Protein AF-A0AAV5A8Y8-F1 (afdb_monomer_lite)

Secondary structure (DSSP, 8-state):
----HHHHHHHHHHHTT-HHHHHHHHHTT-HHHHHHHHHHTT--TGGG---HHHHHHHHHTTS--SS--GGGG-EEEEE--STTSPPEEEEEEGGGTEEEEEEHHHHHH-GGGGEE-EEE-TTS-EEEE-TTS-EEEEEEEEEE-TTT--EEEEEEEEETTEEEEEEEEE--TT-----HHHHHHHHHHHHHHHHHHHHHHHTTSSS---HHHHHHHHHHHHHHHHHHHHHHHHHHHHHS-HHHHHHHHHHHHHHHHHHHHHHHHHHHHHHTT----HHHHHHHHHHHHHHHHHHHHTT--TTTS-HHHHHHHHHHHHHHHHHHHHHHHHHHHHHHHHHHHHGGGTTSTTHHHHHHHHHHHHHHHHHHHHHHHH-SSGGGGHHHHHHHHHHHHHHHHHHHHHHHHHHHHHHHHHHHHHHHHHHHHHHHHHHHHHHHHHHHHHT-HHHHHHHHHHHHHHHHHHHHHHHHHHHHHHHHHHHHHHHHHHHHHHHHHHHHHHH--HHHHHHHHHHHHH-

Organism: NCBI:txid1419009

Foldseek 3Di:
DDQQLLLVQCVLCVVQVNNLQCVLCLVVLPVVSNVVSCVSSVADLVSLDDDPVSVVVLVVVQDDPPDDQLVNVAFKFWWDPDPPDQTWIWGRRSSVRWIFIDGPVCCNPPRVQRTWDWDADPVGWIWTAHPVRKTKIWDWDFDQDPVQRKTKTKTWMATNNRIIITIAIDGPPPRQDDDVVSLVVVLLVVVLLVLLLVCLVCLVDPDDPDSVSLSSQLVVCNSHNHDSRSSSVSSNVVSDDSVVSNVVSVVSVVVVVVVVVVVLVVLLVVLLPDDDQLVVLLVQLLVQLLVQLVVVLVPDDPVVDDLVRSLVVCLVVSLVSSLVSLLVRQLVRSLVVSCVSLVSVVPPPCSVVSSVVSSNVSSCVVCVLLSVLCNPGSCSCSLSSSLSNLVSQLVVLVVQLVVLVVQLVVLVVQLVVLVVVLVVLVVVLVVLVVQLVVCVVVVPPVSNVVSVVVSVVSVVVSVVSVVSNVVSVVSNVVSVVSSVVSVVSSVVSVVSNVVRPSVVVSVVSSVSSRD

Sequence (515 aa):
MSQTKASSIIKAFHDNDLFSSTLKAILENDNQLFLDAVKKANLTVEDLTLSDVEFDNLVKGTKPSGELEIITWEGYYEVDIGPDTDPYAFLILSTTESVYWGSRSQIMNRLGDCVVEHSLTSDGKLNFSTPTDDSVSIALTRTYDDTTEIMSVQVLGTRNGQSFSGGQAIPPLDSIPATPADTKQAHLYLQRGKTKSAISTRVDDESSLTWQDVRNMMETAMTCFGFAVAVYQVCLWIKESKKKRAERAQRLQDNLEERVGLLEKMAEQRASKLDVNWDSAWKALTDGITSRINEKLNDVDFNAQTPDQIVESLRQTASDRAVESLEDYVRYRIGSKIREMLDPFHSLPSYPKIKNDVTNETVTEQITPKLEKIGSDASTYDPLIRALTLEARRRAFLDNYEQLAEAYDGAESAYEDAKKKREDTEQDIEDVDRKIKEAEEAGDLEEKARQEERKKKLEEELKGRKEEEEEKEREKNDAQKEKNDAADQSQDADKDVNDDHSMDDWNDKGKGVFE

Radius of gyration: 49.32 Å; chains: 1; bounding box: 108×48×149 Å

Structure (mmCIF, N/CA/C/O backbone):
data_AF-A0AAV5A8Y8-F1
#
_entry.id   AF-A0AAV5A8Y8-F1
#
loop_
_atom_site.group_PDB
_atom_site.id
_atom_site.type_symbol
_atom_site.label_atom_id
_atom_site.label_alt_id
_atom_site.label_comp_id
_atom_site.label_asym_id
_atom_site.label_entity_id
_atom_site.label_seq_id
_atom_site.pdbx_PDB_ins_code
_atom_site.Cartn_x
_atom_site.Cartn_y
_atom_site.Cartn_z
_atom_site.occupancy
_atom_site.B_iso_or_equiv
_atom_site.auth_seq_id
_atom_site.auth_comp_id
_atom_site.auth_asym_id
_atom_site.auth_atom_id
_atom_site.pdbx_PDB_model_num
ATOM 1 N N . MET A 1 1 ? 43.907 5.266 -59.687 1.00 41.34 1 MET A N 1
ATOM 2 C CA . MET A 1 1 ? 43.069 4.697 -58.611 1.00 41.34 1 MET A CA 1
ATOM 3 C C . MET A 1 1 ? 43.969 3.954 -57.634 1.00 41.34 1 MET A C 1
ATOM 5 O O . MET A 1 1 ? 44.870 3.255 -58.081 1.00 41.34 1 MET A O 1
ATOM 9 N N . SER A 1 2 ? 43.782 4.156 -56.329 1.00 38.12 2 SER A N 1
ATOM 10 C CA . SER A 1 2 ? 44.482 3.409 -55.274 1.00 38.12 2 SER A CA 1
ATOM 11 C C . SER A 1 2 ? 43.799 2.048 -55.111 1.00 38.12 2 SER A C 1
ATOM 13 O O . SER A 1 2 ? 42.625 2.016 -54.750 1.00 38.12 2 SER A O 1
ATOM 15 N N . GLN A 1 3 ? 44.480 0.938 -55.412 1.00 50.62 3 GLN A N 1
ATOM 16 C CA . GLN A 1 3 ? 43.932 -0.400 -55.158 1.00 50.62 3 GLN A CA 1
ATOM 17 C C . GLN A 1 3 ? 43.872 -0.651 -53.648 1.00 50.62 3 GLN A C 1
ATOM 19 O O . GLN A 1 3 ? 44.879 -0.526 -52.952 1.00 50.62 3 GLN A O 1
ATOM 24 N N . THR A 1 4 ? 42.696 -1.012 -53.133 1.00 53.75 4 THR A N 1
ATOM 25 C CA . THR A 1 4 ? 42.558 -1.462 -51.741 1.00 53.75 4 THR A CA 1
ATOM 26 C C . THR A 1 4 ? 43.135 -2.873 -51.593 1.00 53.75 4 THR A C 1
ATOM 28 O O . THR A 1 4 ? 43.135 -3.657 -52.544 1.00 53.75 4 THR A O 1
ATOM 31 N N . LYS A 1 5 ? 43.599 -3.246 -50.393 1.00 58.66 5 LYS A N 1
ATOM 32 C CA . LYS A 1 5 ? 44.093 -4.614 -50.150 1.00 58.66 5 LYS A CA 1
ATOM 33 C C . LYS A 1 5 ? 43.008 -5.679 -50.373 1.00 58.66 5 LYS A C 1
ATOM 35 O O . LYS A 1 5 ? 43.316 -6.746 -50.889 1.00 58.66 5 LYS A O 1
ATOM 40 N N . ALA A 1 6 ? 41.740 -5.377 -50.075 1.00 55.12 6 ALA A N 1
ATOM 41 C CA . ALA A 1 6 ? 40.602 -6.244 -50.406 1.00 55.12 6 ALA A CA 1
ATOM 42 C C . ALA A 1 6 ? 40.483 -6.484 -51.922 1.00 55.12 6 ALA A C 1
ATOM 44 O O . ALA A 1 6 ? 40.359 -7.628 -52.360 1.00 55.12 6 ALA A O 1
ATOM 45 N N . SER A 1 7 ? 40.646 -5.422 -52.716 1.00 56.62 7 SER A N 1
ATOM 46 C CA . SER A 1 7 ? 40.709 -5.499 -54.177 1.00 56.62 7 SER A CA 1
ATOM 47 C C . SER A 1 7 ? 41.867 -6.386 -54.656 1.00 56.62 7 SER A C 1
ATOM 49 O O . SER A 1 7 ? 41.693 -7.215 -55.549 1.00 56.62 7 SER A O 1
ATOM 51 N N . SER A 1 8 ? 43.050 -6.255 -54.047 1.00 62.81 8 SER A N 1
ATOM 52 C CA . SER A 1 8 ? 44.229 -7.056 -54.404 1.00 62.81 8 SER A CA 1
ATOM 53 C C . SER A 1 8 ? 44.053 -8.546 -54.097 1.00 62.81 8 SER A C 1
ATOM 55 O O . SER A 1 8 ? 44.477 -9.380 -54.893 1.00 62.81 8 SER A O 1
ATOM 57 N N . ILE A 1 9 ? 43.381 -8.895 -52.993 1.00 62.97 9 ILE A N 1
ATOM 58 C CA . ILE A 1 9 ? 43.041 -10.289 -52.665 1.00 62.97 9 ILE A CA 1
ATOM 59 C C . ILE A 1 9 ? 42.060 -10.867 -53.683 1.00 62.97 9 ILE A C 1
ATOM 61 O O . ILE A 1 9 ? 42.267 -11.976 -54.170 1.00 62.97 9 ILE A O 1
ATOM 65 N N . ILE A 1 10 ? 40.989 -10.137 -54.003 1.00 64.69 10 ILE A N 1
ATOM 66 C CA . ILE A 1 10 ? 40.001 -10.597 -54.985 1.00 64.69 10 ILE A CA 1
ATOM 67 C C . ILE A 1 10 ? 40.652 -10.812 -56.338 1.00 64.69 10 ILE A C 1
ATOM 69 O O . ILE A 1 10 ? 40.426 -11.846 -56.960 1.00 64.69 10 ILE A O 1
ATOM 73 N N . LYS A 1 11 ? 41.484 -9.862 -56.763 1.00 66.81 11 LYS A N 1
ATOM 74 C CA . LYS A 1 11 ? 42.228 -9.975 -58.008 1.00 66.81 11 LYS A CA 1
ATOM 75 C C . LYS A 1 11 ? 43.142 -11.200 -57.988 1.00 66.81 11 LYS A C 1
ATOM 77 O O . LYS A 1 11 ? 43.122 -11.969 -58.934 1.00 66.81 11 LYS A O 1
ATOM 82 N N . ALA A 1 12 ? 43.843 -11.459 -56.884 1.00 69.38 12 ALA A N 1
ATOM 83 C CA . ALA A 1 12 ? 44.648 -12.669 -56.743 1.00 69.38 12 ALA A CA 1
ATOM 84 C C . ALA A 1 12 ? 43.806 -13.957 -56.792 1.00 69.38 12 ALA A C 1
ATOM 86 O O . ALA A 1 12 ? 44.229 -14.937 -57.398 1.00 69.38 12 ALA A O 1
ATOM 87 N N . PHE A 1 13 ? 42.607 -13.986 -56.203 1.00 71.75 13 PHE A N 1
ATOM 88 C CA . PHE A 1 13 ? 41.716 -15.144 -56.323 1.00 71.75 13 PHE A CA 1
ATOM 89 C C . PHE A 1 13 ? 41.148 -15.323 -57.725 1.00 71.75 13 PHE A C 1
ATOM 91 O O . PHE A 1 13 ? 40.979 -16.459 -58.163 1.00 71.75 13 PHE A O 1
ATOM 98 N N . HIS A 1 14 ? 40.854 -14.227 -58.414 1.00 70.75 14 HIS A N 1
ATOM 99 C CA . HIS A 1 14 ? 40.384 -14.238 -59.789 1.00 70.75 14 HIS A CA 1
ATOM 100 C C . HIS A 1 14 ? 41.485 -14.720 -60.745 1.00 70.75 14 HIS A C 1
ATOM 102 O O . HIS A 1 14 ? 41.277 -15.682 -61.472 1.00 70.75 14 HIS A O 1
ATOM 108 N N . ASP A 1 15 ? 42.683 -14.136 -60.666 1.00 72.06 15 ASP A N 1
ATOM 109 C CA . ASP A 1 15 ? 43.830 -14.447 -61.532 1.00 72.06 15 ASP A CA 1
ATOM 110 C C . ASP A 1 15 ? 44.338 -15.897 -61.377 1.00 72.06 15 ASP A C 1
ATOM 112 O O . ASP A 1 15 ? 45.080 -16.387 -62.225 1.00 72.06 15 ASP A O 1
ATOM 116 N N . ASN A 1 16 ? 43.947 -16.590 -60.301 1.00 72.12 16 ASN A N 1
ATOM 117 C CA . ASN A 1 16 ? 44.295 -17.990 -60.039 1.00 72.12 16 ASN A CA 1
ATOM 118 C C . ASN A 1 16 ? 43.117 -18.969 -60.236 1.00 72.12 16 ASN A C 1
ATOM 120 O O . ASN A 1 16 ? 43.235 -20.128 -59.839 1.00 72.12 16 ASN A O 1
ATOM 124 N N . ASP A 1 17 ? 41.979 -18.533 -60.790 1.00 74.00 17 ASP A N 1
ATOM 125 C CA . ASP A 1 17 ? 40.743 -19.331 -60.929 1.00 74.00 17 ASP A CA 1
ATOM 126 C C . ASP A 1 17 ? 40.195 -19.887 -59.594 1.00 74.00 17 ASP A C 1
ATOM 128 O O . ASP A 1 17 ? 39.438 -20.860 -59.542 1.00 74.00 17 ASP A O 1
ATOM 132 N N . LEU A 1 18 ? 40.554 -19.263 -58.470 1.00 75.00 18 LEU A N 1
ATOM 133 C CA . LEU A 1 18 ? 40.174 -19.703 -57.125 1.00 75.00 18 LEU A CA 1
ATOM 134 C C . LEU A 1 18 ? 38.908 -19.022 -56.624 1.00 75.00 18 LEU A C 1
ATOM 136 O O . LEU A 1 18 ? 38.326 -19.482 -55.645 1.00 75.00 18 LEU A O 1
ATOM 140 N N . PHE A 1 19 ? 38.451 -17.963 -57.288 1.00 73.56 19 PHE A N 1
ATOM 141 C CA . PHE A 1 19 ? 37.359 -17.126 -56.806 1.00 73.56 19 PHE A CA 1
ATOM 142 C C . PHE A 1 19 ? 36.072 -17.918 -56.528 1.00 73.56 19 PHE A C 1
ATOM 144 O O . PHE A 1 19 ? 35.500 -17.762 -55.453 1.00 73.56 19 PHE A O 1
ATOM 151 N N . SER A 1 20 ? 35.655 -18.819 -57.430 1.00 72.00 20 SER A N 1
ATOM 152 C CA . SER A 1 20 ? 34.475 -19.675 -57.199 1.00 72.00 20 SER A CA 1
ATOM 153 C C . SER A 1 20 ? 34.667 -20.549 -55.960 1.00 72.00 20 SER A C 1
ATOM 155 O O . SER A 1 20 ? 33.779 -20.635 -55.126 1.00 72.00 20 SER A O 1
ATOM 157 N N . SER A 1 21 ? 35.853 -21.144 -55.786 1.00 70.62 21 SER A N 1
ATOM 158 C CA . SER A 1 21 ? 36.162 -21.977 -54.617 1.00 70.62 21 SER A CA 1
ATOM 159 C C . SER A 1 21 ? 36.258 -21.180 -53.315 1.00 70.62 21 SER A C 1
ATOM 161 O O . SER A 1 21 ? 35.862 -21.689 -52.275 1.00 70.62 21 SER A O 1
ATOM 163 N N . THR A 1 22 ? 36.716 -19.928 -53.368 1.00 69.38 22 THR A N 1
ATOM 164 C CA . THR A 1 22 ? 36.788 -19.013 -52.224 1.00 69.38 22 THR A CA 1
ATOM 165 C C . THR A 1 22 ? 35.398 -18.522 -51.833 1.00 69.38 22 THR A C 1
ATOM 167 O O . THR A 1 22 ? 35.039 -18.580 -50.663 1.00 69.38 22 THR A O 1
ATOM 170 N N . LEU A 1 23 ? 34.590 -18.076 -52.800 1.00 68.88 23 LEU A N 1
ATOM 171 C CA . LEU A 1 23 ? 33.188 -17.709 -52.589 1.00 68.88 23 LEU A CA 1
ATOM 172 C C . LEU A 1 23 ? 32.401 -18.915 -52.063 1.00 68.88 23 LEU A C 1
ATOM 174 O O . LEU A 1 23 ? 31.660 -18.786 -51.091 1.00 68.88 23 LEU A O 1
ATOM 178 N N . LYS A 1 24 ? 32.659 -20.104 -52.621 1.00 71.12 24 LYS A N 1
ATOM 179 C CA . LYS A 1 24 ? 32.115 -21.376 -52.151 1.00 71.12 24 LYS A CA 1
ATOM 180 C C . LYS A 1 24 ? 32.491 -21.685 -50.716 1.00 71.12 24 LYS A C 1
ATOM 182 O O . LYS A 1 24 ? 31.607 -21.855 -49.886 1.00 71.12 24 LYS A O 1
ATOM 187 N N . ALA A 1 25 ? 33.780 -21.646 -50.408 1.00 66.69 25 ALA A N 1
ATOM 188 C CA . ALA A 1 25 ? 34.297 -21.803 -49.059 1.00 66.69 25 ALA A CA 1
ATOM 189 C C . ALA A 1 25 ? 33.667 -20.815 -48.067 1.00 66.69 25 ALA A C 1
ATOM 191 O O . ALA A 1 25 ? 33.447 -21.158 -46.912 1.00 66.69 25 ALA A O 1
ATOM 192 N N . ILE A 1 26 ? 33.345 -19.599 -48.508 1.00 58.59 26 ILE A N 1
ATOM 193 C CA . ILE A 1 26 ? 32.736 -18.574 -47.661 1.00 58.59 26 ILE A CA 1
ATOM 194 C C . ILE A 1 26 ? 31.247 -18.839 -47.429 1.00 58.59 26 ILE A C 1
ATOM 196 O O . ILE A 1 26 ? 30.829 -18.861 -46.274 1.00 58.59 26 ILE A O 1
ATOM 200 N N . LEU A 1 27 ? 30.439 -19.075 -48.472 1.00 58.97 27 LEU A N 1
ATOM 201 C CA . LEU A 1 27 ? 29.001 -19.315 -48.258 1.00 58.97 27 LEU A CA 1
ATOM 202 C C . LEU A 1 27 ? 28.715 -20.710 -47.675 1.00 58.97 27 LEU A C 1
ATOM 204 O O . LEU A 1 27 ? 27.682 -20.893 -47.035 1.00 58.97 27 LEU A O 1
ATOM 208 N N . GLU A 1 28 ? 29.601 -21.687 -47.896 1.00 63.03 28 GLU A N 1
ATOM 209 C CA . GLU A 1 28 ? 29.502 -23.052 -47.350 1.00 63.03 28 GLU A CA 1
ATOM 210 C C . GLU A 1 28 ? 30.282 -23.236 -46.037 1.00 63.03 28 GLU A C 1
ATOM 212 O O . GLU A 1 28 ? 30.191 -24.294 -45.417 1.00 63.03 28 GLU A O 1
ATOM 217 N N . ASN A 1 29 ? 30.986 -22.198 -45.568 1.00 50.47 29 ASN A N 1
ATOM 218 C CA . ASN A 1 29 ? 31.723 -22.178 -44.301 1.00 50.47 29 ASN A CA 1
ATOM 219 C C . ASN A 1 29 ? 32.853 -23.232 -44.196 1.00 50.47 29 ASN A C 1
ATOM 221 O O . ASN A 1 29 ? 33.015 -23.891 -43.169 1.00 50.47 29 ASN A O 1
ATOM 225 N N . ASP A 1 30 ? 33.659 -23.374 -45.249 1.00 59.81 30 ASP A N 1
ATOM 226 C CA . ASP A 1 30 ? 34.807 -24.284 -45.335 1.00 59.81 30 ASP A CA 1
ATOM 227 C C . ASP A 1 30 ? 36.145 -23.516 -45.247 1.00 59.81 30 ASP A C 1
ATOM 229 O O . ASP A 1 30 ? 36.731 -23.090 -46.240 1.00 59.81 30 ASP A O 1
ATOM 233 N N . ASN A 1 31 ? 36.667 -23.339 -44.028 1.00 54.09 31 ASN A N 1
ATOM 234 C CA . ASN A 1 31 ? 37.948 -22.654 -43.768 1.00 54.09 31 ASN A CA 1
ATOM 235 C C . ASN A 1 31 ? 39.138 -23.405 -44.369 1.00 54.09 31 ASN A C 1
ATOM 237 O O . ASN A 1 31 ? 40.139 -22.777 -44.693 1.00 54.09 31 ASN A O 1
ATOM 241 N N . GLN A 1 32 ? 39.070 -24.731 -44.504 1.00 62.38 32 GLN A N 1
ATOM 242 C CA . GLN A 1 32 ? 40.188 -25.468 -45.080 1.00 62.38 32 GLN A CA 1
ATOM 243 C C . GLN A 1 32 ? 40.267 -25.178 -46.578 1.00 62.38 32 GLN A C 1
ATOM 245 O O . GLN A 1 32 ? 41.337 -24.825 -47.070 1.00 62.38 32 GLN A O 1
ATOM 250 N N . LEU A 1 33 ? 39.125 -25.193 -47.267 1.00 67.56 33 LEU A N 1
ATOM 251 C CA . LEU A 1 33 ? 39.016 -24.778 -48.662 1.00 67.56 33 LEU A CA 1
ATOM 252 C C . LEU A 1 33 ? 39.399 -23.303 -48.851 1.00 67.56 33 LEU A C 1
ATOM 254 O O . LEU A 1 33 ? 40.128 -22.976 -49.789 1.00 67.56 33 LEU A O 1
ATOM 258 N N . PHE A 1 34 ? 38.988 -22.424 -47.931 1.00 65.81 34 PHE A N 1
ATOM 259 C CA . PHE A 1 34 ? 39.361 -21.008 -47.942 1.00 65.81 34 PHE A CA 1
ATOM 260 C C . PHE A 1 34 ? 40.872 -20.801 -47.763 1.00 65.81 34 PHE A C 1
ATOM 262 O O . PHE A 1 34 ? 41.503 -20.076 -48.529 1.00 65.81 34 PHE A O 1
ATOM 269 N N . LEU A 1 35 ? 41.485 -21.464 -46.780 1.00 64.62 35 LEU A N 1
ATOM 270 C CA . LEU A 1 35 ? 42.924 -21.394 -46.525 1.00 64.62 35 LEU A CA 1
ATOM 271 C C . LEU A 1 35 ? 43.738 -22.003 -47.658 1.00 64.62 35 LEU A C 1
ATOM 273 O O . LEU A 1 35 ? 44.805 -21.485 -47.990 1.00 64.62 35 LEU A O 1
ATOM 277 N N . ASP A 1 36 ? 43.248 -23.081 -48.258 1.00 71.12 36 ASP A N 1
ATOM 278 C CA . ASP A 1 36 ? 43.882 -23.691 -49.415 1.00 71.12 36 ASP A CA 1
ATOM 279 C C . ASP A 1 36 ? 43.780 -22.775 -50.636 1.00 71.12 36 ASP A C 1
ATOM 281 O O . ASP A 1 36 ? 44.752 -22.674 -51.382 1.00 71.12 36 ASP A O 1
ATOM 285 N N . ALA A 1 37 ? 42.686 -22.026 -50.800 1.00 70.50 37 ALA A N 1
ATOM 286 C CA . ALA A 1 37 ? 42.586 -20.975 -51.808 1.00 70.50 37 ALA A CA 1
ATOM 287 C C . ALA A 1 37 ? 43.555 -19.810 -51.526 1.00 70.50 37 ALA A C 1
ATOM 289 O O . ALA A 1 37 ? 44.299 -19.405 -52.413 1.00 70.50 37 ALA A O 1
ATOM 290 N N . VAL A 1 38 ? 43.647 -19.316 -50.286 1.00 68.00 38 VAL A N 1
ATOM 291 C CA . VAL A 1 38 ? 44.617 -18.268 -49.893 1.00 68.00 38 VAL A CA 1
ATOM 292 C C . VAL A 1 38 ? 46.060 -18.710 -50.157 1.00 68.00 38 VAL A C 1
ATOM 294 O O . VAL A 1 38 ? 46.869 -17.924 -50.651 1.00 68.00 38 VAL A O 1
ATOM 297 N N . LYS A 1 39 ? 46.393 -19.970 -49.850 1.00 71.81 39 LYS A N 1
ATOM 298 C CA . LYS A 1 39 ? 47.719 -20.549 -50.111 1.00 71.81 39 LYS A CA 1
ATOM 299 C C . LYS A 1 39 ? 47.991 -20.702 -51.604 1.00 71.81 39 LYS A C 1
ATOM 301 O O . LYS A 1 39 ? 49.077 -20.349 -52.049 1.00 71.81 39 LYS A O 1
ATOM 306 N N . LYS A 1 40 ? 47.023 -21.207 -52.374 1.00 77.38 40 LYS A N 1
ATOM 307 C CA . LYS A 1 40 ? 47.142 -21.363 -53.833 1.00 77.38 40 LYS A CA 1
ATOM 308 C C . LYS A 1 40 ? 47.250 -20.013 -54.550 1.00 77.38 40 LYS A C 1
ATOM 310 O O . LYS A 1 40 ? 47.969 -19.934 -55.534 1.00 77.38 40 LYS A O 1
ATOM 315 N N . ALA A 1 41 ? 46.630 -18.960 -54.014 1.00 73.69 41 ALA A N 1
ATOM 316 C CA . ALA A 1 41 ? 46.775 -17.581 -54.488 1.00 73.69 41 ALA A CA 1
ATOM 317 C C . ALA A 1 41 ? 48.123 -16.929 -54.106 1.00 73.69 41 ALA A C 1
ATOM 319 O O . ALA A 1 41 ? 48.368 -15.782 -54.465 1.00 73.69 41 ALA A O 1
ATOM 320 N N . ASN A 1 42 ? 48.989 -17.639 -53.368 1.00 73.31 42 ASN A N 1
ATOM 321 C CA . ASN A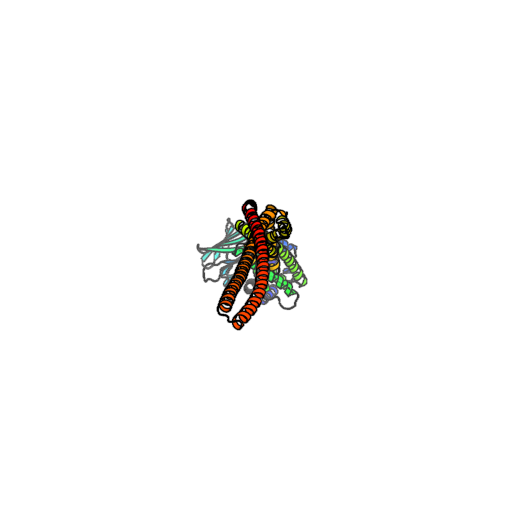 1 42 ? 50.314 -17.191 -52.932 1.00 73.31 42 ASN A CA 1
ATOM 322 C C . ASN A 1 42 ? 50.320 -15.857 -52.151 1.00 73.31 42 ASN A C 1
ATOM 324 O O . ASN A 1 42 ? 51.260 -15.071 -52.254 1.00 73.31 42 ASN A O 1
ATOM 328 N N . LEU A 1 43 ? 49.270 -15.597 -51.364 1.00 68.44 43 LEU A N 1
ATOM 329 C CA . LEU A 1 43 ? 49.122 -14.362 -50.587 1.00 68.44 43 LEU A CA 1
ATOM 330 C C . LEU A 1 43 ? 49.912 -14.423 -49.267 1.00 68.44 43 LEU A C 1
ATOM 332 O O . LEU A 1 43 ? 49.714 -15.334 -48.447 1.00 68.44 43 LEU A O 1
ATOM 336 N N . THR A 1 44 ? 50.776 -13.429 -49.031 1.00 63.75 44 THR A N 1
ATOM 337 C CA . THR A 1 44 ? 51.575 -13.308 -47.797 1.00 63.75 44 THR A CA 1
ATOM 338 C C . THR A 1 44 ? 50.733 -12.814 -46.613 1.00 63.75 44 THR A C 1
ATOM 340 O O . THR A 1 44 ? 49.547 -12.520 -46.748 1.00 63.75 44 THR A O 1
ATOM 343 N N . VAL A 1 45 ? 51.299 -12.774 -45.401 1.00 55.31 45 VAL A N 1
ATOM 344 C CA . VAL A 1 45 ? 50.592 -12.225 -44.224 1.00 55.31 45 VAL A CA 1
ATOM 345 C C . VAL A 1 45 ? 50.432 -10.710 -44.370 1.00 55.31 45 VAL A C 1
ATOM 347 O O . VAL A 1 45 ? 49.393 -10.155 -44.015 1.00 55.31 45 VAL A O 1
ATOM 350 N N . GLU A 1 46 ? 51.430 -10.050 -44.949 1.00 61.34 46 GLU A N 1
ATOM 351 C CA . GLU A 1 46 ? 51.461 -8.615 -45.207 1.00 61.34 46 GLU A CA 1
ATOM 352 C C . GLU A 1 46 ? 50.388 -8.183 -46.221 1.00 61.34 46 GLU A C 1
ATOM 354 O O . GLU A 1 46 ? 49.732 -7.160 -46.011 1.00 61.34 46 GLU A O 1
ATOM 359 N N . ASP A 1 47 ? 50.129 -8.999 -47.251 1.00 59.19 47 ASP A N 1
ATOM 360 C CA . ASP A 1 47 ? 49.072 -8.756 -48.253 1.00 59.19 47 ASP A CA 1
ATOM 361 C C . ASP A 1 47 ? 47.659 -8.796 -47.645 1.00 59.19 47 ASP A C 1
ATOM 363 O O . ASP A 1 47 ? 46.717 -8.175 -48.143 1.00 59.19 47 ASP A O 1
ATOM 367 N N . LEU A 1 48 ? 47.517 -9.512 -46.530 1.00 54.81 48 LEU A N 1
ATOM 368 C CA . LEU A 1 48 ? 46.248 -9.786 -45.865 1.00 54.81 48 LEU A CA 1
ATOM 369 C C . LEU A 1 48 ? 46.017 -8.906 -44.634 1.00 54.81 48 LEU A C 1
ATOM 371 O O . LEU A 1 48 ? 44.956 -9.025 -44.037 1.00 54.81 48 LEU A O 1
ATOM 375 N N . THR A 1 49 ? 46.967 -8.035 -44.254 1.00 55.88 49 THR A N 1
ATOM 376 C CA . THR A 1 49 ? 46.894 -7.251 -43.006 1.00 55.88 49 THR A CA 1
ATOM 377 C C . THR A 1 49 ? 46.602 -5.761 -43.224 1.00 55.88 49 THR A C 1
ATOM 379 O O . THR A 1 49 ? 47.349 -5.102 -43.947 1.00 55.88 49 THR A O 1
ATOM 382 N N . LEU A 1 50 ? 45.562 -5.194 -42.585 1.00 50.25 50 LEU A N 1
ATOM 383 C CA . LEU A 1 50 ? 45.312 -3.738 -42.579 1.00 50.25 50 LEU A CA 1
ATOM 384 C C . LEU A 1 50 ? 46.083 -3.082 -41.442 1.00 50.25 50 LEU A C 1
ATOM 386 O O . LEU A 1 50 ? 46.083 -3.563 -40.308 1.00 50.25 50 LEU A O 1
ATOM 390 N N . SER A 1 51 ? 46.661 -1.924 -41.730 1.00 54.09 51 SER A N 1
ATOM 391 C CA . SER A 1 51 ? 46.936 -0.922 -40.707 1.00 54.09 51 SER A CA 1
ATOM 392 C C . SER A 1 51 ? 45.628 -0.296 -40.214 1.00 54.09 51 SER A C 1
ATOM 394 O O . SER A 1 51 ? 44.626 -0.259 -40.930 1.00 54.09 51 SER A O 1
ATOM 396 N N . ASP A 1 52 ? 45.638 0.233 -38.993 1.00 47.38 52 ASP A N 1
ATOM 397 C CA . ASP A 1 52 ? 44.451 0.852 -38.389 1.00 47.38 52 ASP A CA 1
ATOM 398 C C . ASP A 1 52 ? 43.941 2.050 -39.223 1.00 47.38 52 ASP A C 1
ATOM 400 O O . ASP A 1 52 ? 42.740 2.227 -39.392 1.00 47.38 52 ASP A O 1
ATOM 404 N N . VAL A 1 53 ? 44.843 2.794 -39.876 1.00 50.28 53 VAL A N 1
ATOM 405 C CA . VAL A 1 53 ? 44.493 3.898 -40.790 1.00 50.28 53 VAL A CA 1
ATOM 406 C C . VAL A 1 53 ? 43.813 3.401 -42.073 1.00 50.28 53 VAL A C 1
ATOM 408 O O . VAL A 1 53 ? 42.888 4.042 -42.568 1.00 50.28 53 VAL A O 1
ATOM 411 N N . GLU A 1 54 ? 44.242 2.263 -42.628 1.00 49.72 54 GLU A N 1
ATOM 412 C CA . GLU A 1 54 ? 43.592 1.663 -43.804 1.00 49.72 54 GLU A CA 1
ATOM 413 C C . GLU A 1 54 ? 42.192 1.137 -43.461 1.00 49.72 54 GLU A C 1
ATOM 415 O O . GLU A 1 54 ? 41.283 1.245 -44.280 1.00 49.72 54 GLU A O 1
ATOM 420 N N . PHE A 1 55 ? 42.004 0.613 -42.248 1.00 44.34 55 PHE A N 1
ATOM 421 C CA . PHE A 1 55 ? 40.694 0.198 -41.752 1.00 44.34 55 PHE A CA 1
ATOM 422 C C . PHE A 1 55 ? 39.760 1.399 -41.549 1.00 44.34 55 PHE A C 1
ATOM 424 O O . PHE A 1 55 ? 38.639 1.398 -42.053 1.00 44.34 55 PHE A O 1
ATOM 431 N N . ASP A 1 56 ? 40.239 2.465 -40.910 1.00 43.69 56 ASP A N 1
ATOM 432 C CA . ASP A 1 56 ? 39.447 3.677 -40.690 1.00 43.69 56 ASP A CA 1
ATOM 433 C C . ASP A 1 56 ? 39.081 4.383 -42.003 1.00 43.69 56 ASP A C 1
ATOM 435 O O . ASP A 1 56 ? 37.970 4.889 -42.148 1.00 43.69 56 ASP A O 1
ATOM 439 N N . ASN A 1 57 ? 39.984 4.407 -42.988 1.00 44.81 57 ASN A N 1
ATOM 440 C CA . ASN A 1 57 ? 39.709 4.978 -44.309 1.00 44.81 57 ASN A CA 1
ATOM 441 C C . ASN A 1 57 ? 38.733 4.122 -45.130 1.00 44.81 57 ASN A C 1
ATOM 443 O O . ASN A 1 57 ? 37.946 4.675 -45.893 1.00 44.81 57 ASN A O 1
ATOM 447 N N . LEU A 1 58 ? 38.742 2.799 -44.950 1.00 41.12 58 LEU A N 1
ATOM 448 C CA . LEU A 1 58 ? 37.763 1.887 -45.544 1.00 41.12 58 LEU A CA 1
ATOM 449 C C . LEU A 1 58 ? 36.360 2.114 -44.956 1.00 41.12 58 LEU A C 1
ATOM 451 O O . LEU A 1 58 ? 35.382 2.141 -45.696 1.00 41.12 58 LEU A O 1
ATOM 455 N N . VAL A 1 59 ? 36.272 2.348 -43.643 1.00 37.94 59 VAL A N 1
ATOM 456 C CA . VAL A 1 59 ? 35.022 2.707 -42.951 1.00 37.94 59 VAL A CA 1
ATOM 457 C C . VAL A 1 59 ? 34.557 4.124 -43.315 1.00 37.94 59 VAL A C 1
ATOM 459 O O . VAL A 1 59 ? 33.357 4.367 -43.359 1.00 37.94 59 VAL A O 1
ATOM 462 N N . LYS A 1 60 ? 35.475 5.056 -43.614 1.00 37.41 60 LYS A N 1
ATOM 463 C CA . LYS A 1 60 ? 35.171 6.445 -44.028 1.00 37.41 60 LYS A CA 1
ATOM 464 C C . LYS A 1 60 ? 34.871 6.611 -45.525 1.00 37.41 60 LYS A C 1
ATOM 466 O O . LYS A 1 60 ? 34.209 7.577 -45.897 1.00 37.41 60 LYS A O 1
ATOM 471 N N . GLY A 1 61 ? 35.343 5.698 -46.378 1.00 32.66 61 GLY A N 1
ATOM 472 C CA . GLY A 1 61 ? 35.146 5.698 -47.837 1.00 32.66 61 GLY A CA 1
ATOM 473 C C . GLY A 1 61 ? 33.714 5.397 -48.298 1.00 32.66 61 GLY A C 1
ATOM 474 O O . GLY A 1 61 ? 33.448 5.335 -49.492 1.00 32.66 61 GLY A O 1
ATOM 475 N N . THR A 1 62 ? 32.786 5.229 -47.361 1.00 37.97 62 THR A N 1
ATOM 476 C CA . THR A 1 62 ? 31.344 5.048 -47.570 1.00 37.97 62 THR A CA 1
ATOM 477 C C . THR A 1 62 ? 30.568 6.368 -47.649 1.00 37.97 62 THR A C 1
ATOM 479 O O . THR A 1 62 ? 29.347 6.342 -47.771 1.00 37.97 62 THR A O 1
ATOM 482 N N . LYS A 1 63 ? 31.223 7.540 -47.630 1.00 32.53 63 LYS A N 1
ATOM 483 C CA . LYS A 1 63 ? 30.521 8.797 -47.940 1.00 32.53 63 LYS A CA 1
ATOM 484 C C . LYS A 1 63 ? 30.185 8.870 -49.439 1.00 32.53 63 LYS A C 1
ATOM 486 O O . LYS A 1 63 ? 31.096 8.749 -50.257 1.00 32.53 63 LYS A O 1
ATOM 491 N N . PRO A 1 64 ? 28.913 9.090 -49.816 1.00 35.28 64 PRO A N 1
ATOM 492 C CA . PRO A 1 64 ? 28.489 9.063 -51.206 1.00 35.28 64 PRO A CA 1
ATOM 493 C C . PRO A 1 64 ? 28.913 10.358 -51.909 1.00 35.28 64 PRO A C 1
ATOM 495 O O . PRO A 1 64 ? 28.265 11.392 -51.774 1.00 35.28 64 PRO A O 1
ATOM 498 N N . SER A 1 65 ? 29.980 10.321 -52.704 1.00 31.30 65 SER A N 1
ATOM 499 C CA . SER A 1 65 ? 30.020 11.185 -53.884 1.00 31.30 65 SER A CA 1
ATOM 500 C C . SER A 1 65 ? 29.079 10.549 -54.901 1.00 31.30 65 SER A C 1
ATOM 502 O O . SER A 1 65 ? 29.324 9.424 -55.324 1.00 31.30 65 SER A O 1
ATOM 504 N N . GLY A 1 66 ? 27.978 11.227 -55.230 1.00 33.47 66 GLY A N 1
ATOM 505 C CA . GLY A 1 66 ? 26.912 10.772 -56.135 1.00 33.47 66 GLY A CA 1
ATOM 506 C C . GLY A 1 66 ? 27.323 10.584 -57.602 1.00 33.47 66 GLY A C 1
ATOM 507 O O . GLY A 1 66 ? 26.525 10.840 -58.496 1.00 33.47 66 GLY A O 1
ATOM 508 N N . GLU A 1 67 ? 28.550 10.140 -57.853 1.00 31.61 67 GLU A N 1
ATOM 509 C CA . GLU A 1 67 ? 29.050 9.727 -59.155 1.00 31.61 67 GLU A CA 1
ATOM 510 C C . GLU A 1 67 ? 29.300 8.216 -59.127 1.00 31.61 67 GLU A C 1
ATOM 512 O O . GLU A 1 67 ? 29.830 7.655 -58.166 1.00 31.61 67 GLU A O 1
ATOM 517 N N . LEU A 1 68 ? 28.844 7.538 -60.177 1.00 35.00 68 LEU A N 1
ATOM 518 C CA . LEU A 1 68 ? 28.829 6.085 -60.279 1.00 35.00 68 LEU A CA 1
ATOM 519 C C . LEU A 1 68 ? 30.233 5.558 -60.605 1.00 35.00 68 LEU A C 1
ATOM 521 O O . LEU A 1 68 ? 30.546 5.235 -61.745 1.00 35.00 68 LEU A O 1
ATOM 525 N N . GLU A 1 69 ? 31.099 5.463 -59.599 1.00 39.06 69 GLU A N 1
ATOM 526 C CA . GLU A 1 69 ? 32.329 4.682 -59.716 1.00 39.06 69 GLU A CA 1
ATOM 527 C C . GLU A 1 69 ? 32.014 3.217 -59.396 1.00 39.06 69 GLU A C 1
ATOM 529 O O . GLU A 1 69 ? 31.547 2.908 -58.301 1.00 39.06 69 GLU A O 1
ATOM 534 N N . ILE A 1 70 ? 32.288 2.288 -60.317 1.00 37.44 70 ILE A N 1
ATOM 535 C CA . ILE A 1 70 ? 32.072 0.835 -60.136 1.00 37.44 70 ILE A CA 1
ATOM 536 C C . ILE A 1 70 ? 32.728 0.317 -58.833 1.00 37.44 70 ILE A C 1
ATOM 538 O O . ILE A 1 70 ? 32.210 -0.603 -58.202 1.00 37.44 70 ILE A O 1
ATOM 542 N N . ILE A 1 71 ? 33.807 0.965 -58.372 1.00 39.09 71 ILE A N 1
ATOM 543 C CA . ILE A 1 71 ? 34.492 0.720 -57.086 1.00 39.09 71 ILE A CA 1
ATOM 544 C C . ILE A 1 71 ? 33.549 0.829 -55.886 1.00 39.09 71 ILE A C 1
ATOM 546 O O . ILE A 1 71 ? 33.702 0.095 -54.914 1.00 39.09 71 ILE A O 1
ATOM 550 N N . THR A 1 72 ? 32.540 1.696 -55.955 1.00 44.94 72 THR A N 1
ATOM 551 C CA . THR A 1 72 ? 31.585 1.852 -54.863 1.00 44.94 72 THR A CA 1
ATOM 552 C C . THR A 1 72 ? 30.645 0.654 -54.741 1.00 44.94 72 THR A C 1
ATOM 554 O O . THR A 1 72 ? 30.303 0.328 -53.614 1.00 44.94 72 THR A O 1
ATOM 557 N N . TRP A 1 73 ? 30.294 -0.069 -55.812 1.00 48.88 73 TRP A N 1
ATOM 558 C CA . TRP A 1 73 ? 29.210 -1.074 -55.841 1.00 48.88 73 TRP A CA 1
ATOM 559 C C . TRP A 1 73 ? 29.638 -2.539 -55.673 1.00 48.88 73 TRP A C 1
ATOM 561 O O . TRP A 1 73 ? 28.847 -3.445 -55.924 1.00 48.88 73 TRP A O 1
ATOM 571 N N . GLU A 1 74 ? 30.872 -2.782 -55.237 1.00 56.22 74 GLU A N 1
ATOM 572 C CA . GLU A 1 74 ? 31.403 -4.131 -55.032 1.00 56.22 74 GLU A CA 1
ATOM 573 C C . GLU A 1 74 ? 30.593 -4.916 -53.985 1.00 56.22 74 GLU A C 1
ATOM 575 O O . GLU A 1 74 ? 30.445 -4.493 -52.835 1.00 56.22 74 GLU A O 1
ATOM 580 N N . GLY A 1 75 ? 30.061 -6.077 -54.368 1.00 61.25 75 GLY A N 1
ATOM 581 C CA . GLY A 1 75 ? 29.193 -6.848 -53.482 1.00 61.25 75 GLY A CA 1
ATOM 582 C C . GLY A 1 75 ? 28.561 -8.068 -54.137 1.00 61.25 75 GLY A C 1
ATOM 583 O O . GLY A 1 75 ? 28.445 -8.136 -55.357 1.00 61.25 75 GLY A O 1
ATOM 584 N N . TYR A 1 76 ? 28.173 -9.026 -53.293 1.00 63.22 76 TYR A N 1
ATOM 585 C CA . TYR A 1 76 ? 27.383 -10.202 -53.649 1.00 63.22 76 TYR A CA 1
ATOM 586 C C . TYR A 1 76 ? 25.965 -9.983 -53.120 1.00 63.22 76 TYR A C 1
ATOM 588 O O . TYR A 1 76 ? 25.785 -9.797 -51.916 1.00 63.22 76 TYR A O 1
ATOM 596 N N . TYR A 1 77 ? 24.986 -9.990 -54.015 1.00 69.88 77 TYR A N 1
ATOM 597 C CA . TYR A 1 77 ? 23.591 -9.690 -53.730 1.00 69.88 77 TYR A CA 1
ATOM 598 C C . TYR A 1 77 ? 22.725 -10.851 -54.201 1.00 69.88 77 TYR A C 1
ATOM 600 O O . TYR A 1 77 ? 22.809 -11.247 -55.360 1.00 69.88 77 TYR A O 1
ATOM 608 N N . GLU A 1 78 ? 21.884 -11.382 -53.322 1.00 68.69 78 GLU A N 1
ATOM 609 C CA . GLU A 1 78 ? 20.903 -12.403 -53.690 1.00 68.69 78 GLU A CA 1
ATOM 610 C C . GLU A 1 78 ? 19.549 -11.742 -53.946 1.00 68.69 78 GLU A C 1
ATOM 612 O O . GLU A 1 78 ? 19.139 -10.820 -53.234 1.00 68.69 78 GLU A O 1
ATOM 617 N N . VAL A 1 79 ? 18.871 -12.194 -54.994 1.00 67.06 79 VAL A N 1
ATOM 618 C CA . VAL A 1 79 ? 17.542 -11.743 -55.387 1.00 67.06 79 VAL A CA 1
ATOM 619 C C . VAL A 1 79 ? 16.642 -12.949 -55.613 1.00 67.06 79 VAL A C 1
ATOM 621 O O . VAL A 1 79 ? 16.947 -13.861 -56.389 1.00 67.06 79 VAL A O 1
ATOM 624 N N . ASP A 1 80 ? 15.498 -12.925 -54.941 1.00 69.38 80 ASP A N 1
ATOM 625 C CA . ASP A 1 80 ? 14.448 -13.910 -55.141 1.00 69.38 80 ASP A CA 1
ATOM 626 C C . ASP A 1 80 ? 13.622 -13.512 -56.363 1.00 69.38 80 ASP A C 1
ATOM 628 O O . ASP A 1 80 ? 13.027 -12.434 -56.420 1.00 69.38 80 ASP A O 1
ATOM 632 N N . ILE A 1 81 ? 13.591 -14.391 -57.362 1.00 64.31 81 ILE A N 1
ATOM 633 C CA . ILE A 1 81 ? 12.862 -14.169 -58.620 1.00 64.31 81 ILE A CA 1
ATOM 634 C C . ILE A 1 81 ? 11.570 -14.999 -58.717 1.00 64.31 81 ILE A C 1
ATOM 636 O O . ILE A 1 81 ? 10.881 -14.949 -59.734 1.00 64.31 81 ILE A O 1
ATOM 640 N N . GLY A 1 82 ? 11.232 -15.755 -57.669 1.00 61.22 82 GLY A N 1
ATOM 641 C CA . GLY A 1 82 ? 10.014 -16.557 -57.577 1.00 61.22 82 GLY A CA 1
ATOM 642 C C . GLY A 1 82 ? 10.055 -17.575 -56.428 1.00 61.22 82 GLY A C 1
ATOM 643 O O . GLY A 1 82 ? 11.133 -17.882 -55.917 1.00 61.22 82 GLY A O 1
ATOM 644 N N . PRO A 1 83 ? 8.894 -18.104 -56.001 1.00 51.19 83 PRO A N 1
ATOM 645 C CA . PRO A 1 83 ? 8.842 -19.223 -55.066 1.00 51.19 83 PRO A CA 1
ATOM 646 C C . PRO A 1 83 ? 9.422 -20.487 -55.730 1.00 51.19 83 PRO A C 1
ATOM 648 O O . PRO A 1 83 ? 9.120 -20.772 -56.886 1.00 51.19 83 PRO A O 1
ATOM 651 N N . ASP A 1 84 ? 10.251 -21.232 -54.996 1.00 54.88 84 ASP A N 1
ATOM 652 C CA . ASP A 1 84 ? 10.848 -22.528 -55.380 1.00 54.88 84 ASP A CA 1
ATOM 653 C C . ASP A 1 84 ? 11.960 -22.518 -56.456 1.00 54.88 84 ASP A C 1
ATOM 655 O O . ASP A 1 84 ? 12.323 -23.571 -56.984 1.00 54.88 84 ASP A O 1
ATOM 659 N N . THR A 1 85 ? 12.563 -21.364 -56.758 1.00 62.12 85 THR A N 1
ATOM 660 C CA . THR A 1 85 ? 13.765 -21.276 -57.615 1.00 62.12 85 THR A CA 1
ATOM 661 C C . THR A 1 85 ? 15.036 -21.062 -56.795 1.00 62.12 85 THR A C 1
ATOM 663 O O . THR A 1 85 ? 14.998 -20.334 -55.807 1.00 62.12 85 THR A O 1
ATOM 666 N N . ASP A 1 86 ? 16.166 -21.650 -57.216 1.00 68.75 86 ASP A N 1
ATOM 667 C CA . ASP A 1 86 ? 17.489 -21.307 -56.662 1.00 68.75 86 ASP A CA 1
ATOM 668 C C . ASP A 1 86 ? 17.680 -19.780 -56.750 1.00 68.75 86 ASP A C 1
ATOM 670 O O . ASP A 1 86 ? 17.523 -19.244 -57.858 1.00 68.75 86 ASP A O 1
ATOM 674 N N . PRO A 1 87 ? 17.954 -19.072 -55.632 1.00 71.69 87 PRO A N 1
ATOM 675 C CA . PRO A 1 87 ? 18.085 -17.622 -55.633 1.00 71.69 87 PRO A CA 1
ATOM 676 C C . PRO A 1 87 ? 19.056 -17.173 -56.713 1.00 71.69 87 PRO A C 1
ATOM 678 O O . PRO A 1 87 ? 20.119 -17.773 -56.902 1.00 71.69 87 PRO A O 1
ATOM 681 N N . TYR A 1 88 ? 18.698 -16.122 -57.442 1.00 74.00 88 TYR A N 1
ATOM 682 C CA . TYR A 1 88 ? 19.644 -15.526 -58.370 1.00 74.00 88 TYR A CA 1
ATOM 683 C C . TYR A 1 88 ? 20.612 -14.671 -57.576 1.00 74.00 88 TYR A C 1
ATOM 685 O O . TYR A 1 88 ? 20.228 -13.979 -56.638 1.00 74.00 88 TYR A O 1
ATOM 693 N N . ALA A 1 89 ? 21.879 -14.738 -57.944 1.00 73.06 89 ALA A N 1
ATOM 694 C CA . ALA A 1 89 ? 22.900 -13.909 -57.361 1.00 73.06 89 ALA A CA 1
ATOM 695 C C . ALA A 1 89 ? 23.451 -12.947 -58.408 1.00 73.06 89 ALA A C 1
ATOM 697 O O . ALA A 1 89 ? 23.549 -13.229 -59.606 1.00 73.06 89 ALA A O 1
ATOM 698 N N . PHE A 1 90 ? 23.798 -11.780 -57.905 1.00 73.38 90 PHE A N 1
ATOM 699 C CA . PHE A 1 90 ? 24.385 -10.687 -58.630 1.00 73.38 90 PHE A CA 1
ATOM 700 C C . PHE A 1 90 ? 25.677 -10.313 -57.923 1.00 73.38 90 PHE A C 1
ATOM 702 O O . PHE A 1 90 ? 25.674 -10.020 -56.727 1.00 73.38 90 PHE A O 1
ATOM 709 N N . LEU A 1 91 ? 26.789 -10.351 -58.645 1.00 71.62 91 LEU A N 1
ATOM 710 C CA . LEU A 1 91 ? 28.098 -10.019 -58.105 1.00 71.62 91 LEU A CA 1
ATOM 711 C C . LEU A 1 91 ? 28.744 -8.950 -58.981 1.00 71.62 91 LEU A C 1
ATOM 713 O O . LEU A 1 91 ? 28.926 -9.150 -60.179 1.00 71.62 91 LEU A O 1
ATOM 717 N N . ILE A 1 92 ? 29.120 -7.830 -58.368 1.00 69.75 92 ILE A N 1
ATOM 718 C CA . ILE A 1 92 ? 29.936 -6.798 -59.014 1.00 69.75 92 ILE A CA 1
ATOM 719 C C . ILE A 1 92 ? 31.341 -6.887 -58.448 1.00 69.75 92 ILE A C 1
ATOM 721 O O . ILE A 1 92 ? 31.527 -6.749 -57.237 1.00 69.75 92 ILE A O 1
ATOM 725 N N . LEU A 1 93 ? 32.323 -7.052 -59.333 1.00 63.16 93 LEU A N 1
ATOM 726 C CA . LEU A 1 93 ? 33.736 -6.950 -58.997 1.00 63.16 93 LEU A CA 1
ATOM 727 C C . LEU A 1 93 ? 34.344 -5.755 -59.719 1.00 63.16 93 LEU A C 1
ATOM 729 O O . LEU A 1 93 ? 34.647 -5.799 -60.910 1.00 63.16 93 LEU A O 1
ATOM 733 N N . SER A 1 94 ? 34.566 -4.684 -58.965 1.00 56.62 94 SER A N 1
ATOM 734 C CA . SER A 1 94 ? 35.132 -3.445 -59.496 1.00 56.62 94 SER A CA 1
ATOM 735 C C . SER A 1 94 ? 36.567 -3.586 -59.993 1.00 56.62 94 SER A C 1
ATOM 737 O O . SER A 1 94 ? 36.998 -2.884 -60.899 1.00 56.62 94 SER A O 1
ATOM 739 N N . THR A 1 95 ? 37.294 -4.544 -59.432 1.00 57.19 95 THR A N 1
ATOM 740 C CA . THR A 1 95 ? 38.701 -4.825 -59.725 1.00 57.19 95 THR A CA 1
ATOM 741 C C . THR A 1 95 ? 38.945 -5.434 -61.095 1.00 57.19 95 THR A C 1
ATOM 743 O O . THR A 1 95 ? 40.035 -5.286 -61.647 1.00 57.19 95 THR A O 1
ATOM 746 N N . THR A 1 96 ? 37.941 -6.131 -61.619 1.00 59.22 96 THR A N 1
ATOM 747 C CA . THR A 1 96 ? 37.951 -6.794 -62.928 1.00 59.22 96 THR A CA 1
ATOM 748 C C . THR A 1 96 ? 36.956 -6.143 -63.885 1.00 59.22 96 THR A C 1
ATOM 750 O O . THR A 1 96 ? 36.737 -6.674 -64.969 1.00 59.22 96 THR A O 1
ATOM 753 N N . GLU A 1 97 ? 36.331 -5.031 -63.469 1.00 65.31 97 GLU A N 1
ATOM 754 C CA . GLU A 1 97 ? 35.216 -4.369 -64.165 1.00 65.31 97 GLU A CA 1
ATOM 755 C C . GLU A 1 97 ? 34.161 -5.376 -64.649 1.00 65.31 97 GLU A C 1
ATOM 757 O O . GLU A 1 97 ? 33.563 -5.228 -65.709 1.00 65.31 97 GLU A O 1
ATOM 762 N N . SER A 1 98 ? 33.964 -6.450 -63.881 1.00 73.38 98 SER A N 1
ATOM 763 C CA . SER A 1 98 ? 33.161 -7.594 -64.292 1.00 73.38 98 SER A CA 1
ATOM 764 C C . SER A 1 98 ? 31.889 -7.664 -63.469 1.00 73.38 98 SER A C 1
ATOM 766 O O . SER A 1 98 ? 31.888 -7.502 -62.243 1.00 73.38 98 SER A O 1
ATOM 768 N N . VAL A 1 99 ? 30.798 -7.934 -64.172 1.00 75.50 99 VAL A N 1
ATOM 769 C CA . VAL A 1 99 ? 29.478 -8.155 -63.601 1.00 75.50 99 VAL A CA 1
ATOM 770 C C . VAL A 1 99 ? 29.134 -9.613 -63.827 1.00 75.50 99 VAL A C 1
ATOM 772 O O . VAL A 1 99 ? 29.272 -10.119 -64.942 1.00 75.50 99 VAL A O 1
ATOM 775 N N . TYR A 1 100 ? 28.680 -10.272 -62.769 1.00 81.50 100 TYR A N 1
ATOM 776 C CA . TYR A 1 100 ? 28.275 -11.664 -62.810 1.00 81.50 100 TYR A CA 1
ATOM 777 C C . TYR A 1 100 ? 26.810 -11.789 -62.422 1.00 81.50 100 TYR A C 1
ATOM 779 O O . TYR A 1 100 ? 26.364 -11.214 -61.425 1.00 81.50 100 TYR A O 1
ATOM 787 N N . TRP A 1 101 ? 26.075 -12.572 -63.200 1.00 82.31 101 TRP A N 1
ATOM 788 C CA . TRP A 1 101 ? 24.663 -12.833 -62.979 1.00 82.31 101 TRP A CA 1
ATOM 789 C C . TRP A 1 101 ? 24.315 -14.278 -63.322 1.00 82.31 101 TRP A C 1
ATOM 791 O O . TRP A 1 101 ? 24.617 -14.770 -64.407 1.00 82.31 101 TRP A O 1
ATOM 801 N N . GLY A 1 102 ? 23.638 -14.953 -62.401 1.00 78.69 102 GLY A N 1
ATOM 802 C CA . GLY A 1 102 ? 23.186 -16.329 -62.578 1.00 78.69 102 GLY A CA 1
ATOM 803 C C . GLY A 1 102 ? 22.524 -16.854 -61.313 1.00 78.69 102 GLY A C 1
ATOM 804 O O . GLY A 1 102 ? 22.431 -16.142 -60.317 1.00 78.69 102 GLY A O 1
ATOM 805 N N . SER A 1 103 ? 22.073 -18.107 -61.325 1.00 81.69 103 SER A N 1
ATOM 806 C CA . SER A 1 103 ? 21.658 -18.756 -60.074 1.00 81.69 103 SER A CA 1
ATOM 807 C C . SER A 1 103 ? 22.832 -18.827 -59.090 1.00 81.69 103 SER A C 1
ATOM 809 O O . SER A 1 103 ? 23.997 -18.919 -59.501 1.00 81.69 103 SER A O 1
ATOM 811 N N . ARG A 1 104 ? 22.540 -18.825 -57.786 1.00 78.00 104 ARG A N 1
ATOM 812 C CA . ARG A 1 104 ? 23.533 -19.000 -56.721 1.00 78.00 104 ARG A CA 1
ATOM 813 C C . ARG A 1 104 ? 24.416 -20.212 -57.003 1.00 78.00 104 ARG A C 1
ATOM 815 O O . ARG A 1 104 ? 25.639 -20.101 -56.968 1.00 78.00 104 ARG A O 1
ATOM 822 N N . SER A 1 105 ? 23.830 -21.347 -57.376 1.00 78.44 105 SER A N 1
ATOM 823 C CA . SER A 1 105 ? 24.590 -22.561 -57.693 1.00 78.44 105 SER A CA 1
ATOM 824 C C . SER A 1 105 ? 25.529 -22.395 -58.894 1.00 78.44 105 SER A C 1
ATOM 826 O O . SER A 1 105 ? 26.619 -22.972 -58.894 1.00 78.44 105 SER A O 1
ATOM 828 N N . GLN A 1 106 ? 25.152 -21.618 -59.913 1.00 76.81 106 GLN A N 1
ATOM 829 C CA . GLN A 1 106 ? 26.019 -21.343 -61.066 1.00 76.81 106 GLN A CA 1
ATOM 830 C C . GLN A 1 106 ? 27.197 -20.450 -60.679 1.00 76.81 106 GLN A C 1
ATOM 832 O O . GLN A 1 106 ? 28.340 -20.812 -60.948 1.00 76.81 106 GLN A O 1
ATOM 837 N N . ILE A 1 107 ? 26.940 -19.347 -59.972 1.00 76.75 107 ILE A N 1
ATOM 838 C CA . ILE A 1 107 ? 27.985 -18.427 -59.493 1.00 76.75 107 ILE A CA 1
ATOM 839 C C . ILE A 1 107 ? 28.995 -19.145 -58.583 1.00 76.75 107 ILE A C 1
ATOM 841 O O . ILE A 1 107 ? 30.193 -18.887 -58.654 1.00 76.75 107 ILE A O 1
ATOM 845 N N . MET A 1 108 ? 28.532 -20.106 -57.785 1.00 73.00 108 MET A N 1
ATOM 846 C CA . MET A 1 108 ? 29.360 -20.853 -56.833 1.00 73.00 108 MET A CA 1
ATOM 847 C C . MET A 1 108 ? 30.237 -21.932 -57.465 1.00 73.00 108 MET A C 1
ATOM 849 O O . MET A 1 108 ? 31.290 -22.271 -56.927 1.00 73.00 108 MET A O 1
ATOM 853 N N . ASN A 1 109 ? 29.799 -22.513 -58.582 1.00 76.25 109 ASN A N 1
ATOM 854 C CA . ASN A 1 109 ? 30.485 -23.652 -59.191 1.00 76.25 109 ASN A CA 1
ATOM 855 C C . ASN A 1 109 ? 31.189 -23.299 -60.507 1.00 76.25 109 ASN A C 1
ATOM 857 O O . ASN A 1 109 ? 32.110 -24.014 -60.896 1.00 76.25 109 ASN A O 1
ATOM 861 N N . ARG A 1 110 ? 30.746 -22.246 -61.207 1.00 76.50 110 ARG A N 1
ATOM 862 C CA . ARG A 1 110 ? 31.214 -21.855 -62.545 1.00 76.50 110 ARG A CA 1
ATOM 863 C C . ARG A 1 110 ? 31.095 -20.346 -62.763 1.00 76.50 110 ARG A C 1
ATOM 865 O O . ARG A 1 110 ? 30.416 -19.902 -63.681 1.00 76.50 110 ARG A O 1
ATOM 872 N N . LEU A 1 111 ? 31.765 -19.545 -61.932 1.00 74.75 111 LEU A N 1
ATOM 873 C CA . LEU A 1 111 ? 31.664 -18.085 -62.019 1.00 74.75 111 LEU A CA 1
ATOM 874 C C . LEU A 1 111 ? 31.965 -17.527 -63.423 1.00 74.75 111 LEU A C 1
ATOM 876 O O . LEU A 1 111 ? 31.295 -16.595 -63.858 1.00 74.75 111 LEU A O 1
ATOM 880 N N . GLY A 1 112 ? 32.930 -18.112 -64.142 1.00 73.38 112 GLY A N 1
ATOM 881 C CA . GLY A 1 112 ? 33.295 -17.684 -65.498 1.00 73.38 112 GLY A CA 1
ATOM 882 C C . GLY A 1 112 ? 32.158 -17.790 -66.523 1.00 73.38 112 GLY A C 1
ATOM 883 O O . GLY A 1 112 ? 32.126 -17.004 -67.463 1.00 73.38 112 GLY A O 1
ATOM 884 N N . ASP A 1 113 ? 31.190 -18.686 -66.306 1.00 78.38 113 ASP A N 1
ATOM 885 C CA . ASP A 1 113 ? 30.009 -18.840 -67.171 1.00 78.38 113 ASP A CA 1
ATOM 886 C C . ASP A 1 113 ? 28.934 -17.771 -66.880 1.00 78.38 113 ASP A C 1
ATOM 888 O O . ASP A 1 113 ? 27.970 -17.637 -67.633 1.00 78.38 113 ASP A O 1
ATOM 892 N N . CYS A 1 114 ? 29.075 -17.027 -65.778 1.00 78.94 114 CYS A N 1
ATOM 893 C CA . CYS A 1 114 ? 28.102 -16.042 -65.305 1.00 78.94 114 CYS A CA 1
ATOM 894 C C . CYS A 1 114 ? 28.473 -14.598 -65.670 1.00 78.94 114 CYS A C 1
ATOM 896 O O . CYS A 1 114 ? 27.743 -13.686 -65.285 1.00 78.94 114 CYS A O 1
ATOM 898 N N . VAL A 1 115 ? 29.602 -14.368 -66.350 1.00 82.62 115 VAL A N 1
ATOM 899 C CA . VAL A 1 115 ? 30.023 -13.023 -66.777 1.00 82.62 115 VAL A CA 1
ATOM 900 C C . VAL A 1 115 ? 29.018 -12.479 -67.786 1.00 82.62 115 VAL A C 1
ATOM 902 O O . VAL A 1 115 ? 28.682 -13.153 -68.759 1.00 82.62 115 VAL A O 1
ATOM 905 N N . VAL A 1 116 ? 28.562 -11.246 -67.577 1.00 79.75 116 VAL A N 1
ATOM 906 C CA . VAL A 1 116 ? 27.637 -10.573 -68.492 1.00 79.75 116 VAL A CA 1
ATOM 907 C C . VAL A 1 116 ? 28.260 -9.318 -69.091 1.00 79.75 116 VAL A C 1
ATOM 909 O O . VAL A 1 116 ? 28.865 -8.497 -68.394 1.00 79.75 116 VAL A O 1
ATOM 912 N N . GLU A 1 117 ? 28.081 -9.151 -70.402 1.00 79.31 117 GLU A N 1
ATOM 913 C CA . GLU A 1 117 ? 28.311 -7.860 -71.042 1.00 79.31 117 GLU A CA 1
ATOM 914 C C . GLU A 1 117 ? 27.282 -6.872 -70.509 1.00 79.31 117 GLU A C 1
ATOM 916 O O . GLU A 1 117 ? 26.076 -7.125 -70.537 1.00 79.31 117 GLU A O 1
ATOM 921 N N . HIS A 1 118 ? 27.768 -5.746 -70.006 1.00 77.75 118 HIS A N 1
ATOM 922 C CA . HIS A 1 118 ? 26.931 -4.752 -69.367 1.00 77.75 118 HIS A CA 1
ATOM 923 C C . HIS A 1 118 ? 27.169 -3.375 -69.972 1.00 77.75 118 HIS A C 1
ATOM 925 O O . HIS A 1 118 ? 28.228 -3.061 -70.512 1.00 77.75 118 HIS A O 1
ATOM 931 N N . SER A 1 119 ? 26.155 -2.531 -69.853 1.00 76.31 119 SER A N 1
ATOM 932 C CA . SER A 1 119 ? 26.220 -1.117 -70.180 1.00 76.31 119 SER A CA 1
ATOM 933 C C . SER A 1 119 ? 25.678 -0.319 -69.009 1.00 76.31 119 SER A C 1
ATOM 935 O O . SER A 1 119 ? 24.690 -0.704 -68.378 1.00 76.31 119 SER A O 1
ATOM 937 N N . LEU A 1 120 ? 26.337 0.795 -68.714 1.00 64.50 120 LEU A N 1
ATOM 938 C CA . LEU A 1 120 ? 25.843 1.753 -67.745 1.00 64.50 120 LEU A CA 1
ATOM 939 C C . LEU A 1 120 ? 25.062 2.836 -68.487 1.00 64.50 120 LEU A C 1
ATOM 941 O O . LEU A 1 120 ? 25.570 3.486 -69.400 1.00 64.50 120 LEU A O 1
ATOM 945 N N . THR A 1 121 ? 23.805 3.001 -68.111 1.00 64.19 121 THR A N 1
ATOM 946 C CA . THR A 1 121 ? 22.940 4.058 -68.638 1.00 64.19 121 THR A CA 1
ATOM 947 C C . THR A 1 121 ? 23.277 5.411 -68.015 1.00 64.19 121 THR A C 1
ATOM 949 O O . THR A 1 121 ? 23.867 5.493 -66.938 1.00 64.19 121 THR A O 1
ATOM 952 N N . SER A 1 122 ? 22.873 6.497 -68.678 1.00 56.22 122 SER A N 1
ATOM 953 C CA . SER A 1 122 ? 23.083 7.867 -68.190 1.00 56.22 122 SER A CA 1
ATOM 954 C C . SER A 1 122 ? 22.360 8.175 -66.872 1.00 56.22 122 SER A C 1
ATOM 956 O O . SER A 1 122 ? 22.741 9.112 -66.183 1.00 56.22 122 SER A O 1
ATOM 958 N N . ASP A 1 123 ? 21.321 7.409 -66.527 1.00 55.62 123 ASP A N 1
ATOM 959 C CA . ASP A 1 123 ? 20.598 7.462 -65.249 1.00 55.62 123 ASP A CA 1
ATOM 960 C C . ASP A 1 123 ? 21.135 6.460 -64.211 1.00 55.62 123 ASP A C 1
ATOM 962 O O . ASP A 1 123 ? 20.522 6.258 -63.165 1.00 55.62 123 ASP A O 1
ATOM 966 N N . GLY A 1 124 ? 22.287 5.842 -64.481 1.00 56.88 124 GLY A N 1
ATOM 967 C CA . GLY A 1 124 ? 23.018 5.025 -63.520 1.00 56.88 124 GLY A CA 1
ATOM 968 C C . GLY A 1 124 ? 22.496 3.601 -63.326 1.00 56.88 124 GLY A C 1
ATOM 969 O O . GLY A 1 124 ? 22.845 2.939 -62.351 1.00 56.88 124 GLY A O 1
ATOM 970 N N . LYS A 1 125 ? 21.677 3.098 -64.252 1.00 66.50 125 LYS A N 1
ATOM 971 C CA . LYS A 1 125 ? 21.260 1.690 -64.282 1.00 66.50 125 LYS A CA 1
ATOM 972 C C . LYS A 1 125 ? 22.258 0.837 -65.042 1.00 66.50 125 LYS A C 1
ATOM 974 O O . LYS A 1 125 ? 22.735 1.232 -66.110 1.00 66.50 125 LYS A O 1
ATOM 979 N N . LEU A 1 126 ? 22.497 -0.353 -64.515 1.00 69.44 126 LEU A N 1
ATOM 980 C CA . LEU A 1 126 ? 23.282 -1.397 -65.141 1.00 69.44 126 LEU A CA 1
ATOM 981 C C . LEU A 1 126 ? 22.364 -2.287 -65.982 1.00 69.44 126 LEU A C 1
ATOM 983 O O . LEU A 1 126 ? 21.502 -2.985 -65.449 1.00 69.44 126 LEU A O 1
ATOM 987 N N . ASN A 1 127 ? 22.555 -2.273 -67.295 1.00 73.38 127 ASN A N 1
ATOM 988 C CA . ASN A 1 127 ? 21.800 -3.106 -68.224 1.00 73.38 127 ASN A CA 1
ATOM 989 C C . ASN A 1 127 ? 22.692 -4.199 -68.788 1.00 73.38 127 ASN A C 1
ATOM 991 O O . ASN A 1 127 ? 23.781 -3.903 -69.277 1.00 73.38 127 ASN A O 1
ATOM 995 N N . PHE A 1 128 ? 22.205 -5.432 -68.782 1.00 76.69 128 PHE A N 1
ATOM 996 C CA . PHE A 1 128 ? 22.890 -6.559 -69.396 1.00 76.69 128 PHE A CA 1
ATOM 997 C C . PHE A 1 128 ? 21.893 -7.584 -69.939 1.00 76.69 128 PHE A C 1
ATOM 999 O O . PHE A 1 128 ? 20.736 -7.662 -69.523 1.00 76.69 128 PHE A O 1
ATOM 1006 N N . SER A 1 129 ? 22.348 -8.378 -70.898 1.00 66.12 129 SER A N 1
ATOM 1007 C CA . SER A 1 129 ? 21.596 -9.505 -71.448 1.00 66.12 129 SER A CA 1
ATOM 1008 C C . SER A 1 129 ? 22.324 -10.797 -71.130 1.00 66.12 129 SER A C 1
ATOM 1010 O O . SER A 1 129 ? 23.549 -10.866 -71.208 1.00 66.12 129 SER A O 1
ATOM 1012 N N . THR A 1 130 ? 21.567 -11.827 -70.773 1.00 65.06 130 THR A N 1
ATOM 1013 C CA . THR A 1 130 ? 22.133 -13.162 -70.542 1.00 65.06 130 THR A CA 1
ATOM 1014 C C . THR A 1 130 ? 22.129 -13.985 -71.836 1.00 65.06 130 THR A C 1
ATOM 1016 O O . THR A 1 130 ? 21.340 -13.690 -72.734 1.00 65.06 130 THR A O 1
ATOM 1019 N N . PRO A 1 131 ? 22.949 -15.049 -71.945 1.00 55.69 131 PRO A N 1
ATOM 1020 C CA . PRO A 1 131 ? 22.970 -15.927 -73.122 1.00 55.69 131 PRO A CA 1
ATOM 1021 C C . PRO A 1 131 ? 21.630 -16.612 -73.447 1.00 55.69 131 PRO A C 1
ATOM 1023 O O . PRO A 1 131 ? 21.483 -17.177 -74.525 1.00 55.69 131 PRO A O 1
ATOM 1026 N N . THR A 1 132 ? 20.663 -16.593 -72.522 1.00 60.41 132 THR A N 1
ATOM 1027 C CA . THR A 1 132 ? 19.307 -17.140 -72.691 1.00 60.41 132 THR A CA 1
ATOM 1028 C C . THR A 1 132 ? 18.283 -16.103 -73.180 1.00 60.41 132 THR A C 1
ATOM 1030 O O . THR A 1 132 ? 17.094 -16.289 -72.961 1.00 60.41 132 THR A O 1
ATOM 1033 N N . ASP A 1 133 ? 18.732 -15.020 -73.825 1.00 53.09 133 ASP A N 1
ATOM 1034 C CA . ASP A 1 133 ? 17.931 -13.904 -74.372 1.00 53.09 133 ASP A CA 1
ATOM 1035 C C . ASP A 1 133 ? 17.127 -13.083 -73.343 1.00 53.09 133 ASP A C 1
ATOM 1037 O O . ASP A 1 133 ? 16.380 -12.170 -73.708 1.00 53.09 133 ASP A O 1
ATOM 1041 N N . ASP A 1 134 ? 17.318 -13.333 -72.043 1.00 67.50 134 ASP A N 1
ATOM 1042 C CA . ASP A 1 134 ? 16.636 -12.564 -71.008 1.00 67.50 134 ASP A CA 1
ATOM 1043 C C . ASP A 1 134 ? 17.293 -11.190 -70.851 1.00 67.50 134 ASP A C 1
ATOM 1045 O O . ASP A 1 134 ? 18.473 -11.085 -70.489 1.00 67.50 134 ASP A O 1
ATOM 1049 N N . SER A 1 135 ? 16.513 -10.133 -71.087 1.00 69.12 135 SER A N 1
ATOM 1050 C CA . SER A 1 135 ? 16.942 -8.761 -70.806 1.00 69.12 135 SER A CA 1
ATOM 1051 C C . SER A 1 135 ? 16.821 -8.487 -69.312 1.00 69.12 135 SER A C 1
ATOM 1053 O O . SER A 1 135 ? 15.751 -8.681 -68.721 1.00 69.12 135 SER A O 1
ATOM 1055 N N . VAL A 1 136 ? 17.926 -8.050 -68.704 1.00 71.94 136 VAL A N 1
ATOM 1056 C CA . VAL A 1 136 ? 17.998 -7.706 -67.287 1.00 71.94 136 VAL A CA 1
ATOM 1057 C C . VAL A 1 136 ? 18.450 -6.255 -67.144 1.00 71.94 136 VAL A C 1
ATOM 1059 O O . VAL A 1 136 ? 19.507 -5.850 -67.623 1.00 71.94 136 VAL A O 1
ATOM 1062 N N . SER A 1 137 ? 17.633 -5.452 -66.473 1.00 72.75 137 SER A N 1
ATOM 1063 C CA . SER A 1 137 ? 18.002 -4.093 -66.072 1.00 72.75 137 SER A CA 1
ATOM 1064 C C . SER A 1 137 ? 18.042 -4.047 -64.560 1.00 72.75 137 SER A C 1
ATOM 1066 O O . SER A 1 137 ? 17.040 -4.383 -63.935 1.00 72.75 137 SER A O 1
ATOM 1068 N N . ILE A 1 138 ? 19.177 -3.659 -63.983 1.00 70.44 138 ILE A N 1
ATOM 1069 C CA . ILE A 1 138 ? 19.364 -3.497 -62.543 1.00 70.44 138 ILE A CA 1
ATOM 1070 C C . ILE A 1 138 ? 19.666 -2.031 -62.252 1.00 70.44 138 ILE A C 1
ATOM 1072 O O . ILE A 1 138 ? 20.667 -1.470 -62.690 1.00 70.44 138 ILE A O 1
ATOM 1076 N N . ALA A 1 139 ? 18.801 -1.410 -61.465 1.00 66.25 139 ALA A N 1
ATOM 1077 C CA . ALA A 1 139 ? 19.081 -0.167 -60.782 1.00 66.25 139 ALA A CA 1
ATOM 1078 C C . ALA A 1 139 ? 19.559 -0.504 -59.370 1.00 66.25 139 ALA A C 1
ATOM 1080 O O . ALA A 1 139 ? 18.813 -1.054 -58.556 1.00 66.25 139 ALA A O 1
ATOM 1081 N N . LEU A 1 140 ? 20.804 -0.154 -59.074 1.00 61.44 140 LEU A N 1
ATOM 1082 C CA . LEU A 1 140 ? 21.278 -0.157 -57.704 1.00 61.44 140 LEU A CA 1
ATOM 1083 C C . LEU A 1 140 ? 21.034 1.227 -57.132 1.00 61.44 140 LEU A C 1
ATOM 1085 O O . LEU A 1 140 ? 21.499 2.226 -57.675 1.00 61.44 140 LEU A O 1
ATOM 1089 N N . THR A 1 141 ? 20.277 1.294 -56.048 1.00 57.00 141 THR A N 1
ATOM 1090 C CA . THR A 1 141 ? 20.047 2.552 -55.346 1.00 57.00 141 THR A CA 1
ATOM 1091 C C . THR A 1 141 ? 20.702 2.469 -53.986 1.00 57.00 141 THR A C 1
ATOM 1093 O O . THR A 1 141 ? 20.431 1.560 -53.205 1.00 57.00 141 THR A O 1
ATOM 1096 N N . ARG A 1 142 ? 21.605 3.416 -53.736 1.00 49.94 142 ARG A N 1
ATOM 1097 C CA . ARG A 1 142 ? 22.205 3.656 -52.434 1.00 49.94 142 ARG A CA 1
ATOM 1098 C C . ARG A 1 142 ? 21.542 4.883 -51.888 1.00 49.94 142 ARG A C 1
ATOM 1100 O O . ARG A 1 142 ? 21.835 5.993 -52.323 1.00 49.94 142 ARG A O 1
ATOM 1107 N N . THR A 1 143 ? 20.634 4.662 -50.961 1.00 48.84 143 THR A N 1
ATOM 1108 C CA . THR A 1 143 ? 19.994 5.757 -50.258 1.00 48.84 143 THR A CA 1
ATOM 1109 C C . THR A 1 143 ? 20.663 5.849 -48.906 1.00 48.84 143 THR A C 1
ATOM 1111 O O . THR A 1 143 ? 20.541 4.935 -48.088 1.00 48.84 143 THR A O 1
ATOM 1114 N N . TYR A 1 144 ? 21.418 6.930 -48.723 1.00 39.03 144 TYR A N 1
ATOM 1115 C CA . TYR A 1 144 ? 21.754 7.418 -47.399 1.00 39.03 144 TYR A CA 1
ATOM 1116 C C . TYR A 1 144 ? 20.628 8.357 -46.982 1.00 39.03 144 TYR A C 1
ATOM 1118 O O . TYR A 1 144 ? 20.371 9.353 -47.657 1.00 39.03 144 TYR A O 1
ATOM 1126 N N . ASP A 1 145 ? 19.903 7.991 -45.938 1.00 43.66 145 ASP A N 1
ATOM 1127 C CA . ASP A 1 145 ? 18.895 8.863 -45.353 1.00 43.66 145 ASP A CA 1
ATOM 1128 C C . ASP A 1 145 ? 19.572 9.715 -44.278 1.00 43.66 145 ASP A C 1
ATOM 1130 O O . ASP A 1 145 ? 19.911 9.205 -43.218 1.00 43.66 145 ASP A O 1
ATOM 1134 N N . ASP A 1 146 ? 19.769 11.010 -44.542 1.00 36.88 146 ASP A N 1
ATOM 1135 C CA . ASP A 1 146 ? 20.408 11.953 -43.609 1.00 36.88 146 ASP A CA 1
ATOM 1136 C C . ASP A 1 146 ? 19.677 12.062 -42.255 1.00 36.88 146 ASP A C 1
ATOM 1138 O O . ASP A 1 146 ? 20.253 12.531 -41.277 1.00 36.88 146 ASP A O 1
ATOM 1142 N N . THR A 1 147 ? 18.409 11.640 -42.184 1.00 39.00 147 THR A N 1
ATOM 1143 C CA . THR A 1 147 ? 17.590 11.680 -40.963 1.00 39.00 147 THR A CA 1
ATOM 1144 C C . THR A 1 147 ? 17.758 10.419 -40.127 1.00 39.00 147 THR A C 1
ATOM 1146 O O . THR A 1 147 ? 17.783 10.487 -38.900 1.00 39.00 147 THR A O 1
ATOM 1149 N N . THR A 1 148 ? 17.837 9.257 -40.778 1.00 38.91 148 THR A N 1
ATOM 1150 C CA . THR A 1 148 ? 17.978 7.966 -40.090 1.00 38.91 148 THR A CA 1
ATOM 1151 C C . THR A 1 148 ? 19.407 7.447 -40.088 1.00 38.91 148 THR A C 1
ATOM 1153 O O . THR A 1 148 ? 19.638 6.423 -39.464 1.00 38.91 148 THR A O 1
ATOM 1156 N N . GLU A 1 149 ? 20.333 8.116 -40.777 1.00 37.75 149 GLU A N 1
ATOM 1157 C CA . GLU A 1 149 ? 21.717 7.730 -41.096 1.00 37.75 149 GLU A CA 1
ATOM 1158 C C . GLU A 1 149 ? 21.862 6.291 -41.651 1.00 37.75 149 GLU A C 1
ATOM 1160 O O . GLU A 1 149 ? 22.940 5.695 -41.631 1.00 37.75 149 GLU A O 1
ATOM 1165 N N . ILE A 1 150 ? 20.775 5.699 -42.166 1.00 40.91 150 ILE A N 1
ATOM 1166 C CA . ILE A 1 150 ? 20.752 4.344 -42.737 1.00 40.91 150 ILE A CA 1
ATOM 1167 C C . ILE A 1 150 ? 21.301 4.398 -44.152 1.00 40.91 150 ILE A C 1
ATOM 1169 O O . ILE A 1 150 ? 20.820 5.156 -44.993 1.00 40.91 150 ILE A O 1
ATOM 1173 N N . MET A 1 151 ? 22.256 3.516 -44.438 1.00 42.06 151 MET A N 1
ATOM 1174 C CA . MET A 1 151 ? 22.655 3.212 -45.801 1.00 42.06 151 MET A CA 1
ATOM 1175 C C . MET A 1 151 ? 21.893 1.981 -46.276 1.00 42.06 151 MET A C 1
ATOM 1177 O O . MET A 1 151 ? 22.181 0.855 -45.879 1.00 42.06 151 MET A O 1
ATOM 1181 N N . SER A 1 152 ? 20.921 2.179 -47.156 1.00 49.56 152 SER A N 1
ATOM 1182 C CA . SER A 1 152 ? 20.231 1.077 -47.825 1.00 49.56 152 SER A CA 1
ATOM 1183 C C . SER A 1 152 ? 20.784 0.892 -49.231 1.00 49.56 152 SER A C 1
ATOM 1185 O O . SER A 1 152 ? 20.896 1.845 -49.998 1.00 49.56 152 SER A O 1
ATOM 1187 N N . VAL A 1 153 ? 21.160 -0.342 -49.557 1.00 52.94 153 VAL A N 1
ATOM 1188 C CA . VAL A 1 153 ? 21.476 -0.784 -50.913 1.00 52.94 153 VAL A CA 1
ATOM 1189 C C . VAL A 1 153 ? 20.275 -1.566 -51.408 1.00 52.94 153 VAL A C 1
ATOM 1191 O O . VAL A 1 153 ? 20.052 -2.706 -51.007 1.00 52.94 153 VAL A O 1
ATOM 1194 N N . GLN A 1 154 ? 19.479 -0.950 -52.267 1.00 58.88 154 GLN A N 1
ATOM 1195 C CA . GLN A 1 154 ? 18.381 -1.628 -52.933 1.00 58.88 154 GLN A CA 1
ATOM 1196 C C . GLN A 1 154 ? 18.831 -2.071 -54.321 1.00 58.88 154 GLN A C 1
ATOM 1198 O O . GLN A 1 154 ? 19.349 -1.274 -55.104 1.00 58.88 154 GLN A O 1
ATOM 1203 N N . VAL A 1 155 ? 18.616 -3.348 -54.620 1.00 63.84 155 VAL A N 1
ATOM 1204 C CA . VAL A 1 155 ? 18.739 -3.915 -55.958 1.00 63.84 155 VAL A CA 1
ATOM 1205 C C . VAL A 1 155 ? 17.334 -3.963 -56.530 1.00 63.84 155 VAL A C 1
ATOM 1207 O O . VAL A 1 155 ? 16.544 -4.832 -56.175 1.00 63.84 155 VAL A O 1
ATOM 1210 N N . LEU A 1 156 ? 16.998 -3.011 -57.388 1.00 66.81 156 LEU A N 1
ATOM 1211 C CA . LEU A 1 156 ? 15.760 -3.044 -58.152 1.00 66.81 156 LEU A CA 1
ATOM 1212 C C . LEU A 1 156 ? 16.090 -3.556 -59.535 1.00 66.81 156 LEU A C 1
ATOM 1214 O O . LEU A 1 156 ? 16.974 -3.013 -60.189 1.00 66.81 156 LEU A O 1
ATOM 1218 N N . GLY A 1 157 ? 15.386 -4.574 -60.002 1.00 69.19 157 GLY A N 1
ATOM 1219 C CA . GLY A 1 157 ? 15.622 -5.063 -61.341 1.00 69.19 157 GLY A CA 1
ATOM 1220 C C . GLY A 1 157 ? 14.367 -5.452 -62.079 1.00 69.19 157 GLY A C 1
ATOM 1221 O O . GLY A 1 157 ? 13.292 -5.610 -61.509 1.00 69.19 157 GLY A O 1
ATOM 1222 N N . THR A 1 158 ? 14.514 -5.580 -63.387 1.00 70.50 158 THR A N 1
ATOM 1223 C CA . THR A 1 158 ? 13.505 -6.173 -64.256 1.00 70.50 158 THR A CA 1
ATOM 1224 C C . THR A 1 158 ? 14.164 -7.269 -65.071 1.00 70.50 158 THR A C 1
ATOM 1226 O O . THR A 1 158 ? 15.239 -7.051 -65.622 1.00 70.50 158 THR A O 1
ATOM 1229 N N . ARG A 1 159 ? 13.539 -8.446 -65.131 1.00 74.56 159 ARG A N 1
ATOM 1230 C CA . ARG A 1 159 ? 13.917 -9.556 -66.013 1.00 74.56 159 ARG A CA 1
ATOM 1231 C C . ARG A 1 159 ? 12.732 -9.843 -66.920 1.00 74.56 159 ARG A C 1
ATOM 1233 O O . ARG A 1 159 ? 11.655 -10.150 -66.420 1.00 74.56 159 ARG A O 1
ATOM 1240 N N . ASN A 1 160 ? 12.893 -9.707 -68.235 1.00 72.19 160 ASN A N 1
ATOM 1241 C CA . ASN A 1 160 ? 11.800 -9.907 -69.206 1.00 72.19 160 ASN A CA 1
ATOM 1242 C C . ASN A 1 160 ? 10.519 -9.116 -68.873 1.00 72.19 160 ASN A C 1
ATOM 1244 O O . ASN A 1 160 ? 9.402 -9.604 -69.041 1.00 72.19 160 ASN A O 1
ATOM 1248 N N . GLY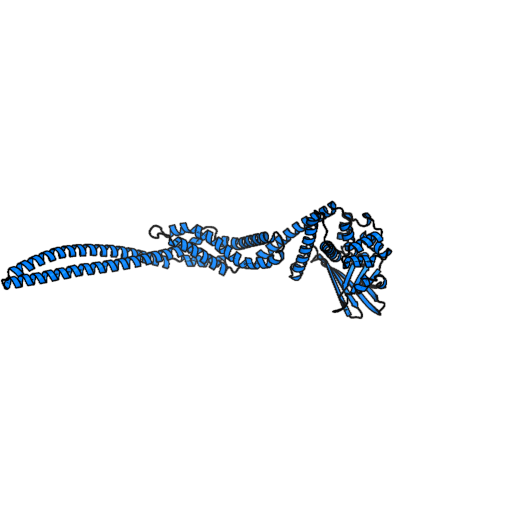 A 1 161 ? 10.679 -7.898 -68.347 1.00 65.25 161 GLY A N 1
ATOM 1249 C CA . GLY A 1 161 ? 9.566 -7.043 -67.927 1.00 65.25 161 GLY A CA 1
ATOM 1250 C C . GLY A 1 161 ? 8.930 -7.401 -66.577 1.00 65.25 161 GLY A C 1
ATOM 1251 O O . GLY A 1 161 ? 8.039 -6.682 -66.135 1.00 65.25 161 GLY A O 1
ATOM 1252 N N . GLN A 1 162 ? 9.384 -8.458 -65.895 1.00 74.06 162 GLN A N 1
ATOM 1253 C CA . GLN A 1 162 ? 8.984 -8.768 -64.521 1.00 74.06 162 GLN A CA 1
ATOM 1254 C C . GLN A 1 162 ? 9.925 -8.091 -63.530 1.00 74.06 162 GLN A C 1
ATOM 1256 O O . GLN A 1 162 ? 11.139 -8.287 -63.589 1.00 74.06 162 GLN A O 1
ATOM 1261 N N . SER A 1 163 ? 9.366 -7.298 -62.620 1.00 76.19 163 SER A N 1
ATOM 1262 C CA . SER A 1 163 ? 10.138 -6.634 -61.573 1.00 76.19 163 SER A CA 1
ATOM 1263 C C . SER A 1 163 ? 10.558 -7.623 -60.490 1.00 76.19 163 SER A C 1
ATOM 1265 O O . SER A 1 163 ? 9.739 -8.394 -59.996 1.00 76.19 163 SER A O 1
ATOM 1267 N N . PHE A 1 164 ? 11.815 -7.542 -60.076 1.00 68.25 164 PHE A N 1
ATOM 1268 C CA . PHE A 1 164 ? 12.338 -8.179 -58.877 1.00 68.25 164 PHE A CA 1
ATOM 1269 C C . PHE A 1 164 ? 13.014 -7.124 -58.007 1.00 68.25 164 PHE A C 1
ATOM 1271 O O . PHE A 1 164 ? 13.454 -6.074 -58.485 1.00 68.25 164 PHE A O 1
ATOM 1278 N N . SER A 1 165 ? 13.095 -7.393 -56.712 1.00 62.53 165 SER A N 1
ATOM 1279 C CA . SER A 1 165 ? 13.806 -6.520 -55.791 1.00 62.53 165 SER A CA 1
ATOM 1280 C C . SER A 1 165 ? 14.519 -7.337 -54.734 1.00 62.53 165 SER A C 1
ATOM 1282 O O . SER A 1 165 ? 13.899 -8.178 -54.090 1.00 62.53 165 SER A O 1
ATOM 1284 N N . GLY A 1 166 ? 15.794 -7.040 -54.531 1.00 56.28 166 GLY A N 1
ATOM 1285 C CA . GLY A 1 166 ? 16.547 -7.421 -53.345 1.00 56.28 166 GLY A CA 1
ATOM 1286 C C . GLY A 1 166 ? 16.976 -6.168 -52.600 1.00 56.28 166 GLY A C 1
ATOM 1287 O O . GLY A 1 166 ? 16.977 -5.063 -53.146 1.00 56.28 166 GLY A O 1
ATOM 1288 N N . GLY A 1 167 ? 17.336 -6.311 -51.337 1.00 53.91 167 GLY A N 1
ATOM 1289 C CA . GLY A 1 167 ? 17.781 -5.176 -50.547 1.00 53.91 167 GLY A CA 1
ATOM 1290 C C . GLY A 1 167 ? 18.691 -5.612 -49.421 1.00 53.91 167 GLY A C 1
ATOM 1291 O O . GLY A 1 167 ? 18.491 -6.658 -48.810 1.00 53.91 167 GLY A O 1
ATOM 1292 N N . GLN A 1 168 ? 19.678 -4.778 -49.144 1.00 47.41 168 GLN A N 1
ATOM 1293 C CA . GLN A 1 168 ? 20.587 -4.908 -48.025 1.00 47.41 168 GLN A CA 1
ATOM 1294 C C . GLN A 1 168 ? 20.646 -3.554 -47.325 1.00 47.41 168 GLN A C 1
ATOM 1296 O O . GLN A 1 168 ? 21.073 -2.565 -47.913 1.00 47.41 168 GLN A O 1
ATOM 1301 N N . ALA A 1 169 ? 20.188 -3.489 -46.078 1.00 41.19 169 ALA A N 1
ATOM 1302 C CA . ALA A 1 169 ? 20.252 -2.274 -45.276 1.00 41.19 169 ALA A CA 1
ATOM 1303 C C . ALA A 1 169 ? 21.383 -2.380 -44.250 1.00 41.19 169 ALA A C 1
ATOM 1305 O O . ALA A 1 169 ? 21.469 -3.356 -43.503 1.00 41.19 169 ALA A O 1
ATOM 1306 N N . ILE A 1 170 ? 22.230 -1.357 -44.215 1.00 38.44 170 ILE A N 1
ATOM 1307 C CA . ILE A 1 170 ? 23.243 -1.122 -43.194 1.00 38.44 170 ILE A CA 1
ATOM 1308 C C . ILE A 1 170 ? 22.712 0.043 -42.347 1.00 38.44 170 ILE A C 1
ATOM 1310 O O . ILE A 1 170 ? 22.808 1.196 -42.776 1.00 38.44 170 ILE A O 1
ATOM 1314 N N . PRO A 1 171 ? 22.083 -0.217 -41.187 1.00 34.84 171 PRO A N 1
ATOM 1315 C CA . PRO A 1 171 ? 21.662 0.867 -40.310 1.00 34.84 171 PRO A CA 1
ATOM 1316 C C . PRO A 1 171 ? 22.895 1.587 -39.747 1.00 34.84 171 PRO A C 1
ATOM 1318 O O . PRO A 1 171 ? 23.944 0.946 -39.595 1.00 34.84 171 PRO A O 1
ATOM 1321 N N . PRO A 1 172 ? 22.814 2.884 -39.403 1.00 35.22 172 PRO A N 1
ATOM 1322 C CA . PRO A 1 172 ? 23.873 3.480 -38.616 1.00 35.22 172 PRO A CA 1
ATOM 1323 C C . PRO A 1 172 ? 23.848 2.813 -37.247 1.00 35.22 172 PRO A C 1
ATOM 1325 O O . PRO A 1 172 ? 22.831 2.324 -36.741 1.00 35.22 172 PRO A O 1
ATOM 1328 N N . LEU A 1 173 ? 25.006 2.812 -36.626 1.00 34.03 173 LEU A N 1
ATOM 1329 C CA . LEU A 1 173 ? 25.188 2.161 -35.348 1.00 34.03 173 LEU A CA 1
ATOM 1330 C C . LEU A 1 173 ? 24.450 2.862 -34.193 1.00 34.03 173 LEU A C 1
ATOM 1332 O O . LEU A 1 173 ? 24.325 2.245 -33.132 1.00 34.03 173 LEU A O 1
ATOM 1336 N N . ASP A 1 174 ? 23.952 4.080 -34.422 1.00 33.00 174 ASP A N 1
ATOM 1337 C CA . ASP A 1 174 ? 23.474 5.003 -33.391 1.00 33.00 174 ASP A CA 1
ATOM 1338 C C . ASP A 1 174 ? 21.965 5.309 -33.511 1.00 33.00 174 ASP A C 1
ATOM 1340 O O . ASP A 1 174 ? 21.395 5.914 -32.606 1.00 33.00 174 ASP A O 1
ATOM 1344 N N . SER A 1 175 ? 21.288 4.861 -34.584 1.00 34.62 175 SER A N 1
ATOM 1345 C CA . SER A 1 175 ? 19.887 5.237 -34.852 1.00 34.62 175 SER A CA 1
ATOM 1346 C C . SER A 1 175 ? 18.838 4.142 -34.669 1.00 34.62 175 SER A C 1
ATOM 1348 O O . SER A 1 175 ? 17.679 4.457 -34.883 1.00 34.62 175 SER A O 1
ATOM 1350 N N . ILE A 1 176 ? 19.168 2.909 -34.250 1.00 38.75 176 ILE A N 1
ATOM 1351 C CA . ILE A 1 176 ? 18.207 1.784 -34.128 1.00 38.75 176 ILE A CA 1
ATOM 1352 C C . ILE A 1 176 ? 16.954 2.182 -33.304 1.00 38.75 176 ILE A C 1
ATOM 1354 O O . ILE A 1 176 ? 17.020 2.195 -32.070 1.00 38.75 176 ILE A O 1
ATOM 1358 N N . PRO A 1 177 ? 15.778 2.428 -33.924 1.00 37.03 177 PRO A N 1
ATOM 1359 C CA . PRO A 1 177 ? 14.531 2.665 -33.213 1.00 37.03 177 PRO A CA 1
ATOM 1360 C C . PRO A 1 177 ? 13.700 1.377 -33.182 1.00 37.03 177 PRO A C 1
ATOM 1362 O O . PRO A 1 177 ? 13.584 0.640 -34.155 1.00 37.03 177 PRO A O 1
ATOM 1365 N N . ALA A 1 178 ? 13.096 1.094 -32.031 1.00 45.41 178 ALA A N 1
ATOM 1366 C CA . ALA A 1 178 ? 12.403 -0.163 -31.774 1.00 45.41 178 ALA A CA 1
ATOM 1367 C C . ALA A 1 178 ? 11.019 -0.249 -32.450 1.00 45.41 178 ALA A C 1
ATOM 1369 O O . ALA A 1 178 ? 10.010 0.111 -31.840 1.00 45.41 178 ALA A O 1
ATOM 1370 N N . THR A 1 179 ? 10.944 -0.808 -33.660 1.00 44.09 179 THR A N 1
ATOM 1371 C CA . THR A 1 179 ? 9.789 -1.640 -34.048 1.00 44.09 179 THR A CA 1
ATOM 1372 C C . THR A 1 179 ? 10.022 -3.089 -33.586 1.00 44.09 179 THR A C 1
ATOM 1374 O O . THR A 1 179 ? 11.162 -3.464 -33.304 1.00 44.09 179 THR A O 1
ATOM 1377 N N . PRO A 1 180 ? 9.001 -3.960 -33.498 1.00 38.66 180 PRO A N 1
ATOM 1378 C CA . PRO A 1 180 ? 9.207 -5.380 -33.186 1.00 38.66 180 PRO A CA 1
ATOM 1379 C C . PRO A 1 180 ? 10.151 -6.102 -34.169 1.00 38.66 180 PRO A C 1
ATOM 1381 O O . PRO A 1 180 ? 10.868 -7.022 -33.771 1.00 38.66 180 PRO A O 1
ATOM 1384 N N . ALA A 1 181 ? 10.197 -5.664 -35.434 1.00 35.53 181 ALA A N 1
ATOM 1385 C CA . ALA A 1 181 ? 11.132 -6.166 -36.442 1.00 35.53 181 ALA A CA 1
ATOM 1386 C C . ALA A 1 181 ? 12.567 -5.673 -36.178 1.00 35.53 181 ALA A C 1
ATOM 1388 O O . ALA A 1 181 ? 13.502 -6.474 -36.161 1.00 35.53 181 ALA A O 1
ATOM 1389 N N . ASP A 1 182 ? 12.722 -4.394 -35.838 1.00 37.19 182 ASP A N 1
ATOM 1390 C CA . ASP A 1 182 ? 14.021 -3.778 -35.536 1.00 37.19 182 ASP A CA 1
ATOM 1391 C C . ASP A 1 182 ? 14.576 -4.222 -34.178 1.00 37.19 182 ASP A C 1
ATOM 1393 O O . ASP A 1 182 ? 15.781 -4.339 -34.001 1.00 37.19 182 ASP A O 1
ATOM 1397 N N . THR A 1 183 ? 13.708 -4.574 -33.227 1.00 38.38 183 THR A N 1
ATOM 1398 C CA . THR A 1 183 ? 14.076 -5.149 -31.922 1.00 38.38 183 THR A CA 1
ATOM 1399 C C . THR A 1 183 ? 14.585 -6.579 -32.085 1.00 38.38 183 THR A C 1
ATOM 1401 O O . THR A 1 183 ? 15.546 -6.977 -31.430 1.00 38.38 183 THR A O 1
ATOM 1404 N N . LYS A 1 184 ? 14.007 -7.349 -33.017 1.00 40.16 184 LYS A N 1
ATOM 1405 C CA . LYS A 1 184 ? 14.521 -8.665 -33.420 1.00 40.16 184 LYS A CA 1
ATOM 1406 C C . LYS A 1 184 ? 15.879 -8.537 -34.117 1.00 40.16 184 LYS A C 1
ATOM 1408 O O . LYS A 1 184 ? 16.751 -9.378 -33.906 1.00 40.16 184 LYS A O 1
ATOM 1413 N N . GLN A 1 185 ? 16.084 -7.470 -34.887 1.00 38.03 185 GLN A N 1
ATOM 1414 C CA . GLN A 1 185 ? 17.340 -7.175 -35.574 1.00 38.03 185 GLN A CA 1
ATOM 1415 C C . GLN A 1 185 ? 18.428 -6.658 -34.615 1.00 38.03 185 GLN A C 1
ATOM 1417 O O . GLN A 1 185 ? 19.555 -7.144 -34.660 1.00 38.03 185 GLN A O 1
ATOM 1422 N N . ALA A 1 186 ? 18.084 -5.792 -33.661 1.00 38.47 186 ALA A N 1
ATOM 1423 C CA . ALA A 1 186 ? 18.929 -5.385 -32.540 1.00 38.47 186 ALA A CA 1
ATOM 1424 C C . ALA A 1 186 ? 19.289 -6.578 -31.647 1.00 38.47 186 ALA A C 1
ATOM 1426 O O . ALA A 1 186 ? 20.446 -6.729 -31.277 1.00 38.47 186 ALA A O 1
ATOM 1427 N N . HIS A 1 187 ? 18.336 -7.475 -31.369 1.00 38.38 187 HIS A N 1
ATOM 1428 C CA . HIS A 1 187 ? 18.567 -8.740 -30.668 1.00 38.38 187 HIS A CA 1
ATOM 1429 C C . HIS A 1 187 ? 19.502 -9.668 -31.458 1.00 38.38 187 HIS A C 1
ATOM 1431 O O . HIS A 1 187 ? 20.383 -10.283 -30.867 1.00 38.38 187 HIS A O 1
ATOM 1437 N N . LEU A 1 188 ? 19.385 -9.725 -32.789 1.00 39.97 188 LEU A N 1
ATOM 1438 C CA . LEU A 1 188 ? 20.338 -10.404 -33.674 1.00 39.97 188 LEU A CA 1
ATOM 1439 C C . LEU A 1 188 ? 21.731 -9.764 -33.602 1.00 39.97 188 LEU A C 1
ATOM 1441 O O . LEU A 1 188 ? 22.708 -10.493 -33.467 1.00 39.97 188 LEU A O 1
ATOM 1445 N N . TYR A 1 189 ? 21.855 -8.434 -33.622 1.00 40.22 189 TYR A N 1
ATOM 1446 C CA . TYR A 1 189 ? 23.138 -7.736 -33.459 1.00 40.22 189 TYR A CA 1
ATOM 1447 C C . TYR A 1 189 ? 23.737 -7.917 -32.057 1.00 40.22 189 TYR A C 1
ATOM 1449 O O . TYR A 1 189 ? 24.943 -8.116 -31.944 1.00 40.22 189 TYR A O 1
ATOM 1457 N N . LEU A 1 190 ? 22.920 -7.937 -31.001 1.00 38.12 190 LEU A N 1
ATOM 1458 C CA . LEU A 1 190 ? 23.328 -8.212 -29.619 1.00 38.12 190 LEU A CA 1
ATOM 1459 C C . LEU A 1 190 ? 23.723 -9.675 -29.423 1.00 38.12 190 LEU A C 1
ATOM 1461 O O . LEU A 1 190 ? 24.730 -9.939 -28.779 1.00 38.12 190 LEU A O 1
ATOM 1465 N N . GLN A 1 191 ? 22.997 -10.637 -29.999 1.00 39.41 191 GLN A N 1
ATOM 1466 C CA . GLN A 1 191 ? 23.404 -12.044 -30.004 1.00 39.41 191 GLN A CA 1
ATOM 1467 C C . GLN A 1 191 ? 24.680 -12.256 -30.824 1.00 39.41 191 GLN A C 1
ATOM 1469 O O . GLN A 1 191 ? 25.559 -13.002 -30.400 1.00 39.41 191 GLN A O 1
ATOM 1474 N N . ARG A 1 192 ? 24.846 -11.560 -31.954 1.00 42.62 192 ARG A N 1
ATOM 1475 C CA . ARG A 1 192 ? 26.063 -11.596 -32.787 1.00 42.62 192 ARG A CA 1
ATOM 1476 C C . ARG A 1 192 ? 27.248 -10.891 -32.110 1.00 42.62 192 ARG A C 1
ATOM 1478 O O . ARG A 1 192 ? 28.372 -11.380 -32.196 1.00 42.62 192 ARG A O 1
ATOM 1485 N N . GLY A 1 193 ? 27.002 -9.817 -31.360 1.00 36.41 193 GLY A N 1
ATOM 1486 C CA . GLY A 1 193 ? 27.968 -9.129 -30.497 1.00 36.41 193 GLY A CA 1
ATOM 1487 C C . GLY A 1 193 ? 28.365 -9.965 -29.280 1.00 36.41 193 GLY A C 1
ATOM 1488 O O . GLY A 1 193 ? 29.548 -10.078 -28.981 1.00 36.41 193 GLY A O 1
ATOM 1489 N N . LYS A 1 194 ? 27.409 -10.661 -28.652 1.00 36.34 194 LYS A N 1
ATOM 1490 C CA . LYS A 1 194 ? 27.653 -11.675 -27.613 1.00 36.34 194 LYS A CA 1
ATOM 1491 C C . LYS A 1 194 ? 28.376 -12.895 -28.159 1.00 36.34 194 LYS A C 1
ATOM 1493 O O . LYS A 1 194 ? 29.206 -13.439 -27.452 1.00 36.34 194 LYS A O 1
ATOM 1498 N N . THR A 1 195 ? 28.140 -13.289 -29.411 1.00 37.34 195 THR A N 1
ATOM 1499 C CA . THR A 1 195 ? 28.946 -14.326 -30.069 1.00 37.34 195 THR A CA 1
ATOM 1500 C C . THR A 1 195 ? 30.385 -13.828 -30.235 1.00 37.34 195 THR A C 1
ATOM 1502 O O . THR A 1 195 ? 31.305 -14.531 -29.855 1.00 37.34 195 THR A O 1
ATOM 1505 N N . LYS A 1 196 ? 30.612 -12.581 -30.675 1.00 38.69 196 LYS A N 1
ATOM 1506 C CA . LYS A 1 196 ? 31.959 -11.972 -30.741 1.00 38.69 196 LYS A CA 1
ATOM 1507 C C . LYS A 1 196 ? 32.638 -11.786 -29.378 1.00 38.69 196 LYS A C 1
ATOM 1509 O O . LYS A 1 196 ? 33.840 -12.006 -29.270 1.00 38.69 196 LYS A O 1
ATOM 1514 N N . SER A 1 197 ? 31.887 -11.447 -28.336 1.00 35.28 197 SER A N 1
ATOM 1515 C CA . SER A 1 197 ? 32.376 -11.377 -26.954 1.00 35.28 197 SER A CA 1
ATOM 1516 C C . SER A 1 197 ? 32.645 -12.772 -26.367 1.00 35.28 197 SER A C 1
ATOM 1518 O O . SER A 1 197 ? 33.655 -12.963 -25.698 1.00 35.28 197 SER A O 1
ATOM 1520 N N . ALA A 1 198 ? 31.830 -13.779 -26.694 1.00 36.44 198 ALA A N 1
ATOM 1521 C CA . ALA A 1 198 ? 32.073 -15.183 -26.356 1.00 36.44 198 ALA A CA 1
ATOM 1522 C C . ALA A 1 198 ? 33.295 -15.745 -27.100 1.00 36.44 198 ALA A C 1
ATOM 1524 O O . ALA A 1 198 ? 34.045 -16.529 -26.531 1.00 36.44 198 ALA A O 1
ATOM 1525 N N . ILE A 1 199 ? 33.544 -15.303 -28.338 1.00 38.25 199 ILE A N 1
ATOM 1526 C CA . ILE A 1 199 ? 34.792 -15.560 -29.068 1.00 38.25 199 ILE A CA 1
ATOM 1527 C C . ILE A 1 199 ? 35.958 -14.899 -28.327 1.00 38.25 199 ILE A C 1
ATOM 1529 O O . ILE A 1 199 ? 36.954 -15.561 -28.083 1.00 38.25 199 ILE A O 1
ATOM 1533 N N . SER A 1 200 ? 35.825 -13.643 -27.890 1.00 37.62 200 SER A N 1
ATOM 1534 C CA . SER A 1 200 ? 36.840 -12.938 -27.088 1.00 37.62 200 SER A CA 1
ATOM 1535 C C . SER A 1 200 ? 37.206 -13.672 -25.795 1.00 37.62 200 SER A C 1
ATOM 1537 O O . SER A 1 200 ? 38.383 -13.834 -25.500 1.00 37.62 200 SER A O 1
ATOM 1539 N N . THR A 1 201 ? 36.210 -14.146 -25.040 1.00 37.44 201 THR A N 1
ATOM 1540 C CA . THR A 1 201 ? 36.427 -14.861 -23.767 1.00 37.44 201 THR A CA 1
ATOM 1541 C C . THR A 1 201 ? 36.903 -16.299 -23.969 1.00 37.44 201 THR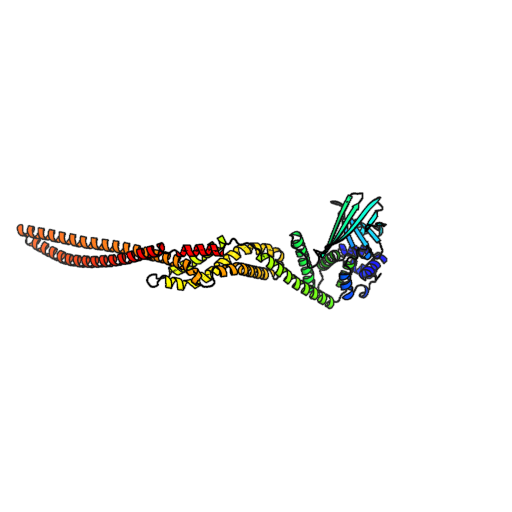 A C 1
ATOM 1543 O O . THR A 1 201 ? 37.639 -16.812 -23.133 1.00 37.44 201 THR A O 1
ATOM 1546 N N . ARG A 1 202 ? 36.543 -16.955 -25.081 1.00 40.00 202 ARG A N 1
ATOM 1547 C CA . ARG A 1 202 ? 37.042 -18.299 -25.434 1.00 40.00 202 ARG A CA 1
ATOM 1548 C C . ARG A 1 202 ? 38.431 -18.299 -26.072 1.00 40.00 202 ARG A C 1
ATOM 1550 O O . ARG A 1 202 ? 39.076 -19.337 -26.078 1.00 40.00 202 ARG A O 1
ATOM 1557 N N . VAL A 1 203 ? 38.906 -17.169 -26.603 1.00 42.34 203 VAL A N 1
ATOM 1558 C CA . VAL A 1 203 ? 40.226 -17.041 -27.257 1.00 42.34 203 VAL A CA 1
ATOM 1559 C C . VAL A 1 203 ? 41.396 -17.178 -26.271 1.00 42.34 203 VAL A C 1
ATOM 1561 O O . VAL A 1 203 ? 42.532 -17.407 -26.703 1.00 42.34 203 VAL A O 1
ATOM 1564 N N . ASP A 1 204 ? 41.143 -17.111 -24.961 1.00 42.12 204 ASP A N 1
ATOM 1565 C CA . ASP A 1 204 ? 42.173 -17.392 -23.964 1.00 42.12 204 ASP A CA 1
ATOM 1566 C C . ASP A 1 204 ? 42.505 -18.881 -23.813 1.00 42.12 204 ASP A C 1
ATOM 1568 O O . ASP A 1 204 ? 43.679 -19.186 -23.581 1.00 42.12 204 ASP A O 1
ATOM 1572 N N . ASP A 1 205 ? 41.564 -19.785 -24.098 1.00 42.09 205 ASP A N 1
ATOM 1573 C CA . ASP A 1 205 ? 41.792 -21.230 -24.091 1.00 42.09 205 ASP A CA 1
ATOM 1574 C C . ASP A 1 205 ? 42.161 -21.743 -25.492 1.00 42.09 205 ASP A C 1
ATOM 1576 O O . ASP A 1 205 ? 41.490 -21.482 -26.488 1.00 42.09 205 ASP A O 1
ATOM 1580 N N . GLU A 1 206 ? 43.247 -22.513 -25.584 1.00 41.56 206 GLU A N 1
ATOM 1581 C CA . GLU A 1 206 ? 43.870 -23.016 -26.824 1.00 41.56 206 GLU A CA 1
ATOM 1582 C C . GLU A 1 206 ? 42.976 -23.911 -27.714 1.00 41.56 206 GLU A C 1
ATOM 1584 O O . GLU A 1 206 ? 43.431 -24.403 -28.747 1.00 41.56 206 GLU A O 1
ATOM 1589 N N . SER A 1 207 ? 41.701 -24.127 -27.376 1.00 41.25 207 SER A N 1
ATOM 1590 C CA . SER A 1 207 ? 40.829 -25.072 -28.078 1.00 41.25 207 SER A CA 1
ATOM 1591 C C . SER A 1 207 ? 39.647 -24.402 -28.788 1.00 41.25 207 SER A C 1
ATOM 1593 O O . SER A 1 207 ? 38.563 -24.198 -28.253 1.00 41.25 207 SER A O 1
ATOM 1595 N N . SER A 1 208 ? 39.873 -24.175 -30.085 1.00 46.69 208 SER A N 1
ATOM 1596 C CA . SER A 1 208 ? 38.886 -24.018 -31.162 1.00 46.69 208 SER A CA 1
ATOM 1597 C C . SER A 1 208 ? 37.960 -22.797 -31.113 1.00 46.69 208 SER A C 1
ATOM 1599 O O . SER A 1 208 ? 36.901 -22.802 -30.491 1.00 46.69 208 SER A O 1
ATOM 1601 N N . LEU A 1 209 ? 38.284 -21.807 -31.953 1.00 48.72 209 LEU A N 1
ATOM 1602 C CA . LEU A 1 209 ? 37.244 -21.058 -32.662 1.00 48.72 209 LEU A CA 1
ATOM 1603 C C . LEU A 1 209 ? 36.269 -22.074 -33.260 1.00 48.72 209 LEU A C 1
ATOM 1605 O O . LEU A 1 209 ? 36.682 -22.940 -34.037 1.00 48.72 209 LEU A O 1
ATOM 1609 N N . THR A 1 210 ? 34.998 -22.001 -32.876 1.00 49.50 210 THR A N 1
ATOM 1610 C CA . THR A 1 210 ? 34.010 -22.904 -33.452 1.00 49.50 210 THR A CA 1
ATOM 1611 C C . THR A 1 210 ? 33.637 -22.405 -34.841 1.00 49.50 210 THR A C 1
ATOM 1613 O O . THR A 1 210 ? 33.698 -21.219 -35.155 1.00 49.50 210 THR A O 1
ATOM 1616 N N . TRP A 1 211 ? 33.215 -23.308 -35.711 1.00 48.94 211 TRP A N 1
ATOM 1617 C CA . TRP A 1 211 ? 32.760 -22.951 -37.054 1.00 48.94 211 TRP A CA 1
ATOM 1618 C C . TRP A 1 211 ? 31.590 -21.963 -37.071 1.00 48.94 211 TRP A C 1
ATOM 1620 O O . TRP A 1 211 ? 31.419 -21.218 -38.034 1.00 48.94 211 TRP A O 1
ATOM 1630 N N . GLN A 1 212 ? 30.815 -21.922 -35.987 1.00 48.88 212 GLN A N 1
ATOM 1631 C CA . GLN A 1 212 ? 29.725 -20.973 -35.803 1.00 48.88 212 GLN A CA 1
ATOM 1632 C C . GLN A 1 212 ? 30.231 -19.540 -35.584 1.00 48.88 212 GLN A C 1
ATOM 1634 O O . GLN A 1 212 ? 29.585 -18.577 -35.990 1.00 48.88 212 GLN A O 1
ATOM 1639 N N . ASP A 1 213 ? 31.414 -19.399 -34.997 1.00 50.62 213 ASP A N 1
ATOM 1640 C CA . ASP A 1 213 ? 32.030 -18.120 -34.664 1.00 50.62 213 ASP A CA 1
ATOM 1641 C C . ASP A 1 213 ? 32.570 -17.403 -35.910 1.00 50.62 213 ASP A C 1
ATOM 1643 O O . ASP A 1 213 ? 32.338 -16.208 -36.112 1.00 50.62 213 ASP A O 1
ATOM 1647 N N . VAL A 1 214 ? 33.227 -18.162 -36.794 1.00 50.69 214 VAL A N 1
ATOM 1648 C CA . VAL A 1 214 ? 33.710 -17.683 -38.101 1.00 50.69 214 VAL A CA 1
ATOM 1649 C C . VAL A 1 214 ? 32.533 -17.321 -39.004 1.00 50.69 214 VAL A C 1
ATOM 1651 O O . VAL A 1 214 ? 32.526 -16.241 -39.597 1.00 50.69 214 VAL A O 1
ATOM 1654 N N . ARG A 1 215 ? 31.496 -18.165 -39.028 1.00 49.78 215 ARG A N 1
ATOM 1655 C CA . ARG A 1 215 ? 30.247 -17.915 -39.754 1.00 49.78 215 ARG A CA 1
ATOM 1656 C C . ARG A 1 215 ? 29.561 -16.627 -39.303 1.00 49.78 215 ARG A C 1
ATOM 1658 O O . ARG A 1 215 ? 29.230 -15.789 -40.135 1.00 49.78 215 ARG A O 1
ATOM 1665 N N . ASN A 1 216 ? 29.395 -16.425 -37.997 1.00 52.28 216 ASN A N 1
ATOM 1666 C CA . ASN A 1 216 ? 28.745 -15.223 -37.469 1.00 52.28 216 ASN A CA 1
ATOM 1667 C C . ASN A 1 216 ? 29.545 -13.950 -37.810 1.00 52.28 216 ASN A C 1
ATOM 1669 O O . ASN A 1 216 ? 28.960 -12.894 -38.063 1.00 52.28 216 ASN A O 1
ATOM 1673 N N . MET A 1 217 ? 30.878 -14.037 -37.864 1.00 52.66 217 MET A N 1
ATOM 1674 C CA . MET A 1 217 ? 31.746 -12.941 -38.298 1.00 52.66 217 MET A CA 1
ATOM 1675 C C . MET A 1 217 ? 31.641 -12.669 -39.810 1.00 52.66 217 MET A C 1
ATOM 1677 O O . MET A 1 217 ? 31.553 -11.503 -40.195 1.00 52.66 217 MET A O 1
ATOM 1681 N N . MET A 1 218 ? 31.592 -13.720 -40.637 1.00 55.00 218 MET A N 1
ATOM 1682 C CA . MET A 1 218 ? 31.408 -13.659 -42.094 1.00 55.00 218 MET A CA 1
ATOM 1683 C C . MET A 1 218 ? 30.060 -13.066 -42.492 1.00 55.00 218 MET A C 1
ATOM 1685 O O . MET A 1 218 ? 30.021 -12.101 -43.250 1.00 55.00 218 MET A O 1
ATOM 1689 N N . GLU A 1 219 ? 28.965 -13.596 -41.944 1.00 50.19 219 GLU A N 1
ATOM 1690 C CA . GLU A 1 219 ? 27.611 -13.107 -42.216 1.00 50.19 219 GLU A CA 1
ATOM 1691 C C . GLU A 1 219 ? 27.498 -11.625 -41.840 1.00 50.19 219 GLU A C 1
ATOM 1693 O O . GLU A 1 219 ? 26.961 -10.826 -42.603 1.00 50.19 219 GLU A O 1
ATOM 1698 N N . THR A 1 220 ? 28.083 -11.226 -40.706 1.00 49.94 220 THR A N 1
ATOM 1699 C CA . THR A 1 220 ? 28.113 -9.819 -40.282 1.00 49.94 220 THR A CA 1
ATOM 1700 C C . THR A 1 220 ? 28.927 -8.950 -41.248 1.00 49.94 220 THR A C 1
ATOM 1702 O O . THR A 1 220 ? 28.479 -7.871 -41.619 1.00 49.94 220 THR A O 1
ATOM 1705 N N . ALA A 1 221 ? 30.108 -9.397 -41.686 1.00 50.12 221 ALA A N 1
ATOM 1706 C CA . ALA A 1 221 ? 30.971 -8.604 -42.560 1.00 50.12 221 ALA A CA 1
ATOM 1707 C C . ALA A 1 221 ? 30.439 -8.504 -44.002 1.00 50.12 221 ALA A C 1
ATOM 1709 O O . ALA A 1 221 ? 30.505 -7.427 -44.589 1.00 50.12 221 ALA A O 1
ATOM 1710 N N . MET A 1 222 ? 29.851 -9.575 -44.547 1.00 51.50 222 MET A N 1
ATOM 1711 C CA . MET A 1 222 ? 29.186 -9.552 -45.857 1.00 51.50 222 MET A CA 1
ATOM 1712 C C . MET A 1 222 ? 27.968 -8.626 -45.839 1.00 51.50 222 MET A C 1
ATOM 1714 O O . MET A 1 222 ? 27.774 -7.855 -46.778 1.00 51.50 222 MET A O 1
ATOM 1718 N N . THR A 1 223 ? 27.197 -8.660 -44.743 1.00 45.53 223 THR A N 1
ATOM 1719 C CA . THR A 1 223 ? 26.001 -7.824 -44.556 1.00 45.53 223 THR A CA 1
ATOM 1720 C C . THR A 1 223 ? 26.344 -6.340 -44.368 1.00 45.53 223 THR A C 1
ATOM 1722 O O . THR A 1 223 ? 25.542 -5.482 -44.725 1.00 45.53 223 THR A O 1
ATOM 1725 N N . CYS A 1 224 ? 27.524 -6.008 -43.844 1.00 42.81 224 CYS A N 1
ATOM 1726 C CA . CYS A 1 224 ? 27.895 -4.615 -43.583 1.00 42.81 224 CYS A CA 1
ATOM 1727 C C . CYS A 1 224 ? 28.819 -3.995 -44.641 1.00 42.81 224 CYS A C 1
ATOM 1729 O O . CYS A 1 224 ? 28.822 -2.779 -44.786 1.00 42.81 224 CYS A O 1
ATOM 1731 N N . PHE A 1 225 ? 29.627 -4.786 -45.353 1.00 46.12 225 PHE A N 1
ATOM 1732 C CA . PHE A 1 225 ? 30.755 -4.248 -46.132 1.00 46.12 225 PHE A CA 1
ATOM 1733 C C . PHE A 1 225 ? 30.960 -4.910 -47.505 1.00 46.12 225 PHE A C 1
ATOM 1735 O O . PHE A 1 225 ? 31.923 -4.589 -48.199 1.00 46.12 225 PHE A O 1
ATOM 1742 N N . GLY A 1 226 ? 30.078 -5.831 -47.906 1.00 45.94 226 GLY A N 1
ATOM 1743 C CA . GLY A 1 226 ? 30.205 -6.576 -49.158 1.00 45.94 226 GLY A CA 1
ATOM 1744 C C . GLY A 1 226 ? 31.217 -7.729 -49.091 1.00 45.94 226 GLY A C 1
ATOM 1745 O O . GLY A 1 226 ? 31.960 -7.908 -48.121 1.00 45.94 226 GLY A O 1
ATOM 1746 N N . PHE A 1 227 ? 31.224 -8.553 -50.142 1.00 51.06 227 PHE A N 1
ATOM 1747 C CA . PHE A 1 227 ? 31.983 -9.807 -50.199 1.00 51.06 227 PHE A CA 1
ATOM 1748 C C . PHE A 1 227 ? 33.496 -9.598 -50.016 1.00 51.06 227 PHE A C 1
ATOM 1750 O O . PHE A 1 227 ? 34.121 -10.273 -49.200 1.00 51.06 227 PHE A O 1
ATOM 1757 N N . ALA A 1 228 ? 34.070 -8.609 -50.703 1.00 52.22 228 ALA A N 1
ATOM 1758 C CA . ALA A 1 228 ? 35.497 -8.288 -50.684 1.00 52.22 228 ALA A CA 1
ATOM 1759 C C . ALA A 1 228 ? 36.060 -8.017 -49.294 1.00 52.22 228 ALA A C 1
ATOM 1761 O O . ALA A 1 228 ? 37.098 -8.552 -48.898 1.00 52.22 228 ALA A O 1
ATOM 1762 N N . VAL A 1 229 ? 35.350 -7.191 -48.534 1.00 51.81 229 VAL A N 1
ATOM 1763 C CA . VAL A 1 229 ? 35.764 -6.804 -47.192 1.00 51.81 229 VAL A CA 1
ATOM 1764 C C . VAL A 1 229 ? 35.527 -7.956 -46.218 1.00 51.81 229 VAL A C 1
ATOM 1766 O O . VAL A 1 229 ? 36.346 -8.174 -45.331 1.00 51.81 229 VAL A O 1
ATOM 1769 N N . ALA A 1 230 ? 34.479 -8.759 -46.408 1.00 54.81 230 ALA A N 1
ATOM 1770 C CA . ALA A 1 230 ? 34.220 -9.933 -45.579 1.00 54.81 230 ALA A CA 1
ATOM 1771 C C . ALA A 1 230 ? 35.297 -11.019 -45.716 1.00 54.81 230 ALA A C 1
ATOM 1773 O O . ALA A 1 230 ? 35.823 -11.492 -44.707 1.00 54.81 230 ALA A O 1
ATOM 1774 N N . VAL A 1 231 ? 35.676 -11.347 -46.956 1.00 56.06 231 VAL A N 1
ATOM 1775 C CA . VAL A 1 231 ? 36.808 -12.228 -47.294 1.00 56.06 231 VAL A CA 1
ATOM 1776 C C . VAL A 1 231 ? 38.073 -11.749 -46.581 1.00 56.06 231 VAL A C 1
ATOM 1778 O O . VAL A 1 231 ? 38.771 -12.514 -45.915 1.00 56.06 231 VAL A O 1
ATOM 1781 N N . TYR A 1 232 ? 38.342 -10.450 -46.697 1.00 56.06 232 TYR A N 1
ATOM 1782 C CA . TYR A 1 232 ? 39.518 -9.807 -46.143 1.00 56.06 232 TYR A CA 1
ATOM 1783 C C . TYR A 1 232 ? 39.553 -9.861 -44.601 1.00 56.06 232 TYR A C 1
ATOM 1785 O O . TYR A 1 232 ? 40.565 -10.249 -44.018 1.00 56.06 232 TYR A O 1
ATOM 1793 N N . GLN A 1 233 ? 38.447 -9.529 -43.924 1.00 55.84 233 GLN A N 1
ATOM 1794 C CA . GLN A 1 233 ? 38.349 -9.539 -42.454 1.00 55.84 233 GLN A CA 1
ATOM 1795 C C . GLN A 1 233 ? 38.499 -10.946 -41.861 1.00 55.84 233 GLN A C 1
ATOM 1797 O O . GLN A 1 233 ? 39.054 -11.116 -40.775 1.00 55.84 233 GLN A O 1
ATOM 1802 N N . VAL A 1 234 ? 38.055 -11.972 -42.585 1.00 56.91 234 VAL A N 1
ATOM 1803 C CA . VAL A 1 234 ? 38.236 -13.364 -42.165 1.00 56.91 234 VAL A CA 1
ATOM 1804 C C . VAL A 1 234 ? 39.679 -13.823 -42.365 1.00 56.91 234 VAL A C 1
ATOM 1806 O O . VAL A 1 234 ? 40.258 -14.400 -41.444 1.00 56.91 234 VAL A O 1
ATOM 1809 N N . CYS A 1 235 ? 40.288 -13.511 -43.517 1.00 56.31 235 CYS A N 1
ATOM 1810 C CA . CYS A 1 235 ? 41.719 -13.725 -43.767 1.00 56.31 235 CYS A CA 1
ATOM 1811 C C . CYS A 1 235 ? 42.590 -13.121 -42.658 1.00 56.31 235 CYS A C 1
ATOM 1813 O O . CYS A 1 235 ? 43.508 -13.778 -42.162 1.00 56.31 235 CYS A O 1
ATOM 1815 N N . LEU A 1 236 ? 42.270 -11.886 -42.263 1.00 56.53 236 LEU A N 1
ATOM 1816 C CA . LEU A 1 236 ? 42.895 -11.163 -41.162 1.00 56.53 236 LEU A CA 1
ATOM 1817 C C . LEU A 1 236 ? 42.803 -11.934 -39.845 1.00 56.53 236 LEU A C 1
ATOM 1819 O O . LEU A 1 236 ? 43.816 -12.262 -39.233 1.00 56.53 236 LEU A O 1
ATOM 1823 N N . TRP A 1 237 ? 41.584 -12.261 -39.418 1.00 56.28 237 TRP A N 1
ATOM 1824 C CA . TRP A 1 237 ? 41.342 -12.881 -38.117 1.00 56.28 237 TRP A CA 1
ATOM 1825 C C . TRP A 1 237 ? 41.989 -14.266 -37.985 1.00 56.28 237 TRP A C 1
ATOM 1827 O O . TRP A 1 237 ? 42.476 -14.626 -36.913 1.00 56.28 237 TRP A O 1
ATOM 1837 N N . ILE A 1 238 ? 42.033 -15.041 -39.075 1.00 56.88 238 ILE A N 1
ATOM 1838 C CA . ILE A 1 238 ? 42.672 -16.365 -39.092 1.00 56.88 238 ILE A CA 1
ATOM 1839 C C . ILE A 1 238 ? 44.202 -16.257 -38.979 1.00 56.88 238 ILE A C 1
ATOM 1841 O O . ILE A 1 238 ? 44.832 -17.137 -38.391 1.00 56.88 238 ILE A O 1
ATOM 1845 N N . LYS A 1 239 ? 44.813 -15.191 -39.516 1.00 54.09 239 LYS A N 1
ATOM 1846 C CA . LYS A 1 239 ? 46.276 -15.020 -39.555 1.00 54.09 239 LYS A CA 1
ATOM 1847 C C . LYS A 1 239 ? 46.846 -14.087 -38.475 1.00 54.09 239 LYS A C 1
ATOM 1849 O O . LYS A 1 239 ? 48.060 -14.069 -38.283 1.00 54.09 239 LYS A O 1
ATOM 1854 N N . GLU A 1 240 ? 46.019 -13.339 -37.745 1.00 57.62 240 GLU A N 1
ATOM 1855 C CA . GLU A 1 240 ? 46.476 -12.421 -36.694 1.00 57.62 240 GLU A CA 1
ATOM 1856 C C . GLU A 1 240 ? 46.927 -13.122 -35.394 1.00 57.62 240 GLU A C 1
ATOM 1858 O O . GLU A 1 240 ? 46.387 -14.143 -34.944 1.00 57.62 240 GLU A O 1
ATOM 1863 N N . SER A 1 241 ? 47.911 -12.516 -34.718 1.00 54.53 241 SER A N 1
ATOM 1864 C CA . SER A 1 241 ? 48.396 -12.993 -33.419 1.00 54.53 241 SER A CA 1
ATOM 1865 C C . SER A 1 241 ? 47.331 -12.846 -32.324 1.00 54.53 241 SER A C 1
ATOM 1867 O O . SER A 1 241 ? 46.511 -11.927 -32.348 1.00 54.53 241 SER A O 1
ATOM 1869 N N . LYS A 1 242 ? 47.363 -13.740 -31.324 1.00 52.50 242 LYS A N 1
ATOM 1870 C CA . LYS A 1 242 ? 46.415 -13.758 -30.190 1.00 52.50 242 LYS A CA 1
ATOM 1871 C C . LYS A 1 242 ? 46.296 -12.389 -29.507 1.00 52.50 242 LYS A C 1
ATOM 1873 O O . LYS A 1 242 ? 45.194 -11.932 -29.231 1.00 52.50 242 LYS A O 1
ATOM 1878 N N . LYS A 1 243 ? 47.427 -11.701 -29.320 1.00 51.62 243 LYS A N 1
ATOM 1879 C CA . LYS A 1 243 ? 47.494 -10.375 -28.692 1.00 51.62 243 LYS A CA 1
ATOM 1880 C C . LYS A 1 243 ? 46.712 -9.307 -29.470 1.00 51.62 243 LYS A C 1
ATOM 1882 O O . LYS A 1 243 ? 45.932 -8.579 -28.872 1.00 51.62 243 LYS A O 1
ATOM 1887 N N . LYS A 1 244 ? 46.873 -9.244 -30.797 1.00 52.91 244 LYS A N 1
ATOM 1888 C CA . LYS A 1 244 ? 46.163 -8.258 -31.632 1.00 52.91 244 LYS A CA 1
ATOM 1889 C C . LYS A 1 244 ? 44.661 -8.538 -31.708 1.00 52.91 244 LYS A C 1
ATOM 1891 O O . LYS A 1 244 ? 43.866 -7.602 -31.657 1.00 52.91 244 LYS A O 1
ATOM 1896 N N . ARG A 1 245 ? 44.275 -9.820 -31.740 1.00 51.66 245 ARG A N 1
ATOM 1897 C CA . ARG A 1 245 ? 42.868 -10.239 -31.649 1.00 51.66 245 ARG A CA 1
ATOM 1898 C C . ARG A 1 245 ? 42.236 -9.825 -30.319 1.00 51.66 245 ARG A C 1
ATOM 1900 O O . ARG A 1 245 ? 41.148 -9.261 -30.333 1.00 51.66 245 ARG A O 1
ATOM 1907 N N . ALA A 1 246 ? 42.938 -10.020 -29.201 1.00 47.84 246 ALA A N 1
ATOM 1908 C CA . ALA A 1 246 ? 42.482 -9.600 -27.874 1.00 47.84 246 ALA A CA 1
ATOM 1909 C C . ALA A 1 246 ? 42.348 -8.069 -27.753 1.00 47.84 246 ALA A C 1
ATOM 1911 O O . ALA A 1 246 ? 41.325 -7.580 -27.291 1.00 47.84 246 ALA A O 1
ATOM 1912 N N . GLU A 1 247 ? 43.317 -7.291 -28.247 1.00 50.94 247 GLU A N 1
ATOM 1913 C CA . GLU A 1 247 ? 43.259 -5.816 -28.241 1.00 50.94 247 GLU A CA 1
ATOM 1914 C C . GLU A 1 247 ? 42.109 -5.251 -29.095 1.00 50.94 247 GLU A C 1
ATOM 1916 O O . GLU A 1 247 ? 41.565 -4.184 -28.802 1.00 50.94 247 GLU A O 1
ATOM 1921 N N . ARG A 1 248 ? 41.743 -5.936 -30.185 1.00 49.91 248 ARG A N 1
ATOM 1922 C CA . ARG A 1 248 ? 40.581 -5.575 -31.013 1.00 49.91 248 ARG A CA 1
ATOM 1923 C C . ARG A 1 248 ? 39.268 -6.005 -30.362 1.00 49.91 248 ARG A C 1
ATOM 1925 O O . ARG A 1 248 ? 38.291 -5.265 -30.432 1.00 49.91 248 ARG A O 1
ATOM 1932 N N . ALA A 1 249 ? 39.252 -7.157 -29.699 1.00 45.56 249 ALA A N 1
ATOM 1933 C CA . ALA A 1 249 ? 38.090 -7.640 -28.970 1.00 45.56 249 ALA A CA 1
ATOM 1934 C C . ALA A 1 249 ? 37.775 -6.786 -27.729 1.00 45.56 249 ALA A C 1
ATOM 1936 O O . ALA A 1 249 ? 36.613 -6.453 -27.520 1.00 45.56 249 ALA A O 1
ATOM 1937 N N . GLN A 1 250 ? 38.795 -6.336 -26.989 1.00 44.97 250 GLN A N 1
ATOM 1938 C CA . GLN A 1 250 ? 38.634 -5.413 -25.862 1.00 44.97 250 GLN A CA 1
ATOM 1939 C C . GLN A 1 250 ? 38.031 -4.079 -26.308 1.00 44.97 250 GLN A C 1
ATOM 1941 O O . GLN A 1 250 ? 37.029 -3.644 -25.762 1.00 44.97 250 GLN A O 1
ATOM 1946 N N . ARG A 1 251 ? 38.555 -3.471 -27.380 1.00 47.12 251 ARG A N 1
ATOM 1947 C CA . ARG A 1 251 ? 37.978 -2.235 -27.936 1.00 47.12 251 ARG A CA 1
ATOM 1948 C C . ARG A 1 251 ? 36.517 -2.405 -28.365 1.00 47.12 251 ARG A C 1
ATOM 1950 O O . ARG A 1 251 ? 35.729 -1.470 -28.270 1.00 47.12 251 ARG A O 1
ATOM 1957 N N . LEU A 1 252 ? 36.140 -3.584 -28.859 1.00 43.25 252 LEU A N 1
ATOM 1958 C CA . LEU A 1 252 ? 34.746 -3.903 -29.182 1.00 43.25 252 LEU A CA 1
ATOM 1959 C C . LEU A 1 252 ? 33.890 -4.097 -27.927 1.00 43.25 252 LEU A C 1
ATOM 1961 O O . LEU A 1 252 ? 32.723 -3.719 -27.943 1.00 43.25 252 LEU A O 1
ATOM 1965 N N . GLN A 1 253 ? 34.451 -4.671 -26.863 1.00 41.97 253 GLN A N 1
ATOM 1966 C CA . GLN A 1 253 ? 33.793 -4.786 -25.567 1.00 41.97 253 GLN A CA 1
ATOM 1967 C C . GLN A 1 253 ? 33.532 -3.409 -24.953 1.00 41.97 253 GLN A C 1
ATOM 1969 O O . GLN A 1 253 ? 32.398 -3.144 -24.572 1.00 41.97 253 GLN A O 1
ATOM 1974 N N . ASP A 1 254 ? 34.519 -2.515 -24.956 1.00 44.41 254 ASP A N 1
ATOM 1975 C CA . ASP A 1 254 ? 34.368 -1.150 -24.438 1.00 44.41 254 ASP A CA 1
ATOM 1976 C C . ASP A 1 254 ? 33.243 -0.403 -25.193 1.00 44.41 254 ASP A C 1
ATOM 1978 O O . ASP A 1 254 ? 32.368 0.214 -24.590 1.00 44.41 254 ASP A O 1
ATOM 1982 N N . ASN A 1 255 ? 33.179 -0.565 -26.522 1.00 42.12 255 ASN A N 1
ATOM 1983 C CA . ASN A 1 255 ? 32.084 -0.039 -27.350 1.00 42.12 255 ASN A CA 1
ATOM 1984 C C . ASN A 1 255 ? 30.720 -0.695 -27.056 1.00 42.12 255 ASN A C 1
ATOM 1986 O O . ASN A 1 255 ? 29.678 -0.072 -27.252 1.00 42.12 255 ASN A O 1
ATOM 1990 N N . LEU A 1 256 ? 30.687 -1.970 -26.653 1.00 42.53 256 LEU A N 1
ATOM 1991 C CA . LEU A 1 256 ? 29.451 -2.657 -26.264 1.00 42.53 256 LEU A CA 1
ATOM 1992 C C . LEU A 1 256 ? 28.956 -2.171 -24.900 1.00 42.53 256 LEU A C 1
ATOM 1994 O O . LEU A 1 256 ? 27.753 -1.991 -24.735 1.00 42.53 256 LEU A O 1
ATOM 1998 N N . GLU A 1 257 ? 29.858 -1.941 -23.949 1.00 45.16 257 GLU A N 1
ATOM 1999 C CA . GLU A 1 257 ? 29.541 -1.396 -22.625 1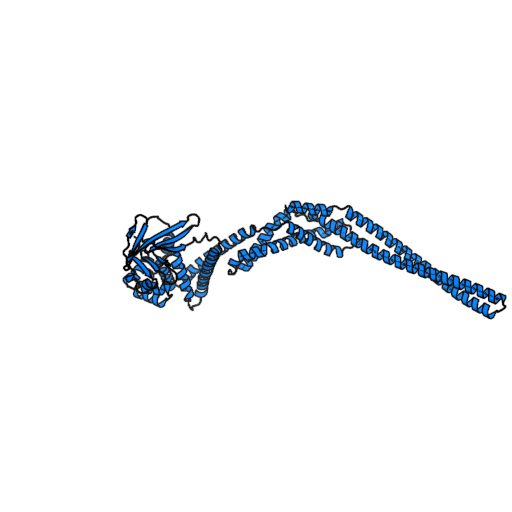.00 45.16 257 GLU A CA 1
ATOM 2000 C C . GLU A 1 257 ? 28.973 0.026 -22.735 1.00 45.16 257 GLU A C 1
ATOM 2002 O O . GLU A 1 257 ? 27.923 0.315 -22.158 1.00 45.16 257 GLU A O 1
ATOM 2007 N N . GLU A 1 258 ? 29.570 0.877 -23.574 1.00 44.00 258 GLU A N 1
ATOM 2008 C CA . GLU A 1 258 ? 29.040 2.213 -23.879 1.00 44.00 258 GLU A CA 1
ATOM 2009 C C . GLU A 1 258 ? 27.621 2.155 -24.483 1.00 44.00 258 GLU A C 1
ATOM 2011 O O . GLU A 1 258 ? 26.733 2.922 -24.102 1.00 44.00 258 GLU A O 1
ATOM 2016 N N . ARG A 1 259 ? 27.362 1.187 -25.373 1.00 44.31 259 ARG A N 1
ATOM 2017 C CA . ARG A 1 259 ? 26.038 0.970 -25.987 1.00 44.31 259 ARG A CA 1
ATOM 2018 C C . ARG A 1 259 ? 24.992 0.449 -25.008 1.00 44.31 259 ARG A C 1
ATOM 2020 O O . ARG A 1 259 ? 23.825 0.814 -25.130 1.00 44.31 259 ARG A O 1
ATOM 2027 N N . VAL A 1 260 ? 25.382 -0.399 -24.056 1.00 44.84 260 VAL A N 1
ATOM 2028 C CA . VAL A 1 260 ? 24.484 -0.855 -22.983 1.00 44.84 260 VAL A CA 1
ATOM 2029 C C . VAL A 1 260 ? 24.041 0.340 -22.140 1.00 44.84 260 VAL A C 1
ATOM 2031 O O . VAL A 1 260 ? 22.840 0.501 -21.936 1.00 44.84 260 VAL A O 1
ATOM 2034 N N . GLY A 1 261 ? 24.964 1.240 -21.785 1.00 47.12 261 GLY A N 1
ATOM 2035 C CA . GLY A 1 261 ? 24.631 2.476 -21.069 1.00 47.12 261 GLY A CA 1
ATOM 2036 C C . GLY A 1 261 ? 23.692 3.416 -21.841 1.00 47.12 261 GLY A C 1
ATOM 2037 O O . GLY A 1 261 ? 22.904 4.145 -21.242 1.00 47.12 261 GLY A O 1
ATOM 2038 N N . LEU A 1 262 ? 23.720 3.399 -23.178 1.00 48.88 262 LEU A N 1
ATOM 2039 C CA . LEU A 1 262 ? 22.786 4.178 -24.000 1.00 48.88 262 LEU A CA 1
ATOM 2040 C C . LEU A 1 262 ? 21.374 3.562 -24.029 1.00 48.88 262 LEU A C 1
ATOM 2042 O O . LEU A 1 262 ? 20.379 4.283 -23.974 1.00 48.88 262 LEU A O 1
ATOM 2046 N N . LEU A 1 263 ? 21.283 2.230 -24.085 1.00 47.22 263 LEU A N 1
ATOM 2047 C CA . LEU A 1 263 ? 20.010 1.501 -24.036 1.00 47.22 263 LEU A CA 1
ATOM 2048 C C . LEU A 1 263 ? 19.324 1.628 -22.669 1.00 47.22 263 LEU A C 1
ATOM 2050 O O . LEU A 1 263 ? 18.099 1.744 -22.623 1.00 47.22 263 LEU A O 1
ATOM 2054 N N . GLU A 1 264 ? 20.102 1.656 -21.584 1.00 50.16 264 GLU A N 1
ATOM 2055 C CA . GLU A 1 264 ? 19.621 1.949 -20.225 1.00 50.16 264 GLU A CA 1
ATOM 2056 C C . GLU A 1 264 ? 18.915 3.317 -20.179 1.00 50.16 264 GLU A C 1
ATOM 2058 O O . GLU A 1 264 ? 17.736 3.389 -19.830 1.00 50.16 264 GLU A O 1
ATOM 2063 N N . LYS A 1 265 ? 19.547 4.371 -20.712 1.00 54.34 265 LYS A N 1
ATOM 2064 C CA . LYS A 1 265 ? 18.944 5.717 -20.795 1.00 54.34 265 LYS A CA 1
ATOM 2065 C C . LYS A 1 265 ? 17.652 5.772 -21.614 1.00 54.34 265 LYS A C 1
ATOM 2067 O O . LYS A 1 265 ? 16.731 6.525 -21.299 1.00 54.34 265 LYS A O 1
ATOM 2072 N N . MET A 1 266 ? 17.557 4.997 -22.696 1.00 50.78 266 MET A N 1
ATOM 2073 C CA . MET A 1 266 ? 16.336 4.944 -23.514 1.00 50.78 266 MET A CA 1
ATOM 2074 C C . MET A 1 266 ? 15.185 4.221 -22.801 1.00 50.78 266 MET A C 1
ATOM 2076 O O . MET A 1 266 ? 14.019 4.576 -22.993 1.00 50.78 266 MET A O 1
ATOM 2080 N N . ALA A 1 267 ? 15.503 3.198 -22.006 1.00 49.44 267 ALA A N 1
ATOM 2081 C CA . ALA A 1 267 ? 14.544 2.492 -21.166 1.00 49.44 267 ALA A CA 1
ATOM 2082 C C . ALA A 1 267 ? 13.964 3.415 -20.081 1.00 49.44 267 ALA A C 1
ATOM 2084 O O . ALA A 1 267 ? 12.739 3.487 -19.944 1.00 49.44 267 ALA A O 1
ATOM 2085 N N . GLU A 1 268 ? 14.823 4.171 -19.394 1.00 52.66 268 GLU A N 1
ATOM 2086 C CA . GLU A 1 268 ? 14.448 5.188 -18.399 1.00 52.66 268 GLU A CA 1
ATOM 2087 C C . GLU A 1 268 ? 13.481 6.229 -18.998 1.00 52.66 268 GLU A C 1
ATOM 2089 O O . GLU A 1 268 ? 12.372 6.430 -18.501 1.00 52.66 268 GLU A O 1
ATOM 2094 N N . GLN A 1 269 ? 13.817 6.802 -20.162 1.00 55.81 269 GLN A N 1
ATOM 2095 C CA . GLN A 1 269 ? 12.978 7.801 -20.845 1.00 55.81 269 GLN A CA 1
ATOM 2096 C C . GLN A 1 269 ? 11.594 7.299 -21.295 1.00 55.81 269 GLN A C 1
ATOM 2098 O O . GLN A 1 269 ? 10.698 8.106 -21.557 1.00 55.81 269 GLN A O 1
ATOM 2103 N N . ARG A 1 270 ? 11.408 5.985 -21.470 1.00 56.72 270 ARG A N 1
ATOM 2104 C CA . ARG A 1 270 ? 10.109 5.401 -21.847 1.00 56.72 270 ARG A CA 1
ATOM 2105 C C . ARG A 1 270 ? 9.250 5.084 -20.632 1.00 56.72 270 ARG A C 1
ATOM 2107 O O . ARG A 1 270 ? 8.033 5.255 -20.702 1.00 56.72 270 ARG A O 1
ATOM 2114 N N . ALA A 1 271 ? 9.864 4.632 -19.542 1.00 53.00 271 ALA A N 1
ATOM 2115 C CA . ALA A 1 271 ? 9.152 4.302 -18.314 1.00 53.00 271 ALA A CA 1
ATOM 2116 C C . ALA A 1 271 ? 8.495 5.544 -17.679 1.00 53.00 271 ALA A C 1
ATOM 2118 O O . ALA A 1 271 ? 7.357 5.456 -17.213 1.00 53.00 271 ALA A O 1
ATOM 2119 N N . SER A 1 272 ? 9.123 6.719 -17.803 1.00 53.03 272 SER A N 1
ATOM 2120 C CA . SER A 1 272 ? 8.586 8.005 -17.326 1.00 53.03 272 SER A CA 1
ATOM 2121 C C . SER A 1 272 ? 7.274 8.463 -17.994 1.00 53.03 272 SER A C 1
ATOM 2123 O O . SER A 1 272 ? 6.636 9.394 -17.512 1.00 53.03 272 SER A O 1
ATOM 2125 N N . LYS A 1 273 ? 6.816 7.804 -19.074 1.00 58.84 273 LYS A N 1
ATOM 2126 C CA . LYS A 1 273 ? 5.560 8.125 -19.792 1.00 58.84 273 LYS A CA 1
ATOM 2127 C C . LYS A 1 273 ? 4.388 7.192 -19.470 1.00 58.84 273 LYS A C 1
ATOM 2129 O O . LYS A 1 273 ? 3.370 7.224 -20.160 1.00 58.84 273 LYS A O 1
ATOM 2134 N N . LEU A 1 274 ? 4.533 6.299 -18.494 1.00 68.12 274 LEU A N 1
ATOM 2135 C CA . LEU A 1 274 ? 3.481 5.345 -18.156 1.00 68.12 274 LEU A CA 1
ATOM 2136 C C . LEU A 1 274 ? 2.388 5.991 -17.301 1.00 68.12 274 LEU A C 1
ATOM 2138 O O . LEU A 1 274 ? 2.621 6.294 -16.135 1.00 68.12 274 LEU A O 1
ATOM 2142 N N . ASP A 1 275 ? 1.184 6.103 -17.864 1.00 74.25 275 ASP A N 1
ATOM 2143 C CA . ASP A 1 275 ? 0.021 6.642 -17.154 1.00 74.25 275 ASP A CA 1
ATOM 2144 C C . ASP A 1 275 ? -0.422 5.764 -15.972 1.00 74.25 275 ASP A C 1
ATOM 2146 O O . ASP A 1 275 ? -0.608 4.542 -16.097 1.00 74.25 275 ASP A O 1
ATOM 2150 N N . VAL A 1 276 ? -0.682 6.434 -14.847 1.00 79.94 276 VAL A N 1
ATOM 2151 C CA . VAL A 1 276 ? -1.273 5.889 -13.622 1.00 79.94 276 VAL A CA 1
ATOM 2152 C C . VAL A 1 276 ? -2.684 6.454 -13.453 1.00 79.94 276 VAL A C 1
ATOM 2154 O O . VAL A 1 276 ? -2.917 7.647 -13.620 1.00 79.94 276 VAL A O 1
ATOM 2157 N N . ASN A 1 277 ? -3.646 5.591 -13.106 1.00 83.38 277 ASN A N 1
ATOM 2158 C CA . ASN A 1 277 ? -4.973 6.047 -12.690 1.00 83.38 277 ASN A CA 1
ATOM 2159 C C . ASN A 1 277 ? -4.872 6.573 -11.254 1.00 83.38 277 ASN A C 1
ATOM 2161 O O . ASN A 1 277 ? -4.758 5.780 -10.313 1.00 83.38 277 ASN A O 1
ATOM 2165 N N . TRP A 1 278 ? -4.881 7.895 -11.139 1.00 84.50 278 TRP A N 1
ATOM 2166 C CA . TRP A 1 278 ? -4.648 8.629 -9.905 1.00 84.50 278 TRP A CA 1
ATOM 2167 C C . TRP A 1 278 ? -5.844 8.628 -8.945 1.00 84.50 278 TRP A C 1
ATOM 2169 O O . TRP A 1 278 ? -5.627 8.521 -7.743 1.00 84.50 278 TRP A O 1
ATOM 2179 N N . ASP A 1 279 ? -7.083 8.588 -9.439 1.00 83.75 279 ASP A N 1
ATOM 2180 C CA . ASP A 1 279 ? -8.277 8.434 -8.587 1.00 83.75 279 ASP A CA 1
ATOM 2181 C C . ASP A 1 279 ? -8.238 7.119 -7.798 1.00 83.75 279 ASP A C 1
ATOM 2183 O O . ASP A 1 279 ? -8.518 7.048 -6.601 1.00 83.75 279 ASP A O 1
ATOM 2187 N N . SER A 1 280 ? -7.836 6.046 -8.479 1.00 85.75 280 SER A N 1
ATOM 2188 C CA . SER A 1 280 ? -7.663 4.733 -7.859 1.00 85.75 280 SER A CA 1
ATOM 2189 C C . SER A 1 280 ? -6.454 4.698 -6.915 1.00 85.75 280 SER A C 1
ATOM 2191 O O . SER A 1 280 ? -6.486 3.963 -5.930 1.00 85.75 280 SER A O 1
ATOM 2193 N N . ALA A 1 281 ? -5.418 5.505 -7.180 1.00 86.25 281 ALA A N 1
ATOM 2194 C CA . ALA A 1 281 ? -4.274 5.660 -6.280 1.00 86.25 281 ALA A CA 1
ATOM 2195 C C . ALA A 1 281 ? -4.677 6.367 -4.977 1.00 86.25 281 ALA A C 1
ATOM 2197 O O . ALA A 1 281 ? -4.278 5.929 -3.903 1.00 86.25 281 ALA A O 1
ATOM 2198 N N . TRP A 1 282 ? -5.513 7.409 -5.062 1.00 89.50 282 TRP A N 1
ATOM 2199 C CA . TRP A 1 282 ? -6.040 8.119 -3.895 1.00 89.50 282 TRP A CA 1
ATOM 2200 C C . TRP A 1 282 ? -6.858 7.205 -2.983 1.00 89.50 282 TRP A C 1
ATOM 2202 O O . TRP A 1 282 ? -6.662 7.187 -1.765 1.00 89.50 282 TRP A O 1
ATOM 2212 N N . LYS A 1 283 ? -7.737 6.392 -3.581 1.00 89.50 283 LYS A N 1
ATOM 2213 C CA . LYS A 1 283 ? -8.503 5.394 -2.835 1.00 89.50 283 LYS A CA 1
ATOM 2214 C C . LYS A 1 283 ? -7.586 4.370 -2.161 1.00 89.50 283 LYS A C 1
ATOM 2216 O O . LYS A 1 283 ? -7.732 4.128 -0.970 1.00 89.50 283 LYS A O 1
ATOM 2221 N N . ALA A 1 284 ? -6.620 3.814 -2.897 1.00 87.50 284 ALA A N 1
ATOM 2222 C CA . ALA A 1 284 ? -5.675 2.839 -2.352 1.00 87.50 284 ALA A CA 1
ATOM 2223 C C . ALA A 1 284 ? -4.825 3.416 -1.205 1.00 87.50 284 ALA A C 1
ATOM 2225 O O . ALA A 1 284 ? -4.595 2.727 -0.213 1.00 87.50 284 ALA A O 1
ATOM 2226 N N . LEU A 1 285 ? -4.400 4.680 -1.314 1.00 91.62 285 LEU A N 1
ATOM 2227 C CA . LEU A 1 285 ? -3.720 5.400 -0.237 1.00 91.62 285 LEU A CA 1
ATOM 2228 C C . LEU A 1 285 ? -4.628 5.543 0.986 1.00 91.62 285 LEU A C 1
ATOM 2230 O O . LEU A 1 285 ? -4.203 5.208 2.089 1.00 91.62 285 LEU A O 1
ATOM 2234 N N . THR A 1 286 ? -5.868 6.004 0.802 1.00 93.25 286 THR A N 1
ATOM 2235 C CA . THR A 1 286 ? -6.803 6.218 1.918 1.00 93.25 286 THR A CA 1
ATOM 2236 C C . THR A 1 286 ? -7.092 4.902 2.635 1.00 93.25 286 THR A C 1
ATOM 2238 O O . THR A 1 286 ? -6.900 4.818 3.844 1.00 93.25 286 THR A O 1
ATOM 2241 N N . ASP A 1 287 ? -7.431 3.846 1.890 1.00 93.31 287 ASP A N 1
ATOM 2242 C CA . ASP A 1 287 ? -7.675 2.506 2.437 1.00 93.31 287 ASP A CA 1
ATOM 2243 C C . ASP A 1 287 ? -6.434 1.972 3.183 1.00 93.31 287 ASP A C 1
ATOM 2245 O O . ASP A 1 287 ? -6.542 1.396 4.270 1.00 93.31 287 ASP A O 1
ATOM 2249 N N . GLY A 1 288 ? -5.240 2.198 2.623 1.00 92.38 288 GLY A N 1
ATOM 2250 C CA . GLY A 1 288 ? -3.966 1.787 3.207 1.00 92.38 288 GLY A CA 1
ATOM 2251 C C . GLY A 1 288 ? -3.655 2.475 4.536 1.00 92.38 288 GLY A C 1
ATOM 2252 O O . GLY A 1 288 ? -3.236 1.798 5.481 1.00 92.38 288 GLY A O 1
ATOM 2253 N N . ILE A 1 289 ? -3.883 3.789 4.624 1.00 94.50 289 ILE A N 1
ATOM 2254 C CA . ILE A 1 289 ? -3.721 4.573 5.856 1.00 94.50 289 ILE A CA 1
ATOM 2255 C C . ILE A 1 289 ? -4.786 4.172 6.883 1.00 94.50 289 ILE A C 1
ATOM 2257 O O . ILE A 1 289 ? -4.440 3.871 8.025 1.00 94.50 289 ILE A O 1
ATOM 2261 N N . THR A 1 290 ? -6.058 4.089 6.479 1.00 96.12 290 THR A N 1
ATOM 2262 C CA . THR A 1 290 ? -7.175 3.701 7.352 1.00 96.12 290 THR A CA 1
ATOM 2263 C C . THR A 1 290 ? -6.947 2.341 7.997 1.00 96.12 290 THR A C 1
ATOM 2265 O O . THR A 1 290 ? -7.093 2.212 9.211 1.00 96.12 290 THR A O 1
ATOM 2268 N N . SER A 1 291 ? -6.541 1.333 7.218 1.00 94.88 291 SER A N 1
ATOM 2269 C CA . SER A 1 291 ? -6.246 -0.000 7.752 1.00 94.88 291 SER A CA 1
ATOM 2270 C C . SER A 1 291 ? -5.179 0.062 8.844 1.00 94.88 291 SER A C 1
ATOM 2272 O O . SER A 1 291 ? -5.345 -0.528 9.910 1.00 94.88 291 SER A O 1
ATOM 2274 N N . ARG A 1 292 ? -4.094 0.806 8.602 1.00 94.94 292 ARG A N 1
ATOM 2275 C CA . ARG A 1 292 ? -2.966 0.878 9.532 1.00 94.94 292 ARG A CA 1
ATOM 2276 C C . ARG A 1 292 ? -3.287 1.671 10.796 1.00 94.94 292 ARG A C 1
ATOM 2278 O O . ARG A 1 292 ? -2.839 1.300 11.877 1.00 94.94 292 ARG A O 1
ATOM 2285 N N . ILE A 1 293 ? -4.054 2.749 10.665 1.00 95.81 293 ILE A N 1
ATOM 2286 C CA . ILE A 1 293 ? -4.531 3.536 11.803 1.00 95.81 293 ILE A CA 1
ATOM 2287 C C . ILE A 1 293 ? -5.478 2.698 12.662 1.00 95.81 293 ILE A C 1
ATOM 2289 O O . ILE A 1 293 ? -5.283 2.630 13.870 1.00 95.81 293 ILE A O 1
ATOM 2293 N N . ASN A 1 294 ? -6.443 2.001 12.059 1.00 94.94 294 ASN A N 1
ATOM 2294 C CA . ASN A 1 294 ? -7.389 1.169 12.805 1.00 94.94 294 ASN A CA 1
ATOM 2295 C C . ASN A 1 294 ? -6.690 0.037 13.571 1.00 94.94 294 ASN A C 1
ATOM 2297 O O . ASN A 1 294 ? -7.037 -0.221 14.718 1.00 94.94 294 ASN A O 1
ATOM 2301 N N . GLU A 1 295 ? -5.658 -0.588 12.990 1.00 93.94 295 GLU A N 1
ATOM 2302 C CA . GLU A 1 295 ? -4.813 -1.549 13.716 1.00 93.94 295 GLU A CA 1
ATOM 2303 C C . GLU A 1 295 ? -4.206 -0.947 14.988 1.00 93.94 295 GLU A C 1
ATOM 2305 O O . GLU A 1 295 ? -4.137 -1.626 16.006 1.00 93.94 295 GLU A O 1
ATOM 2310 N N . LYS A 1 296 ? -3.767 0.317 14.940 1.00 94.62 296 LYS A N 1
ATOM 2311 C CA . LYS A 1 296 ? -3.189 1.013 16.096 1.00 94.62 296 LYS A CA 1
ATOM 2312 C C . LYS A 1 296 ? -4.239 1.458 17.105 1.00 94.62 296 LYS A C 1
ATOM 2314 O O . LYS A 1 296 ? -3.970 1.398 18.298 1.00 94.62 296 LYS A O 1
ATOM 2319 N N . LEU A 1 297 ? -5.408 1.888 16.636 1.00 95.38 297 LEU A N 1
ATOM 2320 C CA . LEU A 1 297 ? -6.507 2.343 17.488 1.00 95.38 297 LEU A CA 1
ATOM 2321 C C . LEU A 1 297 ? -7.114 1.212 18.329 1.00 95.38 297 LEU A C 1
ATOM 2323 O O . LEU A 1 297 ? -7.617 1.488 19.410 1.00 95.38 297 LEU A O 1
ATOM 2327 N N . ASN A 1 298 ? -7.019 -0.047 17.887 1.00 90.81 298 ASN A N 1
ATOM 2328 C CA . ASN A 1 298 ? -7.509 -1.200 18.654 1.00 90.81 298 ASN A CA 1
ATOM 2329 C C . ASN A 1 298 ? -6.845 -1.356 20.034 1.00 90.81 298 ASN A C 1
ATOM 2331 O O . ASN A 1 298 ? -7.468 -1.893 20.944 1.00 90.81 298 ASN A O 1
ATOM 2335 N N . ASP A 1 299 ? -5.600 -0.897 20.190 1.00 89.88 299 ASP A N 1
ATOM 2336 C CA . ASP A 1 299 ? -4.837 -1.009 21.441 1.00 89.88 299 ASP A CA 1
ATOM 2337 C C . ASP A 1 299 ? -4.904 0.276 22.296 1.00 89.88 299 ASP A C 1
ATOM 2339 O O . ASP A 1 299 ? -4.222 0.386 23.319 1.00 89.88 299 ASP A O 1
ATOM 2343 N N . VAL A 1 300 ? -5.674 1.284 21.870 1.00 91.38 300 VAL A N 1
ATOM 2344 C CA . VAL A 1 300 ? -5.737 2.588 22.540 1.00 91.38 300 VAL A CA 1
ATOM 2345 C C . VAL A 1 300 ? -6.755 2.572 23.674 1.00 91.38 300 VAL A C 1
ATOM 2347 O O . VAL A 1 300 ? -7.922 2.238 23.490 1.00 91.38 300 VAL A O 1
ATOM 2350 N N . ASP A 1 301 ? -6.322 3.034 24.847 1.00 91.06 301 ASP A N 1
ATOM 2351 C CA . ASP A 1 301 ? -7.225 3.387 25.939 1.00 91.06 301 ASP A CA 1
ATOM 2352 C C . ASP A 1 301 ? -7.782 4.806 25.737 1.00 91.06 301 ASP A C 1
ATOM 2354 O O . ASP A 1 301 ? -7.116 5.810 26.017 1.00 91.06 301 ASP A O 1
ATOM 2358 N N . PHE A 1 302 ? -9.023 4.876 25.254 1.00 91.62 302 PHE A N 1
ATOM 2359 C CA . PHE A 1 302 ? -9.746 6.125 25.003 1.00 91.62 302 PHE A CA 1
ATOM 2360 C C . PHE A 1 302 ? -10.172 6.874 26.276 1.00 91.62 302 PHE A C 1
ATOM 2362 O O . PHE A 1 302 ? -10.592 8.027 26.179 1.00 91.62 302 PHE A O 1
ATOM 2369 N N . ASN A 1 303 ? -10.049 6.267 27.463 1.00 85.19 303 ASN A N 1
ATOM 2370 C CA . ASN A 1 303 ? -10.276 6.954 28.738 1.00 85.19 303 ASN A CA 1
ATOM 2371 C C . ASN A 1 303 ? -9.020 7.683 29.236 1.00 85.19 303 ASN A C 1
ATOM 2373 O O . ASN A 1 303 ? -9.121 8.643 30.000 1.00 85.19 303 ASN A O 1
ATOM 2377 N N . ALA A 1 304 ? -7.834 7.236 28.812 1.00 90.50 304 ALA A N 1
ATOM 2378 C CA . ALA A 1 304 ? -6.554 7.785 29.256 1.00 90.50 304 ALA A CA 1
ATOM 2379 C C . ALA A 1 304 ? -6.000 8.889 28.343 1.00 90.50 304 ALA A C 1
ATOM 2381 O O . ALA A 1 304 ? -5.134 9.655 28.773 1.00 90.50 304 ALA A O 1
ATOM 2382 N N . GLN A 1 305 ? -6.458 8.965 27.091 1.00 91.44 305 GLN A N 1
ATOM 2383 C CA . GLN A 1 305 ? -5.919 9.877 26.080 1.00 91.44 305 GLN A CA 1
ATOM 2384 C C . GLN A 1 305 ? -7.017 10.692 25.402 1.00 91.44 305 GLN A C 1
ATOM 2386 O O . GLN A 1 305 ? -8.089 10.181 25.084 1.00 91.44 305 GLN A O 1
ATOM 2391 N N . THR A 1 306 ? -6.733 11.969 25.138 1.00 91.44 306 THR A N 1
ATOM 2392 C CA . THR A 1 306 ? -7.631 12.819 24.349 1.00 91.44 306 THR A CA 1
ATOM 2393 C C . THR A 1 306 ? -7.494 12.521 22.852 1.00 91.44 306 THR A C 1
ATOM 2395 O O . THR A 1 306 ? -6.432 12.066 22.414 1.00 91.44 306 THR A O 1
ATOM 2398 N N . PRO A 1 307 ? -8.517 12.830 22.029 1.00 92.62 307 PRO A N 1
ATOM 2399 C CA . PRO A 1 307 ? -8.424 12.673 20.579 1.00 92.62 307 PRO A CA 1
ATOM 2400 C C . PRO A 1 307 ? -7.183 13.343 19.981 1.00 92.62 307 PRO A C 1
ATOM 2402 O O . PRO A 1 307 ? -6.470 12.716 19.208 1.00 92.62 307 PRO A O 1
ATOM 2405 N N . ASP A 1 308 ? -6.854 14.568 20.399 1.00 92.06 308 ASP A N 1
ATOM 2406 C CA . ASP A 1 308 ? -5.689 15.293 19.876 1.00 92.06 308 ASP A CA 1
ATOM 2407 C C . ASP A 1 308 ? -4.353 14.599 20.210 1.00 92.06 308 ASP A C 1
ATOM 2409 O O . ASP A 1 308 ? -3.439 14.589 19.386 1.00 92.06 308 ASP A O 1
ATOM 2413 N N . GLN A 1 309 ? -4.233 13.975 21.390 1.00 94.31 309 GLN A N 1
ATOM 2414 C CA . GLN A 1 309 ? -3.043 13.193 21.755 1.00 94.31 309 GLN A CA 1
ATOM 2415 C C . GLN A 1 309 ? -2.902 11.945 20.879 1.00 94.31 309 GLN A C 1
ATOM 2417 O O . GLN A 1 309 ? -1.798 11.616 20.437 1.00 94.31 309 GLN A O 1
ATOM 2422 N N . ILE A 1 310 ? -4.022 11.274 20.600 1.00 94.56 310 ILE A N 1
ATOM 2423 C CA . ILE A 1 310 ? -4.055 10.104 19.721 1.00 94.56 310 ILE A CA 1
ATOM 2424 C C . ILE A 1 310 ? -3.684 10.521 18.295 1.00 94.56 310 ILE A C 1
ATOM 2426 O O . ILE A 1 310 ? -2.815 9.885 17.695 1.00 94.56 310 ILE A O 1
ATOM 2430 N N . VAL A 1 311 ? -4.252 11.622 17.785 1.00 95.12 311 VAL A N 1
ATOM 2431 C CA . VAL A 1 311 ? -3.918 12.164 16.459 1.00 95.12 311 VAL A CA 1
ATOM 2432 C C . VAL A 1 311 ? -2.418 12.420 16.345 1.00 95.12 311 VAL A C 1
ATOM 2434 O O . VAL A 1 311 ? -1.783 11.882 15.438 1.00 95.12 311 VAL A O 1
ATOM 2437 N N . GLU A 1 312 ? -1.832 13.154 17.297 1.00 94.12 312 GLU A N 1
ATOM 2438 C CA . GLU A 1 312 ? -0.392 13.437 17.327 1.00 94.12 312 GLU A CA 1
ATOM 2439 C C . GLU A 1 312 ? 0.445 12.151 17.263 1.00 94.12 312 GLU A C 1
ATOM 2441 O O . GLU A 1 312 ? 1.384 12.051 16.473 1.00 94.12 312 GLU A O 1
ATOM 2446 N N . SER A 1 313 ? 0.075 11.133 18.047 1.00 93.50 313 SER A N 1
ATOM 2447 C CA . SER A 1 313 ? 0.810 9.863 18.105 1.00 93.50 313 SER A CA 1
ATOM 2448 C C . SER A 1 313 ? 0.766 9.057 16.796 1.00 93.50 313 SER A C 1
ATOM 2450 O O . SER A 1 313 ? 1.664 8.253 16.527 1.00 93.50 313 SER A O 1
ATOM 2452 N N . LEU A 1 314 ? -0.255 9.277 15.962 1.00 95.69 314 LEU A N 1
ATOM 2453 C CA . LEU A 1 314 ? -0.502 8.521 14.733 1.00 95.69 314 LEU A CA 1
ATOM 2454 C C . LEU A 1 314 ? -0.034 9.239 13.460 1.00 95.69 314 LEU A C 1
ATOM 2456 O O . LEU A 1 314 ? 0.069 8.591 12.416 1.00 95.69 314 LEU A O 1
ATOM 2460 N N . ARG A 1 315 ? 0.326 10.527 13.535 1.00 94.38 315 ARG A N 1
ATOM 2461 C CA . ARG A 1 315 ? 0.802 11.336 12.395 1.00 94.38 315 ARG A CA 1
ATOM 2462 C C . ARG A 1 315 ? 1.903 10.663 11.582 1.00 94.38 315 ARG A C 1
ATOM 2464 O O . ARG A 1 315 ? 1.774 10.508 10.369 1.00 94.38 315 ARG A O 1
ATOM 2471 N N . GLN A 1 316 ? 2.970 10.213 12.246 1.00 92.19 316 GLN A N 1
ATOM 2472 C CA . GLN A 1 316 ? 4.081 9.554 11.553 1.00 92.19 316 GLN A CA 1
ATOM 2473 C C . GLN A 1 316 ? 3.642 8.227 10.920 1.00 92.19 316 GLN A C 1
ATOM 2475 O O . GLN A 1 316 ? 4.033 7.923 9.799 1.00 92.19 316 GLN A O 1
ATOM 2480 N N . THR A 1 317 ? 2.769 7.476 11.600 1.00 93.50 317 THR A N 1
ATOM 2481 C CA . THR A 1 317 ? 2.236 6.207 11.082 1.00 93.50 317 THR A CA 1
ATOM 2482 C C . THR A 1 317 ? 1.442 6.424 9.793 1.00 93.50 317 THR A C 1
ATOM 2484 O O . THR A 1 317 ? 1.593 5.653 8.847 1.00 93.50 317 THR A O 1
ATOM 2487 N N . ALA A 1 318 ? 0.617 7.473 9.736 1.00 92.94 318 ALA A N 1
ATOM 2488 C CA . ALA A 1 318 ? -0.132 7.828 8.534 1.00 92.94 318 ALA A CA 1
ATOM 2489 C C . ALA A 1 318 ? 0.798 8.273 7.396 1.00 92.94 318 ALA A C 1
ATOM 2491 O O . ALA A 1 318 ? 0.640 7.813 6.266 1.00 92.94 318 ALA A O 1
ATOM 2492 N N . SER A 1 319 ? 1.793 9.109 7.711 1.00 91.31 319 SER A N 1
ATOM 2493 C CA . SER A 1 319 ? 2.776 9.610 6.746 1.00 91.31 319 SER A CA 1
ATOM 2494 C C . SER A 1 319 ? 3.587 8.481 6.101 1.00 91.31 319 SER A C 1
ATOM 2496 O O . SER A 1 319 ? 3.608 8.361 4.875 1.00 91.31 319 SER A O 1
ATOM 2498 N N . ASP A 1 320 ? 4.171 7.587 6.907 1.00 90.81 320 ASP A N 1
ATOM 2499 C CA . ASP A 1 320 ? 4.945 6.443 6.406 1.00 90.81 320 ASP A CA 1
ATOM 2500 C C . ASP A 1 320 ? 4.065 5.533 5.536 1.00 90.81 320 ASP A C 1
ATOM 2502 O O . ASP A 1 320 ? 4.455 5.107 4.445 1.00 90.81 320 ASP A O 1
ATOM 2506 N N . ARG A 1 321 ? 2.823 5.292 5.976 1.00 93.00 321 ARG A N 1
ATOM 2507 C CA . ARG A 1 321 ? 1.888 4.430 5.251 1.00 93.00 321 ARG A CA 1
ATOM 2508 C C . ARG A 1 321 ? 1.415 5.033 3.930 1.00 93.00 321 ARG A C 1
ATOM 2510 O O . ARG A 1 321 ? 1.131 4.278 2.996 1.00 93.00 321 ARG A O 1
ATOM 2517 N N . ALA A 1 322 ? 1.329 6.358 3.832 1.00 90.50 322 ALA A N 1
ATOM 2518 C CA . ALA A 1 322 ? 0.982 7.050 2.595 1.00 90.50 322 ALA A CA 1
ATOM 2519 C C . ALA A 1 322 ? 2.027 6.788 1.500 1.00 90.50 322 ALA A C 1
ATOM 2521 O O . ALA A 1 322 ? 1.660 6.463 0.367 1.00 90.50 322 ALA A O 1
ATOM 2522 N N . VAL A 1 323 ? 3.317 6.864 1.856 1.00 89.06 323 VAL A N 1
ATOM 2523 C CA . VAL A 1 323 ? 4.435 6.574 0.945 1.00 89.06 323 VAL A CA 1
ATOM 2524 C C . VAL A 1 323 ? 4.378 5.122 0.481 1.00 89.06 323 VAL A C 1
ATOM 2526 O O . VAL A 1 323 ? 4.313 4.872 -0.722 1.00 89.06 323 VAL A O 1
ATOM 2529 N N . GLU A 1 324 ? 4.307 4.173 1.419 1.00 90.56 324 GLU A N 1
ATOM 2530 C CA . GLU A 1 324 ? 4.232 2.739 1.104 1.00 90.56 324 GLU A CA 1
ATOM 2531 C C . GLU A 1 324 ? 3.048 2.407 0.185 1.00 90.56 324 GLU A C 1
ATOM 2533 O O . GLU A 1 324 ? 3.199 1.692 -0.805 1.00 90.56 324 GLU A O 1
ATOM 2538 N N . SER A 1 325 ? 1.862 2.946 0.486 1.00 90.56 325 SER A N 1
ATOM 2539 C CA . SER A 1 325 ? 0.639 2.627 -0.259 1.00 90.56 325 SER A CA 1
ATOM 2540 C C . SER A 1 325 ? 0.691 3.147 -1.697 1.00 90.56 325 SER A C 1
ATOM 2542 O O . SER A 1 325 ? 0.247 2.457 -2.619 1.00 90.56 325 SER A O 1
ATOM 2544 N N . LEU A 1 326 ? 1.255 4.342 -1.915 1.00 88.50 326 LEU A N 1
ATOM 2545 C CA . LEU A 1 326 ? 1.453 4.878 -3.263 1.00 88.50 326 LEU A CA 1
ATOM 2546 C C . LEU A 1 326 ? 2.547 4.130 -4.018 1.00 88.50 326 LEU A C 1
ATOM 2548 O O . LEU A 1 326 ? 2.345 3.812 -5.191 1.00 88.50 326 LEU A O 1
ATOM 2552 N N . GLU A 1 327 ? 3.670 3.820 -3.367 1.00 89.38 327 GLU A N 1
ATOM 2553 C CA . GLU A 1 327 ? 4.732 3.016 -3.970 1.00 89.38 327 GLU A CA 1
ATOM 2554 C C . GLU A 1 327 ? 4.203 1.671 -4.456 1.00 89.38 327 GLU A C 1
ATOM 2556 O O . GLU A 1 327 ? 4.393 1.321 -5.622 1.00 89.38 327 GLU A O 1
ATOM 2561 N N . ASP A 1 328 ? 3.508 0.930 -3.593 1.00 88.62 328 ASP A N 1
ATOM 2562 C CA . ASP A 1 328 ? 2.981 -0.392 -3.918 1.00 88.62 328 ASP A CA 1
ATOM 2563 C C . ASP A 1 328 ? 1.950 -0.328 -5.043 1.00 88.62 328 ASP A C 1
ATOM 2565 O O . ASP A 1 328 ? 2.002 -1.129 -5.985 1.00 88.62 328 ASP A O 1
ATOM 2569 N N . TYR A 1 329 ? 1.047 0.656 -4.999 1.00 88.25 329 TYR A N 1
ATOM 2570 C CA . TYR A 1 329 ? 0.045 0.839 -6.042 1.00 88.25 329 TYR A CA 1
ATOM 2571 C C . TYR A 1 329 ? 0.687 1.171 -7.395 1.00 88.25 329 TYR A C 1
ATOM 2573 O O . TYR A 1 329 ? 0.403 0.503 -8.397 1.00 88.25 329 TYR A O 1
ATOM 2581 N N . VAL A 1 330 ? 1.576 2.168 -7.448 1.00 85.81 330 VAL A N 1
ATOM 2582 C CA . VAL A 1 330 ? 2.241 2.571 -8.694 1.00 85.81 330 VAL A CA 1
ATOM 2583 C C . VAL A 1 330 ? 3.097 1.423 -9.218 1.00 85.81 330 VAL A C 1
ATOM 2585 O O . VAL A 1 330 ? 2.928 1.031 -10.374 1.00 85.81 330 VAL A O 1
ATOM 2588 N N . ARG A 1 331 ? 3.925 0.802 -8.368 1.00 87.56 331 ARG A N 1
ATOM 2589 C CA . ARG A 1 331 ? 4.786 -0.341 -8.715 1.00 87.56 331 ARG A CA 1
ATOM 2590 C C . ARG A 1 331 ? 3.981 -1.500 -9.295 1.00 87.56 331 ARG A C 1
ATOM 2592 O O . ARG A 1 331 ? 4.382 -2.066 -10.312 1.00 87.56 331 ARG A O 1
ATOM 2599 N N . TYR A 1 332 ? 2.826 -1.827 -8.714 1.00 85.44 332 TYR A N 1
ATOM 2600 C CA . TYR A 1 332 ? 1.936 -2.861 -9.245 1.00 85.44 332 TYR A CA 1
ATOM 2601 C C . TYR A 1 332 ? 1.390 -2.504 -10.637 1.00 85.44 332 TYR A C 1
ATOM 2603 O O . TYR A 1 332 ? 1.348 -3.355 -11.528 1.00 85.44 332 TYR A O 1
ATOM 2611 N N . ARG A 1 333 ? 0.995 -1.244 -10.854 1.00 81.00 333 ARG A N 1
ATOM 2612 C CA . ARG A 1 333 ? 0.373 -0.793 -12.111 1.00 81.00 333 ARG A CA 1
ATOM 2613 C C . ARG A 1 333 ? 1.369 -0.619 -13.253 1.00 81.00 333 ARG A C 1
ATOM 2615 O O . ARG A 1 333 ? 1.037 -0.957 -14.390 1.00 81.00 333 ARG A O 1
ATOM 2622 N N . ILE A 1 334 ? 2.566 -0.107 -12.973 1.00 74.56 334 ILE A N 1
ATOM 2623 C CA . ILE A 1 334 ? 3.584 0.140 -14.000 1.00 74.56 334 ILE A CA 1
ATOM 2624 C C . ILE A 1 334 ? 4.542 -1.041 -14.168 1.00 74.56 334 ILE A C 1
ATOM 2626 O O . ILE A 1 334 ? 5.088 -1.229 -15.251 1.00 74.56 334 ILE A O 1
ATOM 2630 N N . GLY A 1 335 ? 4.711 -1.887 -13.148 1.00 72.75 335 GLY A N 1
ATOM 2631 C CA . GLY A 1 335 ? 5.708 -2.960 -13.144 1.00 72.75 335 GLY A CA 1
ATOM 2632 C C . GLY A 1 335 ? 5.496 -4.033 -14.217 1.00 72.75 335 GLY A C 1
ATOM 2633 O O . GLY A 1 335 ? 6.470 -4.600 -14.715 1.00 72.75 335 GLY A O 1
ATOM 2634 N N . SER A 1 336 ? 4.250 -4.309 -14.621 1.00 71.31 336 SER A N 1
ATOM 2635 C CA . SER A 1 336 ? 3.959 -5.198 -15.758 1.00 71.31 336 SER A CA 1
ATOM 2636 C C . SER A 1 336 ? 4.330 -4.553 -17.096 1.00 71.31 336 SER A C 1
ATOM 2638 O O . SER A 1 336 ? 4.990 -5.191 -17.910 1.00 71.31 336 SER A O 1
ATOM 2640 N N . LYS A 1 337 ? 4.007 -3.270 -17.288 1.00 67.06 337 LYS A N 1
ATOM 2641 C CA . LYS A 1 337 ? 4.348 -2.514 -18.502 1.00 67.06 337 LYS A CA 1
ATOM 2642 C C . LYS A 1 337 ? 5.855 -2.295 -18.642 1.00 67.06 337 LYS A C 1
ATOM 2644 O O . LYS A 1 337 ? 6.399 -2.469 -19.726 1.00 67.06 337 LYS A O 1
ATOM 2649 N N . ILE A 1 338 ? 6.550 -1.969 -17.548 1.00 69.62 338 ILE A N 1
ATOM 2650 C CA . ILE A 1 338 ? 8.018 -1.884 -17.515 1.00 69.62 338 ILE A CA 1
ATOM 2651 C C . ILE A 1 338 ? 8.619 -3.250 -17.846 1.00 69.62 338 ILE A C 1
ATOM 2653 O O . ILE A 1 338 ? 9.548 -3.336 -18.643 1.00 69.62 338 ILE A O 1
ATOM 2657 N N . ARG A 1 339 ? 8.064 -4.341 -17.303 1.00 68.31 339 ARG A N 1
ATOM 2658 C CA . ARG A 1 339 ? 8.515 -5.694 -17.643 1.00 68.31 339 ARG A CA 1
ATOM 2659 C C . ARG A 1 339 ? 8.372 -5.982 -19.134 1.00 68.31 339 ARG A C 1
ATOM 2661 O O . ARG A 1 339 ? 9.345 -6.442 -19.708 1.00 68.31 339 ARG A O 1
ATOM 2668 N N . GLU A 1 340 ? 7.225 -5.695 -19.741 1.00 64.19 340 GLU A N 1
ATOM 2669 C CA . GLU A 1 340 ? 6.997 -5.878 -21.182 1.00 64.19 340 GLU A CA 1
ATOM 2670 C C . GLU A 1 340 ? 7.936 -5.011 -22.033 1.00 64.19 340 GLU A C 1
ATOM 2672 O O . GLU A 1 340 ? 8.507 -5.493 -23.009 1.00 64.19 340 GLU A O 1
ATOM 2677 N N . MET A 1 341 ? 8.155 -3.751 -21.643 1.00 61.50 341 MET A N 1
ATOM 2678 C CA . MET A 1 341 ? 9.068 -2.848 -22.352 1.00 61.50 341 MET A CA 1
ATOM 2679 C C . MET A 1 341 ? 10.530 -3.276 -22.251 1.00 61.50 341 MET A C 1
ATOM 2681 O O . MET A 1 341 ? 11.285 -3.087 -23.205 1.00 61.50 341 MET A O 1
ATOM 2685 N N . LEU A 1 342 ? 10.937 -3.834 -21.108 1.00 63.78 342 LEU A N 1
ATOM 2686 C CA . LEU A 1 342 ? 12.313 -4.262 -20.881 1.00 63.78 342 LEU A CA 1
ATOM 2687 C C . LEU A 1 342 ? 12.567 -5.716 -21.294 1.00 63.78 342 LEU A C 1
ATOM 2689 O O . LEU A 1 342 ? 13.722 -6.101 -21.448 1.00 63.78 342 LEU A O 1
ATOM 2693 N N . ASP A 1 343 ? 11.528 -6.525 -21.510 1.00 61.47 343 ASP A N 1
ATOM 2694 C CA . ASP A 1 343 ? 11.628 -7.937 -21.904 1.00 61.47 343 ASP A CA 1
ATOM 2695 C C . ASP A 1 343 ? 12.573 -8.200 -23.095 1.00 61.47 343 ASP A C 1
ATOM 2697 O O . ASP A 1 343 ? 13.347 -9.154 -23.031 1.00 61.47 343 ASP A O 1
ATOM 2701 N N . PRO A 1 344 ? 12.665 -7.347 -24.136 1.00 51.84 344 PRO A N 1
ATOM 2702 C CA . PRO A 1 344 ? 13.654 -7.522 -25.206 1.00 51.84 344 PRO A CA 1
ATOM 2703 C C . PRO A 1 344 ? 15.121 -7.564 -24.737 1.00 51.84 344 PRO A C 1
ATOM 2705 O O . PRO A 1 344 ? 15.978 -8.151 -25.407 1.00 51.84 344 PRO A O 1
ATOM 2708 N N . PHE A 1 345 ? 15.411 -6.984 -23.569 1.00 53.06 345 PHE A N 1
ATOM 2709 C CA . PHE A 1 345 ? 16.732 -6.927 -22.949 1.00 53.06 345 PHE A CA 1
ATOM 2710 C C . PHE A 1 345 ? 16.988 -8.060 -21.942 1.00 53.06 345 PHE A C 1
ATOM 2712 O O . PHE A 1 345 ? 18.078 -8.103 -21.374 1.00 53.06 345 PHE A O 1
ATOM 2719 N N . HIS A 1 346 ? 16.060 -9.014 -21.756 1.00 56.38 346 HIS A N 1
ATOM 2720 C CA . HIS A 1 346 ? 16.163 -10.099 -20.758 1.00 56.38 346 HIS A CA 1
ATOM 2721 C C . HIS A 1 346 ? 17.455 -10.926 -20.840 1.00 56.38 346 HIS A C 1
ATOM 2723 O O . HIS A 1 346 ? 17.873 -11.550 -19.869 1.00 56.38 346 HIS A O 1
ATOM 2729 N N . SER A 1 347 ? 18.090 -10.943 -22.014 1.00 44.88 347 SER A N 1
ATOM 2730 C CA . SER A 1 347 ? 19.339 -11.662 -22.253 1.00 44.88 347 SER A CA 1
ATOM 2731 C C . SER A 1 347 ? 20.585 -10.947 -21.705 1.00 44.88 347 SER A C 1
ATOM 2733 O O . SER A 1 347 ? 21.673 -11.528 -21.754 1.00 44.88 347 SER A O 1
ATOM 2735 N N . LEU A 1 348 ? 20.497 -9.678 -21.279 1.00 48.81 348 LEU A N 1
ATOM 2736 C CA . LEU A 1 348 ? 21.617 -8.936 -20.685 1.00 48.81 348 LEU A CA 1
ATOM 2737 C C . LEU A 1 348 ? 21.924 -9.464 -19.271 1.00 48.81 348 LEU A C 1
ATOM 2739 O O . LEU A 1 348 ? 20.999 -9.615 -18.477 1.00 48.81 348 LEU A O 1
ATOM 2743 N N . PRO A 1 349 ? 23.200 -9.681 -18.903 1.00 48.28 349 PRO A N 1
ATOM 2744 C CA . PRO A 1 349 ? 23.562 -10.088 -17.541 1.00 48.28 349 PRO A CA 1
ATOM 2745 C C . PRO A 1 349 ? 23.096 -9.101 -16.455 1.00 48.28 349 PRO A C 1
ATOM 2747 O O . PRO A 1 349 ? 22.736 -9.514 -15.357 1.00 48.28 349 PRO A O 1
ATOM 2750 N N . SER A 1 350 ? 23.055 -7.803 -16.771 1.00 57.81 350 SER A N 1
ATOM 2751 C CA . SER A 1 350 ? 22.584 -6.726 -15.889 1.00 57.81 350 SER A CA 1
ATOM 2752 C C . SER A 1 350 ? 21.060 -6.549 -15.873 1.00 57.81 350 SER A C 1
ATOM 2754 O O . SER A 1 350 ? 20.557 -5.757 -15.079 1.00 57.81 350 SER A O 1
ATOM 2756 N N . TYR A 1 351 ? 20.305 -7.296 -16.689 1.00 58.84 351 TYR A N 1
ATOM 2757 C CA . TYR A 1 351 ? 18.861 -7.110 -16.863 1.00 58.84 351 TYR A CA 1
ATOM 2758 C C . TYR A 1 351 ? 18.052 -7.078 -15.554 1.00 58.84 351 TYR A C 1
ATOM 2760 O O . TYR A 1 351 ? 17.238 -6.165 -15.401 1.00 58.84 351 TYR A O 1
ATOM 2768 N N . PRO A 1 352 ? 18.251 -7.994 -14.581 1.00 68.69 352 PRO A N 1
ATOM 2769 C CA . PRO A 1 352 ? 17.488 -7.952 -13.334 1.00 68.69 352 PRO A CA 1
ATOM 2770 C C . PRO A 1 352 ? 17.730 -6.668 -12.535 1.00 68.69 352 PRO A C 1
ATOM 2772 O O . PRO A 1 352 ? 16.797 -6.137 -11.938 1.00 68.69 352 PRO A O 1
ATOM 2775 N N . LYS A 1 353 ? 18.971 -6.166 -12.552 1.00 72.19 353 LYS A N 1
ATOM 2776 C CA . LYS A 1 353 ? 19.353 -4.930 -11.869 1.00 72.19 353 LYS A CA 1
ATOM 2777 C C . LYS A 1 353 ? 18.718 -3.721 -12.558 1.00 72.19 353 LYS A C 1
ATOM 2779 O O . LYS A 1 353 ? 17.978 -2.998 -11.910 1.00 72.19 353 LYS A O 1
ATOM 2784 N N . ILE A 1 354 ? 18.894 -3.593 -13.875 1.00 64.25 354 ILE A N 1
ATOM 2785 C CA . ILE A 1 354 ? 18.316 -2.502 -14.682 1.00 64.25 354 ILE A CA 1
ATOM 2786 C C . ILE A 1 354 ? 16.797 -2.444 -14.510 1.00 64.25 354 ILE A C 1
ATOM 2788 O O . ILE A 1 354 ? 16.226 -1.388 -14.271 1.00 64.25 354 ILE A O 1
ATOM 2792 N N . LYS A 1 355 ? 16.122 -3.594 -14.593 1.00 74.00 355 LYS A N 1
ATOM 2793 C CA . LYS A 1 355 ? 14.670 -3.668 -14.425 1.00 74.00 355 LYS A CA 1
ATOM 2794 C C . LYS A 1 355 ? 14.221 -3.142 -13.063 1.00 74.00 355 LYS A C 1
ATOM 2796 O O . LYS A 1 355 ? 13.207 -2.449 -12.998 1.00 74.00 355 LYS A O 1
ATOM 2801 N N . ASN A 1 356 ? 14.934 -3.490 -11.996 1.00 80.81 356 ASN A N 1
ATOM 2802 C CA . ASN A 1 356 ? 14.612 -3.024 -10.651 1.00 80.81 356 ASN A CA 1
ATOM 2803 C C . ASN A 1 356 ? 14.900 -1.529 -10.493 1.00 80.81 356 ASN A C 1
ATOM 2805 O O . ASN A 1 356 ? 14.036 -0.816 -9.991 1.00 80.81 356 ASN A O 1
ATOM 2809 N N . ASP A 1 357 ? 16.057 -1.064 -10.966 1.00 78.75 357 ASP A N 1
ATOM 2810 C CA . ASP A 1 357 ? 16.479 0.336 -10.871 1.00 78.75 357 ASP A CA 1
ATOM 2811 C C . ASP A 1 357 ? 15.489 1.245 -11.622 1.00 78.75 357 ASP A C 1
ATOM 2813 O O . ASP A 1 357 ? 14.883 2.118 -11.005 1.00 78.75 357 ASP A O 1
ATOM 2817 N N . VAL A 1 358 ? 15.177 0.932 -12.888 1.00 73.81 358 VAL A N 1
ATOM 2818 C CA . VAL A 1 358 ? 14.193 1.678 -13.699 1.00 73.81 358 VAL A CA 1
ATOM 2819 C C . VAL A 1 358 ? 12.800 1.651 -13.069 1.00 73.81 358 VAL A C 1
ATOM 2821 O O . VAL A 1 358 ? 12.091 2.656 -13.086 1.00 73.81 358 VAL A O 1
ATOM 2824 N N . THR A 1 359 ? 12.379 0.516 -12.497 1.00 80.62 359 THR A N 1
ATOM 2825 C CA . THR A 1 359 ? 11.078 0.434 -11.813 1.00 80.62 359 THR A CA 1
ATOM 2826 C C . THR A 1 359 ? 11.045 1.352 -10.597 1.00 80.62 359 THR A C 1
ATOM 2828 O O . THR A 1 359 ? 10.086 2.099 -10.436 1.00 80.62 359 THR A O 1
ATOM 2831 N N . ASN A 1 360 ? 12.073 1.313 -9.751 1.00 83.88 360 ASN A N 1
ATOM 2832 C CA . ASN A 1 360 ? 12.121 2.110 -8.528 1.00 83.88 360 ASN A CA 1
ATOM 2833 C C . ASN A 1 360 ? 12.228 3.607 -8.829 1.00 83.88 360 ASN A C 1
ATOM 2835 O O . ASN A 1 360 ? 11.507 4.395 -8.219 1.00 83.88 360 ASN A O 1
ATOM 2839 N N . GLU A 1 361 ? 13.064 3.989 -9.793 1.00 81.88 361 GLU A N 1
ATOM 2840 C CA . GLU A 1 361 ? 13.210 5.378 -10.228 1.00 81.88 361 GLU A CA 1
ATOM 2841 C C . GLU A 1 361 ? 11.892 5.909 -10.794 1.00 81.88 361 GLU A C 1
ATOM 2843 O O . GLU A 1 361 ? 11.388 6.918 -10.313 1.00 81.88 361 GLU A O 1
ATOM 2848 N N . THR A 1 362 ? 11.245 5.163 -11.696 1.00 80.06 362 THR A N 1
ATOM 2849 C CA . THR A 1 362 ? 9.953 5.575 -12.269 1.00 80.06 362 THR A CA 1
ATOM 2850 C C . THR A 1 362 ? 8.858 5.684 -11.206 1.00 80.06 362 THR A C 1
ATOM 2852 O O . THR A 1 362 ? 8.064 6.622 -11.235 1.00 80.06 362 THR A O 1
ATOM 2855 N N . VAL A 1 363 ? 8.788 4.740 -10.256 1.00 86.25 363 VAL A N 1
ATOM 2856 C CA . VAL A 1 363 ? 7.851 4.836 -9.122 1.00 86.25 363 VAL A CA 1
ATOM 2857 C C . VAL A 1 363 ? 8.120 6.125 -8.347 1.00 86.25 363 VAL A C 1
ATOM 2859 O O . VAL A 1 363 ? 7.195 6.903 -8.132 1.00 86.25 363 VAL A O 1
ATOM 2862 N N . THR A 1 364 ? 9.382 6.375 -7.992 1.00 85.94 364 THR A N 1
ATOM 2863 C CA . THR A 1 364 ? 9.806 7.545 -7.209 1.00 85.94 364 THR A CA 1
ATOM 2864 C C . THR A 1 364 ? 9.471 8.853 -7.920 1.00 85.94 364 THR A C 1
ATOM 2866 O O . THR A 1 364 ? 8.843 9.730 -7.327 1.00 85.94 364 THR A O 1
ATOM 2869 N N . GLU A 1 365 ? 9.825 8.979 -9.199 1.00 84.44 365 GLU A N 1
ATOM 2870 C CA . GLU A 1 365 ? 9.547 10.161 -10.019 1.00 84.44 365 GLU A CA 1
ATOM 2871 C C . GLU A 1 365 ? 8.049 10.468 -10.106 1.00 84.44 365 GLU A C 1
ATOM 2873 O O . GLU A 1 365 ? 7.654 11.633 -10.079 1.00 84.44 365 GLU A O 1
ATOM 2878 N N . GLN A 1 366 ? 7.198 9.439 -10.182 1.00 83.62 366 GLN A N 1
ATOM 2879 C CA . GLN A 1 366 ? 5.754 9.636 -10.286 1.00 83.62 366 GLN A CA 1
ATOM 2880 C C . GLN A 1 366 ? 5.089 9.962 -8.944 1.00 83.62 366 GLN A C 1
ATOM 2882 O O . GLN A 1 366 ? 4.168 10.782 -8.912 1.00 83.62 366 GLN A O 1
ATOM 2887 N N . ILE A 1 367 ? 5.520 9.343 -7.838 1.00 88.12 367 ILE A N 1
ATOM 2888 C CA . ILE A 1 367 ? 4.889 9.562 -6.525 1.00 88.12 367 ILE A CA 1
ATOM 2889 C C . ILE A 1 367 ? 5.359 10.851 -5.852 1.00 88.12 367 ILE A C 1
ATOM 2891 O O . ILE A 1 367 ? 4.551 11.506 -5.198 1.00 88.12 367 ILE A O 1
ATOM 2895 N N . THR A 1 368 ? 6.627 11.245 -6.028 1.00 88.00 368 THR A N 1
ATOM 2896 C CA . THR A 1 368 ? 7.231 12.412 -5.358 1.00 88.00 368 THR A CA 1
ATOM 2897 C C . THR A 1 368 ? 6.403 13.691 -5.534 1.00 88.00 368 THR A C 1
ATOM 2899 O O . THR A 1 368 ? 5.987 14.255 -4.522 1.00 88.00 368 THR A O 1
ATOM 2902 N N . PRO A 1 369 ? 6.037 14.129 -6.759 1.00 86.50 369 PRO A N 1
ATOM 2903 C CA . PRO A 1 369 ? 5.249 15.351 -6.931 1.00 86.50 369 PRO A CA 1
ATOM 2904 C C . PRO A 1 369 ? 3.832 15.238 -6.352 1.00 86.50 369 PRO A C 1
ATOM 2906 O O . PRO A 1 369 ? 3.208 16.251 -6.035 1.00 86.50 369 PRO A O 1
ATOM 2909 N N . LYS A 1 370 ? 3.287 14.022 -6.213 1.00 87.25 370 LYS A N 1
ATOM 2910 C CA . LYS A 1 370 ? 1.981 13.803 -5.577 1.00 87.25 370 LYS A CA 1
ATOM 2911 C C . LYS A 1 370 ? 2.086 13.879 -4.056 1.00 87.25 370 LYS A C 1
ATOM 2913 O O . LYS A 1 370 ? 1.261 14.548 -3.445 1.00 87.25 370 LYS A O 1
ATOM 2918 N N . LEU A 1 371 ? 3.119 13.286 -3.462 1.00 86.69 371 LEU A N 1
ATOM 2919 C CA . LEU A 1 371 ? 3.415 13.402 -2.031 1.00 86.69 371 LEU A CA 1
ATOM 2920 C C . LEU A 1 371 ? 3.694 14.858 -1.627 1.00 86.69 371 LEU A C 1
ATOM 2922 O O . LEU A 1 371 ? 3.168 15.323 -0.620 1.00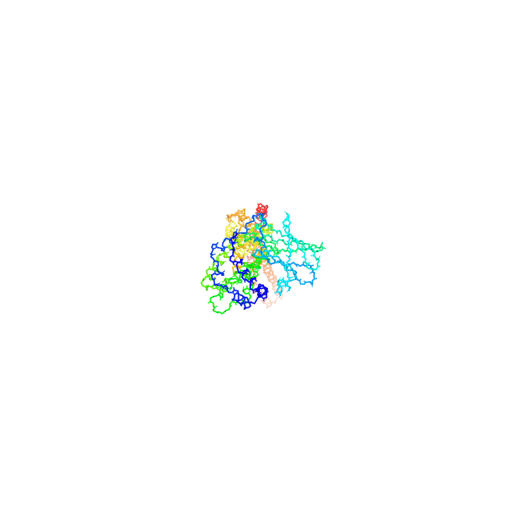 86.69 371 LEU A O 1
ATOM 2926 N N . GLU A 1 372 ? 4.431 15.611 -2.446 1.00 86.75 372 GLU A N 1
ATOM 2927 C CA . GLU A 1 372 ? 4.656 17.047 -2.228 1.00 86.75 372 GLU A CA 1
ATOM 2928 C C . GLU A 1 372 ? 3.350 17.854 -2.248 1.00 86.75 372 GLU A C 1
ATOM 2930 O O . GLU A 1 372 ? 3.157 18.736 -1.411 1.00 86.75 372 GLU A O 1
ATOM 2935 N N . LYS A 1 373 ? 2.430 17.537 -3.172 1.00 85.38 373 LYS A N 1
ATOM 2936 C CA . LYS A 1 373 ? 1.104 18.172 -3.247 1.00 85.38 373 LYS A CA 1
ATOM 2937 C C . LYS A 1 373 ? 0.193 17.806 -2.073 1.00 85.38 373 LYS A C 1
ATOM 2939 O O . LYS A 1 373 ? -0.584 18.652 -1.639 1.00 85.38 373 LYS A O 1
ATOM 2944 N N . ILE A 1 374 ? 0.264 16.568 -1.575 1.00 84.19 374 ILE A N 1
ATOM 2945 C CA . ILE A 1 374 ? -0.436 16.156 -0.347 1.00 84.19 374 ILE A CA 1
ATOM 2946 C C . ILE A 1 374 ? 0.097 16.991 0.821 1.00 84.19 374 ILE A C 1
ATOM 2948 O O . ILE A 1 374 ? -0.678 17.614 1.547 1.00 84.19 374 ILE A O 1
ATOM 2952 N N . GLY A 1 375 ? 1.417 17.081 0.941 1.00 78.62 375 GLY A N 1
ATOM 2953 C CA . GLY A 1 375 ? 2.109 17.840 1.970 1.00 78.62 375 GLY A CA 1
ATOM 2954 C C . GLY A 1 375 ? 3.118 16.960 2.694 1.00 78.62 375 GLY A C 1
ATOM 2955 O O . GLY A 1 375 ? 2.838 15.816 3.041 1.00 78.62 375 GLY A O 1
ATOM 2956 N N . SER A 1 376 ? 4.307 17.511 2.925 1.00 72.62 376 SER A N 1
ATOM 2957 C CA . SER A 1 376 ? 5.410 16.815 3.596 1.00 72.62 376 SER A CA 1
ATOM 2958 C C . SER A 1 376 ? 5.322 16.852 5.123 1.00 72.62 376 SER A C 1
ATOM 2960 O O . SER A 1 376 ? 6.081 16.160 5.794 1.00 72.62 376 SER A O 1
ATOM 2962 N N . ASP A 1 377 ? 4.452 17.698 5.679 1.00 83.06 377 ASP A N 1
ATOM 2963 C CA . ASP A 1 377 ? 4.221 17.764 7.121 1.00 83.06 377 ASP A CA 1
ATOM 2964 C C . ASP A 1 377 ? 3.237 16.668 7.535 1.00 83.06 377 ASP A C 1
ATOM 2966 O O . ASP A 1 377 ? 2.173 16.533 6.931 1.00 83.06 377 ASP A O 1
ATOM 2970 N N . ALA A 1 378 ? 3.569 15.914 8.580 1.00 80.19 378 ALA A N 1
ATOM 2971 C CA . ALA A 1 378 ? 2.743 14.829 9.090 1.00 80.19 378 ALA A CA 1
ATOM 2972 C C . ALA A 1 378 ? 1.374 15.321 9.608 1.00 80.19 378 ALA A C 1
ATOM 2974 O O . ALA A 1 378 ? 0.411 14.556 9.586 1.00 80.19 378 ALA A O 1
ATOM 2975 N N . SER A 1 379 ? 1.255 16.607 9.971 1.00 86.56 379 SER A N 1
ATOM 2976 C CA . SER A 1 379 ? -0.029 17.258 10.301 1.00 86.56 379 SER A CA 1
ATOM 2977 C C . SER A 1 379 ? -1.036 17.269 9.137 1.00 86.56 379 SER A C 1
ATOM 2979 O O . SER A 1 379 ? -2.241 17.403 9.330 1.00 86.56 379 SER A O 1
ATOM 2981 N N . THR A 1 380 ? -0.565 17.059 7.904 1.00 88.75 380 THR A N 1
ATOM 2982 C CA . THR A 1 380 ? -1.394 16.933 6.696 1.00 88.75 380 THR A CA 1
ATOM 2983 C C . THR A 1 380 ? -2.464 15.850 6.802 1.00 88.75 380 THR A C 1
ATOM 2985 O O . THR A 1 380 ? -3.518 15.977 6.176 1.00 88.75 380 THR A O 1
ATOM 2988 N N . TYR A 1 381 ? -2.177 14.785 7.548 1.00 92.62 381 TYR A N 1
ATOM 2989 C CA . TYR A 1 381 ? -3.037 13.612 7.678 1.00 92.62 381 TYR A CA 1
ATOM 2990 C C . TYR A 1 381 ? -4.013 13.724 8.854 1.00 92.62 381 TYR A C 1
ATOM 2992 O O . TYR A 1 381 ? -4.873 12.856 9.005 1.00 92.62 381 TYR A O 1
ATOM 3000 N N . ASP A 1 382 ? -3.916 14.790 9.658 1.00 94.44 382 ASP A N 1
ATOM 3001 C CA . ASP A 1 382 ? -4.754 15.012 10.837 1.00 94.44 382 ASP A CA 1
ATOM 3002 C C . ASP A 1 382 ? -6.246 14.858 10.559 1.00 94.44 382 ASP A C 1
ATOM 3004 O O . ASP A 1 382 ? -6.897 14.198 11.367 1.00 94.44 382 ASP A O 1
ATOM 3008 N N . PRO A 1 383 ? -6.808 15.363 9.440 1.00 94.88 383 PRO A N 1
ATOM 3009 C CA . PRO A 1 383 ? -8.239 15.230 9.216 1.00 94.88 383 PRO A CA 1
ATOM 3010 C C . PRO A 1 383 ? -8.690 13.762 9.109 1.00 94.88 383 PRO A C 1
ATOM 3012 O O . PRO A 1 383 ? -9.666 13.352 9.738 1.00 94.88 383 PRO A O 1
ATOM 3015 N N . LEU A 1 384 ? -7.925 12.927 8.395 1.00 95.31 384 LEU A N 1
ATOM 3016 C CA . LEU A 1 384 ? -8.205 11.493 8.295 1.00 95.31 384 LEU A CA 1
ATOM 3017 C C . LEU A 1 384 ? -8.010 10.788 9.643 1.00 95.31 384 LEU A C 1
ATOM 3019 O O . LEU A 1 384 ? -8.857 9.998 10.057 1.00 95.31 384 LEU A O 1
ATOM 3023 N N . ILE A 1 385 ? -6.900 11.065 10.334 1.00 96.25 385 ILE A N 1
ATOM 3024 C CA . ILE A 1 385 ? -6.591 10.432 11.624 1.00 96.25 385 ILE A CA 1
ATOM 3025 C C . ILE A 1 385 ? -7.665 10.785 12.658 1.00 96.25 385 ILE A C 1
ATOM 3027 O O . ILE A 1 385 ? -8.126 9.907 13.386 1.00 96.25 385 ILE A O 1
ATOM 3031 N N . ARG A 1 386 ? -8.086 12.053 12.707 1.00 95.94 386 ARG A N 1
ATOM 3032 C CA . ARG A 1 386 ? -9.113 12.564 13.618 1.00 95.94 386 ARG A CA 1
ATOM 3033 C C . ARG A 1 386 ? -10.452 11.886 13.372 1.00 95.94 386 ARG A C 1
ATOM 3035 O O . ARG A 1 386 ? -11.001 11.326 14.317 1.00 95.94 386 ARG A O 1
ATOM 3042 N N . ALA A 1 387 ? -10.913 11.840 12.122 1.00 96.12 387 ALA A N 1
ATOM 3043 C CA . ALA A 1 387 ? -12.159 11.164 11.766 1.00 96.12 387 ALA A CA 1
ATOM 3044 C C . ALA A 1 387 ? -12.160 9.690 12.220 1.00 96.12 387 ALA A C 1
ATOM 3046 O O . ALA A 1 387 ? -13.106 9.226 12.854 1.00 96.12 387 ALA A O 1
ATOM 3047 N N . LEU A 1 388 ? -11.064 8.963 11.969 1.00 96.69 388 LEU A N 1
ATOM 3048 C CA . LEU A 1 388 ? -10.927 7.562 12.386 1.00 96.69 388 LEU A CA 1
ATOM 3049 C C . LEU A 1 388 ? -10.845 7.403 13.910 1.00 96.69 388 LEU A C 1
ATOM 3051 O O . LEU A 1 388 ? -11.422 6.469 14.463 1.00 96.69 388 LEU A O 1
ATOM 3055 N N . THR A 1 389 ? -10.155 8.317 14.592 1.00 96.81 389 THR A N 1
ATOM 3056 C CA . THR A 1 389 ? -10.019 8.316 16.055 1.00 96.81 389 THR A CA 1
ATOM 3057 C C . THR A 1 389 ? -11.368 8.528 16.734 1.00 96.81 389 THR A C 1
ATOM 3059 O O . THR A 1 389 ? -11.690 7.813 17.681 1.00 96.81 389 THR A O 1
ATOM 3062 N N . LEU A 1 390 ? -12.167 9.485 16.253 1.00 95.69 390 LEU A N 1
ATOM 3063 C CA . LEU A 1 390 ? -13.492 9.767 16.807 1.00 95.69 390 LEU A CA 1
ATOM 3064 C C . LEU A 1 390 ? -14.452 8.594 16.582 1.00 95.69 390 LEU A C 1
ATOM 3066 O O . LEU A 1 390 ? -15.134 8.178 17.516 1.00 95.69 390 LEU A O 1
ATOM 3070 N N . GLU A 1 391 ? -14.443 7.996 15.390 1.00 95.56 391 GLU A N 1
ATOM 3071 C CA . GLU A 1 391 ? -15.269 6.823 15.088 1.00 95.56 391 GLU A CA 1
ATOM 3072 C C . GLU A 1 391 ? -14.863 5.594 15.927 1.00 95.56 391 GLU A C 1
ATOM 3074 O O . GLU A 1 391 ? -15.724 4.866 16.424 1.00 95.56 391 GLU A O 1
ATOM 3079 N N . ALA A 1 392 ? -13.563 5.370 16.144 1.00 95.38 392 ALA A N 1
ATOM 3080 C CA . ALA A 1 392 ? -13.084 4.301 17.023 1.00 95.38 392 ALA A CA 1
ATOM 3081 C C . ALA A 1 392 ? -13.465 4.547 18.492 1.00 95.38 392 ALA A C 1
ATOM 3083 O O . ALA A 1 392 ? -13.945 3.634 19.163 1.00 95.38 392 ALA A O 1
ATOM 3084 N N . ARG A 1 393 ? -13.326 5.790 18.972 1.00 94.69 393 ARG A N 1
ATOM 3085 C CA . ARG A 1 393 ? -13.726 6.201 20.326 1.00 94.69 393 ARG A CA 1
ATOM 3086 C C . ARG A 1 393 ? -15.219 5.993 20.561 1.00 94.69 393 ARG A C 1
ATOM 3088 O O . ARG A 1 393 ? -15.603 5.440 21.587 1.00 94.69 393 ARG A O 1
ATOM 3095 N N . ARG A 1 394 ? -16.053 6.387 19.596 1.00 95.50 394 ARG A N 1
ATOM 3096 C CA . ARG A 1 394 ? -17.503 6.166 19.628 1.00 95.50 394 ARG A CA 1
ATOM 3097 C C . ARG A 1 394 ? -17.836 4.686 19.801 1.00 95.50 394 ARG A C 1
ATOM 3099 O O . ARG A 1 394 ? -18.645 4.352 20.660 1.00 95.50 394 ARG A O 1
ATOM 3106 N N . ARG A 1 395 ? -17.206 3.801 19.021 1.00 94.69 395 ARG A N 1
ATOM 3107 C CA . ARG A 1 395 ? -17.422 2.349 19.145 1.00 94.69 395 ARG A CA 1
ATOM 3108 C C . ARG A 1 395 ? -16.983 1.824 20.506 1.00 94.69 395 ARG A C 1
ATOM 3110 O O . ARG A 1 395 ? -17.757 1.131 21.147 1.00 94.69 395 ARG A O 1
ATOM 3117 N N . ALA A 1 396 ? -15.802 2.216 20.980 1.00 94.12 396 ALA A N 1
ATOM 3118 C CA . ALA A 1 396 ? -15.302 1.786 22.284 1.00 94.12 396 ALA A CA 1
ATOM 3119 C C . ALA A 1 396 ? -16.244 2.183 23.437 1.00 94.12 396 ALA A C 1
ATOM 3121 O O . ALA A 1 396 ? -16.485 1.386 24.342 1.00 94.12 396 ALA A O 1
ATOM 3122 N N . PHE A 1 397 ? -16.805 3.395 23.406 1.00 94.31 397 PHE A N 1
ATOM 3123 C CA . PHE A 1 397 ? -17.752 3.846 24.430 1.00 94.31 397 PHE A CA 1
ATOM 3124 C C . PHE A 1 397 ? -19.142 3.233 24.283 1.00 94.31 397 PHE A C 1
ATOM 3126 O O . PHE A 1 397 ? -19.788 2.979 25.298 1.00 94.31 397 PHE A O 1
ATOM 3133 N N . LEU A 1 398 ? -19.588 2.949 23.058 1.00 94.44 398 LEU A N 1
ATOM 3134 C CA . LEU A 1 398 ? -20.823 2.204 22.833 1.00 94.44 398 LEU A CA 1
ATOM 3135 C C . LEU A 1 398 ? -20.713 0.778 23.386 1.00 94.44 398 LEU A C 1
ATOM 3137 O O . LEU A 1 398 ? -21.568 0.376 24.168 1.00 94.44 398 LEU A O 1
ATOM 3141 N N . ASP A 1 399 ? -19.632 0.065 23.068 1.00 94.00 399 ASP A N 1
ATOM 3142 C CA . ASP A 1 399 ? -19.385 -1.292 23.564 1.00 94.00 399 ASP A CA 1
ATOM 3143 C C . ASP A 1 399 ? -19.283 -1.313 25.102 1.00 94.00 399 ASP A C 1
ATOM 3145 O O . ASP A 1 399 ? -19.832 -2.198 25.759 1.00 94.00 399 ASP A O 1
ATOM 3149 N N . ASN A 1 400 ? -18.618 -0.314 25.701 1.00 93.81 400 ASN A N 1
ATOM 3150 C CA . ASN A 1 400 ? -18.535 -0.172 27.158 1.00 93.81 400 ASN A CA 1
ATOM 3151 C C . ASN A 1 400 ? -19.911 0.094 27.792 1.00 93.81 400 ASN A C 1
ATOM 3153 O O . ASN A 1 400 ? -20.252 -0.503 28.813 1.00 93.81 400 ASN A O 1
ATOM 3157 N N . TYR A 1 401 ? -20.722 0.962 27.180 1.00 95.50 401 TYR A N 1
ATOM 3158 C CA . TYR A 1 401 ? -22.094 1.202 27.621 1.00 95.50 401 TYR A CA 1
ATOM 3159 C C . TYR A 1 401 ? -22.942 -0.071 27.549 1.00 95.50 401 TYR A C 1
ATOM 3161 O O . TYR A 1 401 ? -23.653 -0.367 28.505 1.00 95.50 401 TYR A O 1
ATOM 3169 N N . GLU A 1 402 ? -22.858 -0.837 26.457 1.00 95.31 402 GLU A N 1
ATOM 3170 C CA . GLU A 1 402 ? -23.606 -2.089 26.296 1.00 95.31 402 GLU A CA 1
ATOM 3171 C C . GLU A 1 402 ? -23.227 -3.110 27.380 1.00 95.31 402 GLU A C 1
ATOM 3173 O O . GLU A 1 402 ? -24.110 -3.667 28.032 1.00 95.31 402 GLU A O 1
ATOM 3178 N N . GLN A 1 403 ? -21.932 -3.277 27.667 1.00 95.44 403 GLN A N 1
ATOM 3179 C CA . GLN A 1 403 ? -21.460 -4.161 28.741 1.00 95.44 403 GLN A CA 1
ATOM 3180 C C . GLN A 1 403 ? -21.955 -3.725 30.127 1.00 95.44 403 GLN A C 1
ATOM 3182 O O . GLN A 1 403 ? -22.406 -4.553 30.921 1.00 95.44 403 GLN A O 1
ATOM 3187 N N . LEU A 1 404 ? -21.896 -2.425 30.433 1.00 95.38 404 LEU A N 1
ATOM 3188 C CA . LEU A 1 404 ? -22.359 -1.894 31.719 1.00 95.38 404 LEU A CA 1
ATOM 3189 C C . LEU A 1 404 ? -23.889 -1.899 31.835 1.00 95.38 404 LEU A C 1
ATOM 3191 O O . LEU A 1 404 ? -24.427 -2.059 32.931 1.00 95.38 404 LEU A O 1
ATOM 3195 N N . ALA A 1 405 ? -24.606 -1.781 30.716 1.00 94.81 405 ALA A N 1
ATOM 3196 C CA . ALA A 1 405 ? -26.050 -1.953 30.675 1.00 94.81 405 ALA A CA 1
ATOM 3197 C C . ALA A 1 405 ? -26.450 -3.397 31.011 1.00 94.81 405 ALA A C 1
ATOM 3199 O O . ALA A 1 405 ? -27.330 -3.585 31.849 1.00 94.81 405 ALA A O 1
ATOM 3200 N N . GLU A 1 406 ? -25.767 -4.396 30.445 1.00 95.00 406 GLU A N 1
ATOM 3201 C CA . GLU A 1 406 ? -25.978 -5.808 30.791 1.00 95.00 406 GLU A CA 1
ATOM 3202 C C . GLU A 1 406 ? -25.622 -6.107 32.257 1.00 95.00 406 GLU A C 1
ATOM 3204 O O . GLU A 1 406 ? -26.351 -6.831 32.942 1.00 95.00 406 GLU A O 1
ATOM 3209 N N . ALA A 1 407 ? -24.530 -5.528 32.770 1.00 94.44 407 ALA A N 1
ATOM 3210 C CA . ALA A 1 407 ? -24.134 -5.674 34.171 1.00 94.44 407 ALA A CA 1
ATOM 3211 C C . ALA A 1 407 ? -25.190 -5.100 35.130 1.00 94.44 407 ALA A C 1
ATOM 3213 O O . ALA A 1 407 ? -25.521 -5.732 36.138 1.00 94.44 407 ALA A O 1
ATOM 3214 N N . TYR A 1 408 ? -25.760 -3.938 34.796 1.00 96.00 408 TYR A N 1
ATOM 3215 C CA . TYR A 1 408 ? -26.870 -3.352 35.541 1.00 96.00 408 TYR A CA 1
ATOM 3216 C C . TYR A 1 408 ? -28.111 -4.247 35.524 1.00 96.00 408 TYR A C 1
ATOM 3218 O O . TYR A 1 408 ? -28.674 -4.503 36.586 1.00 96.00 408 TYR A O 1
ATOM 3226 N N . ASP A 1 409 ? -28.516 -4.755 34.358 1.00 95.75 409 ASP A N 1
ATOM 3227 C CA . ASP A 1 409 ? -29.693 -5.623 34.241 1.00 95.75 409 ASP A CA 1
ATOM 3228 C C . ASP A 1 409 ? -29.517 -6.902 35.091 1.00 95.75 409 ASP A C 1
ATOM 3230 O O . ASP A 1 409 ? -30.446 -7.361 35.764 1.00 95.75 409 ASP A O 1
ATOM 3234 N N . GLY A 1 410 ? -28.295 -7.448 35.138 1.00 95.44 410 GLY A N 1
ATOM 3235 C CA . GLY A 1 410 ? -27.934 -8.562 36.017 1.00 95.44 410 GLY A CA 1
ATOM 3236 C C . GLY A 1 410 ? -28.018 -8.218 37.510 1.00 95.44 410 GLY A C 1
ATOM 3237 O O . GLY A 1 410 ? -28.589 -8.988 38.289 1.00 95.44 410 GLY A O 1
ATOM 3238 N N . ALA A 1 411 ? -27.488 -7.062 37.917 1.00 95.12 411 ALA A N 1
ATOM 3239 C CA . ALA A 1 411 ? -27.551 -6.590 39.301 1.00 95.12 411 ALA A CA 1
ATOM 3240 C C . ALA A 1 411 ? -28.992 -6.274 39.742 1.00 95.12 411 ALA A C 1
ATOM 3242 O O . ALA A 1 411 ? -29.389 -6.600 40.862 1.00 95.12 411 ALA A O 1
ATOM 3243 N N . GLU A 1 412 ? -29.806 -5.706 38.850 1.00 96.56 412 GLU A N 1
ATOM 3244 C CA . GLU A 1 412 ? -31.227 -5.461 39.084 1.00 96.56 412 GLU A CA 1
ATOM 3245 C C . GLU A 1 412 ? -32.000 -6.769 39.285 1.00 96.56 412 GLU A C 1
ATOM 3247 O O . GLU A 1 412 ? -32.760 -6.882 40.249 1.00 96.56 412 GLU A O 1
ATOM 3252 N N . SER A 1 413 ? -31.756 -7.786 38.452 1.00 96.12 413 SER A N 1
ATOM 3253 C CA . SER A 1 413 ? -32.364 -9.109 38.636 1.00 96.12 413 SER A CA 1
ATOM 3254 C C . SER A 1 413 ? -31.964 -9.747 39.971 1.00 96.12 413 SER A C 1
ATOM 3256 O O . SER A 1 413 ? -32.809 -10.337 40.643 1.00 96.12 413 SER A O 1
ATOM 3258 N N . ALA A 1 414 ? -30.695 -9.628 40.378 1.00 95.44 414 ALA A N 1
ATOM 3259 C CA . ALA A 1 414 ? -30.217 -10.168 41.651 1.00 95.44 414 ALA A CA 1
ATOM 3260 C C . ALA A 1 414 ? -30.855 -9.464 42.862 1.00 95.44 414 ALA A C 1
ATOM 3262 O O . ALA A 1 414 ? -31.182 -10.121 43.853 1.00 95.44 414 ALA A O 1
ATOM 3263 N N . TYR A 1 415 ? -31.060 -8.147 42.772 1.00 96.62 415 TYR A N 1
ATOM 3264 C CA . TYR A 1 415 ? -31.776 -7.372 43.783 1.00 96.62 415 TYR A CA 1
ATOM 3265 C C . TYR A 1 415 ? -33.243 -7.805 43.902 1.00 96.62 415 TYR A C 1
ATOM 3267 O O . TYR A 1 415 ? -33.697 -8.093 45.009 1.00 96.62 415 TYR A O 1
ATOM 3275 N N . GLU A 1 416 ? -33.974 -7.914 42.787 1.00 96.50 416 GLU A N 1
ATOM 3276 C CA . GLU A 1 416 ? -35.381 -8.339 42.817 1.00 96.50 416 GLU A CA 1
ATOM 3277 C C . GLU A 1 416 ? -35.538 -9.771 43.362 1.00 96.50 416 GLU A C 1
ATOM 3279 O O . GLU A 1 416 ? -36.465 -10.047 44.127 1.00 96.50 416 GLU A O 1
ATOM 3284 N N . ASP A 1 417 ? -34.595 -10.673 43.069 1.00 96.56 417 ASP A N 1
ATOM 3285 C CA . ASP A 1 417 ? -34.570 -12.019 43.651 1.00 96.56 417 ASP A CA 1
ATOM 3286 C C . ASP A 1 417 ? -34.305 -12.004 45.167 1.00 96.56 417 ASP A C 1
ATOM 3288 O O . ASP A 1 417 ? -34.968 -12.728 45.918 1.00 96.56 417 ASP A O 1
ATOM 3292 N N . ALA A 1 418 ? -33.347 -11.201 45.643 1.00 95.06 418 ALA A N 1
ATOM 3293 C CA . ALA A 1 418 ? -33.046 -11.070 47.073 1.00 95.06 418 ALA A CA 1
ATOM 3294 C C . ALA A 1 418 ? -34.238 -10.484 47.843 1.00 95.06 418 ALA A C 1
ATOM 3296 O O . ALA A 1 418 ? -34.667 -11.039 48.860 1.00 95.06 418 ALA A O 1
ATOM 3297 N N . LYS A 1 419 ? -34.835 -9.425 47.291 1.00 95.94 419 LYS A N 1
ATOM 3298 C CA . LYS A 1 419 ? -36.052 -8.791 47.794 1.00 95.94 419 LYS A CA 1
ATOM 3299 C C . LYS A 1 419 ? -37.209 -9.783 47.882 1.00 95.94 419 LYS A C 1
ATOM 3301 O O . LYS A 1 419 ? -37.863 -9.867 48.919 1.00 95.94 419 LYS A O 1
ATOM 3306 N N . LYS A 1 420 ? -37.423 -10.594 46.842 1.00 96.50 420 LYS A N 1
ATOM 3307 C CA . LYS A 1 420 ? -38.461 -11.630 46.846 1.00 96.50 420 LYS A CA 1
ATOM 3308 C C . LYS A 1 420 ? -38.227 -12.683 47.930 1.00 96.50 420 LYS A C 1
ATOM 3310 O O . LYS A 1 420 ? -39.158 -13.018 48.651 1.00 96.50 420 LYS A O 1
ATOM 3315 N N . LYS A 1 421 ? -36.996 -13.180 48.107 1.00 95.06 421 LYS A N 1
ATOM 3316 C CA . LYS A 1 421 ? -36.683 -14.140 49.188 1.00 95.06 421 LYS A CA 1
ATOM 3317 C C . LYS A 1 421 ? -36.940 -13.546 50.576 1.00 95.06 421 LYS A C 1
ATOM 3319 O O . LYS A 1 421 ? -37.383 -14.262 51.476 1.00 95.06 421 LYS A O 1
ATOM 3324 N N . ARG A 1 422 ? -36.647 -12.254 50.766 1.00 96.44 422 ARG A N 1
ATOM 3325 C CA . ARG A 1 422 ? -36.955 -11.517 51.999 1.00 96.44 422 ARG A CA 1
ATOM 3326 C C . ARG A 1 422 ? -38.466 -11.454 52.227 1.00 96.44 422 ARG A C 1
ATOM 3328 O O . ARG A 1 422 ? -38.901 -11.799 53.320 1.00 96.44 422 ARG A O 1
ATOM 3335 N N . GLU A 1 423 ? -39.251 -11.109 51.205 1.00 95.06 423 GLU A N 1
ATOM 3336 C CA . GLU A 1 423 ? -40.726 -11.093 51.257 1.00 95.06 423 GLU A CA 1
ATOM 3337 C C . GLU A 1 423 ? -41.318 -12.476 51.552 1.00 95.06 423 GLU A C 1
ATOM 3339 O O . GLU A 1 423 ? -42.164 -12.599 52.435 1.00 95.06 423 GLU A O 1
ATOM 3344 N N . ASP A 1 424 ? -40.825 -13.524 50.887 1.00 95.44 424 ASP A N 1
ATOM 3345 C CA . ASP A 1 424 ? -41.252 -14.908 51.120 1.00 95.44 424 ASP A CA 1
ATOM 3346 C C . ASP A 1 424 ? -40.966 -15.336 52.576 1.00 95.44 424 ASP A C 1
ATOM 3348 O O . ASP A 1 424 ? -41.811 -15.948 53.229 1.00 95.44 424 ASP A O 1
ATOM 3352 N N . THR A 1 425 ? -39.805 -14.952 53.127 1.00 94.38 425 THR A N 1
ATOM 3353 C CA . THR A 1 425 ? -39.443 -15.243 54.528 1.00 94.38 425 THR A CA 1
ATOM 3354 C C . THR A 1 425 ? -40.307 -14.450 55.518 1.00 94.38 425 THR A C 1
ATOM 3356 O O . THR A 1 425 ? -40.696 -14.986 56.556 1.00 94.38 425 THR A O 1
ATOM 3359 N N . GLU A 1 426 ? -40.641 -13.187 55.219 1.00 94.00 426 GLU A N 1
ATOM 3360 C CA . GLU A 1 426 ? -41.577 -12.390 56.032 1.00 94.00 426 GLU A CA 1
ATOM 3361 C C . GLU A 1 426 ? -42.969 -13.031 56.049 1.00 94.00 426 GLU A C 1
ATOM 3363 O O . GLU A 1 426 ? -43.560 -13.182 57.121 1.00 94.00 426 GLU A O 1
ATOM 3368 N N . GLN A 1 427 ? -43.452 -13.497 54.896 1.00 95.25 427 GLN A N 1
ATOM 3369 C CA . GLN A 1 427 ? -44.736 -14.184 54.795 1.00 95.25 427 GLN A CA 1
ATOM 3370 C C . GLN A 1 427 ? -44.747 -15.513 55.568 1.00 95.25 427 GLN A C 1
ATOM 3372 O O . GLN A 1 427 ? -45.726 -15.817 56.254 1.00 95.25 427 GLN A O 1
ATOM 3377 N N . ASP A 1 428 ? -43.655 -16.283 55.511 1.00 94.81 428 ASP A N 1
ATOM 3378 C CA . ASP A 1 428 ? -43.493 -17.520 56.283 1.00 94.81 428 ASP A CA 1
ATOM 3379 C C . ASP A 1 428 ? -43.511 -17.262 57.801 1.00 94.81 428 ASP A C 1
ATOM 3381 O O . ASP A 1 428 ? -44.075 -18.057 58.561 1.00 94.81 428 ASP A O 1
ATOM 3385 N N . ILE A 1 429 ? -42.932 -16.146 58.263 1.00 94.25 429 ILE A N 1
ATOM 3386 C CA . ILE A 1 429 ? -42.986 -15.734 59.675 1.00 94.25 429 ILE A CA 1
ATOM 3387 C C . ILE A 1 429 ? -44.421 -15.402 60.085 1.00 94.25 429 ILE A C 1
ATOM 3389 O O . ILE A 1 429 ? -44.866 -15.877 61.132 1.00 94.25 429 ILE A O 1
ATOM 3393 N N . GLU A 1 430 ? -45.164 -14.647 59.271 1.00 93.88 430 GLU A N 1
ATOM 3394 C CA . GLU A 1 430 ? -46.578 -14.338 59.534 1.00 93.88 430 GLU A CA 1
ATOM 3395 C C . GLU A 1 430 ? -47.438 -15.609 59.617 1.00 93.88 430 GLU A C 1
ATOM 3397 O O . GLU A 1 430 ? -48.301 -15.746 60.493 1.00 93.88 430 GLU A O 1
ATOM 3402 N N . ASP A 1 431 ? -47.171 -16.578 58.740 1.00 94.38 431 ASP A N 1
ATOM 3403 C CA . ASP A 1 431 ? -47.852 -17.869 58.726 1.00 94.38 431 ASP A CA 1
ATOM 3404 C C . ASP A 1 431 ? -47.556 -18.708 59.971 1.00 94.38 431 ASP A C 1
ATOM 3406 O O . ASP A 1 431 ? -48.457 -19.366 60.508 1.00 94.38 431 ASP A O 1
ATOM 3410 N N . VAL A 1 432 ? -46.310 -18.693 60.449 1.00 93.50 432 VAL A N 1
ATOM 3411 C CA . VAL A 1 432 ? -45.931 -19.338 61.712 1.00 93.50 432 VAL A CA 1
ATOM 3412 C C . VAL A 1 432 ? -46.561 -18.610 62.901 1.00 93.50 432 VAL A C 1
ATOM 3414 O O . VAL A 1 432 ? -47.089 -19.272 63.793 1.00 93.50 432 VAL A O 1
ATOM 3417 N N . ASP A 1 433 ? -46.606 -17.278 62.894 1.00 92.69 433 ASP A N 1
ATOM 3418 C CA . ASP A 1 433 ? -47.265 -16.483 63.936 1.00 92.69 433 ASP A CA 1
ATOM 3419 C C . ASP A 1 433 ? -48.758 -16.797 64.063 1.00 92.69 433 ASP A C 1
ATOM 3421 O O . ASP A 1 433 ? -49.292 -16.907 65.171 1.00 92.69 433 ASP A O 1
ATOM 3425 N N . ARG A 1 434 ? -49.442 -17.005 62.935 1.00 93.50 434 ARG A N 1
ATOM 3426 C CA . ARG A 1 434 ? -50.829 -17.481 62.927 1.00 93.50 434 ARG A CA 1
ATOM 3427 C C . ARG A 1 434 ? -50.957 -18.867 63.569 1.00 93.50 434 ARG A C 1
ATOM 3429 O O . ARG A 1 434 ? -51.829 -19.053 64.413 1.00 93.50 434 ARG A O 1
ATOM 3436 N N . LYS A 1 435 ? -50.070 -19.813 63.238 1.00 92.88 435 LYS A N 1
ATOM 3437 C CA . LYS A 1 435 ? -50.077 -21.170 63.823 1.00 92.88 435 LYS A CA 1
ATOM 3438 C C . LYS A 1 435 ? -49.795 -21.175 65.326 1.00 92.88 435 LYS A C 1
ATOM 3440 O O . LYS A 1 435 ? -50.387 -21.974 66.044 1.00 92.88 435 LYS A O 1
ATOM 3445 N N . ILE A 1 436 ? -48.930 -20.281 65.811 1.00 90.50 436 ILE A N 1
ATOM 3446 C CA . ILE A 1 436 ? -48.678 -20.099 67.250 1.00 90.50 436 ILE A CA 1
ATOM 3447 C C . ILE A 1 436 ? -49.971 -19.689 67.965 1.00 90.50 436 ILE A C 1
ATOM 3449 O O . ILE A 1 436 ? -50.308 -20.280 68.991 1.00 90.50 436 ILE A O 1
ATOM 3453 N N . LYS A 1 437 ? -50.718 -18.721 67.410 1.00 91.06 437 LYS A N 1
ATOM 3454 C CA . LYS A 1 437 ? -52.010 -18.287 67.970 1.00 91.06 437 LYS A CA 1
ATOM 3455 C C . LYS A 1 437 ? -53.045 -19.411 67.969 1.00 91.06 437 LYS A C 1
ATOM 3457 O O . LYS A 1 437 ? -53.690 -19.634 68.986 1.00 91.06 437 LYS A O 1
ATOM 3462 N N . GLU A 1 438 ? -53.167 -20.149 66.866 1.00 91.81 438 GLU A N 1
ATOM 3463 C CA . GLU A 1 438 ? -54.088 -21.291 66.763 1.00 91.81 438 GLU A CA 1
ATOM 3464 C C . GLU A 1 438 ? -53.762 -22.391 67.794 1.00 91.81 438 GLU A C 1
ATOM 3466 O O . GLU A 1 438 ? -54.667 -22.916 68.444 1.00 91.81 438 GLU A O 1
ATOM 3471 N N . ALA A 1 439 ? -52.478 -22.714 67.996 1.00 89.12 439 ALA A N 1
ATOM 3472 C CA . ALA A 1 439 ? -52.040 -23.690 68.998 1.00 89.12 439 ALA A CA 1
ATOM 3473 C C . ALA A 1 439 ? -52.291 -23.210 70.440 1.00 89.12 439 ALA A C 1
ATOM 3475 O O . ALA A 1 439 ? -52.690 -23.998 71.301 1.00 89.12 439 ALA A O 1
ATOM 3476 N N . GLU A 1 440 ? -52.104 -21.913 70.703 1.00 88.75 440 GLU A N 1
ATOM 3477 C CA . GLU A 1 440 ? -52.404 -21.287 71.994 1.00 88.75 440 GLU A CA 1
ATOM 3478 C C . GLU A 1 440 ? -53.904 -21.320 72.320 1.00 88.75 440 GLU A C 1
ATOM 3480 O O . GLU A 1 440 ? -54.280 -21.694 73.432 1.00 88.75 440 GLU A O 1
ATOM 3485 N N . GLU A 1 441 ? -54.765 -21.008 71.348 1.00 90.19 441 GLU A N 1
ATOM 3486 C CA . GLU A 1 441 ? -56.224 -21.091 71.488 1.00 90.19 441 GLU A CA 1
ATOM 3487 C C . GLU A 1 441 ? -56.714 -22.537 71.687 1.00 90.19 441 GLU A C 1
ATOM 3489 O O . GLU A 1 441 ? -57.671 -22.773 72.428 1.00 90.19 441 GLU A O 1
ATOM 3494 N N . ALA A 1 442 ? -56.039 -23.514 71.072 1.00 88.81 442 ALA A N 1
ATOM 3495 C CA . ALA A 1 442 ? -56.335 -24.939 71.220 1.00 88.81 442 ALA A CA 1
ATOM 3496 C C . ALA A 1 442 ? -55.791 -25.564 72.524 1.00 88.81 442 ALA A C 1
ATOM 3498 O O . ALA A 1 442 ? -56.179 -26.681 72.872 1.00 88.81 442 ALA A O 1
ATOM 3499 N N . GLY A 1 443 ? -54.910 -24.867 73.253 1.00 85.38 443 GLY A N 1
ATOM 3500 C CA . GLY A 1 443 ? -54.250 -25.378 74.459 1.00 85.38 443 GLY A CA 1
ATOM 3501 C C . GLY A 1 443 ? -53.128 -26.393 74.196 1.00 85.38 443 GLY A C 1
ATOM 3502 O O . GLY A 1 443 ? -52.724 -27.101 75.122 1.00 85.38 443 GLY A O 1
ATOM 3503 N N . ASP A 1 444 ? -52.617 -26.474 72.963 1.00 89.62 444 ASP A N 1
ATOM 3504 C CA . ASP A 1 444 ? -51.524 -27.371 72.571 1.00 89.62 444 ASP A CA 1
ATOM 3505 C C . ASP A 1 444 ? -50.160 -26.698 72.800 1.00 89.62 444 ASP A C 1
ATOM 3507 O O . ASP A 1 444 ? -49.577 -26.047 71.928 1.00 89.62 444 ASP A O 1
ATOM 3511 N N . LEU A 1 445 ? -49.659 -26.830 74.030 1.00 86.75 445 LEU A N 1
ATOM 3512 C CA . LEU A 1 445 ? -48.403 -26.209 74.458 1.00 86.75 445 LEU A CA 1
ATOM 3513 C C . LEU A 1 445 ? -47.164 -26.783 73.749 1.00 86.75 445 LEU A C 1
ATOM 3515 O O . LEU A 1 445 ? -46.162 -26.077 73.634 1.00 86.75 445 LEU A O 1
ATOM 3519 N N . GLU A 1 446 ? -47.210 -28.036 73.287 1.00 88.56 446 GLU A N 1
ATOM 3520 C CA . GLU A 1 446 ? -46.079 -28.677 72.606 1.00 88.56 446 GLU A CA 1
ATOM 3521 C C . GLU A 1 446 ? -45.948 -28.153 71.171 1.00 88.56 446 GLU A C 1
ATOM 3523 O O . GLU A 1 446 ? -44.859 -27.751 70.750 1.00 88.56 446 GLU A O 1
ATOM 3528 N N . GLU A 1 447 ? -47.068 -28.052 70.449 1.00 87.50 447 GLU A N 1
ATOM 3529 C CA . GLU A 1 447 ? -47.094 -27.458 69.113 1.00 87.50 447 GLU A CA 1
ATOM 3530 C C . GLU A 1 447 ? -46.735 -25.966 69.148 1.00 87.50 447 GLU A C 1
ATOM 3532 O O . GLU A 1 447 ? -45.960 -25.504 68.305 1.00 87.50 447 GLU A O 1
ATOM 3537 N N . LYS A 1 448 ? -47.214 -25.224 70.159 1.00 88.75 448 LYS A N 1
ATOM 3538 C CA . LYS A 1 448 ? -46.841 -23.816 70.367 1.00 88.75 448 LYS A CA 1
ATOM 3539 C C . LYS A 1 448 ? -45.323 -23.652 70.495 1.00 88.75 448 LYS A C 1
ATOM 3541 O O . LYS A 1 448 ? -44.731 -22.870 69.754 1.00 88.75 448 LYS A O 1
ATOM 3546 N N . ALA A 1 449 ? -44.683 -24.425 71.378 1.00 88.31 449 ALA A N 1
ATOM 3547 C CA . ALA A 1 449 ? -43.235 -24.362 71.588 1.00 88.31 449 ALA A CA 1
ATOM 3548 C C . ALA A 1 449 ? -42.442 -24.718 70.315 1.00 88.31 449 ALA A C 1
ATOM 3550 O O . ALA A 1 449 ? -41.433 -24.081 70.004 1.00 88.31 449 ALA A O 1
ATOM 3551 N N . ARG A 1 450 ? -42.921 -25.696 69.531 1.00 91.50 450 ARG A N 1
ATOM 3552 C CA . ARG A 1 450 ? -42.309 -26.069 68.247 1.00 91.50 450 ARG A CA 1
ATOM 3553 C C . ARG A 1 450 ? -42.383 -24.937 67.219 1.00 91.50 450 ARG A C 1
ATOM 3555 O O . ARG A 1 450 ? -41.405 -24.689 66.510 1.00 91.50 450 ARG A O 1
ATOM 3562 N N . GLN A 1 451 ? -43.529 -24.264 67.112 1.00 92.31 451 GLN A N 1
ATOM 3563 C CA . GLN A 1 451 ? -43.697 -23.144 66.183 1.00 92.31 451 GLN A CA 1
ATOM 3564 C C . GLN A 1 451 ? -42.908 -21.906 66.629 1.00 92.31 451 GLN A C 1
ATOM 3566 O O . GLN A 1 451 ? -42.333 -21.235 65.778 1.00 92.31 451 GLN A O 1
ATOM 3571 N N . GLU A 1 452 ? -42.778 -21.648 67.933 1.00 90.31 452 GLU A N 1
ATOM 3572 C CA . GLU A 1 452 ? -41.900 -20.590 68.459 1.00 90.31 452 GLU A CA 1
ATOM 3573 C C . GLU A 1 452 ? -40.421 -20.829 68.100 1.00 90.31 452 GLU A C 1
ATOM 3575 O O . GLU A 1 452 ? -39.728 -19.903 67.675 1.00 90.31 452 GLU A O 1
ATOM 3580 N N . GLU A 1 453 ? -39.930 -22.073 68.185 1.00 92.25 453 GLU A N 1
ATOM 3581 C CA . GLU A 1 453 ? -38.564 -22.400 67.748 1.00 92.25 453 GLU A CA 1
ATOM 3582 C C . GLU A 1 453 ? -38.390 -22.215 66.230 1.00 92.25 453 GLU A C 1
ATOM 3584 O O . GLU A 1 453 ? -37.368 -21.694 65.773 1.00 92.25 453 GLU A O 1
ATOM 3589 N N . ARG A 1 454 ? -39.394 -22.610 65.434 1.00 92.44 454 ARG A N 1
ATOM 3590 C CA . ARG A 1 454 ? -39.392 -22.395 63.980 1.00 92.44 454 ARG A CA 1
ATOM 3591 C C . ARG A 1 454 ? -39.398 -20.907 63.632 1.00 92.44 454 ARG A C 1
ATOM 3593 O O . ARG A 1 454 ? -38.634 -20.505 62.758 1.00 92.44 454 ARG A O 1
ATOM 3600 N N . LYS A 1 455 ? -40.206 -20.102 64.327 1.00 93.56 455 LYS A N 1
ATOM 3601 C CA . LYS A 1 455 ? -40.256 -18.647 64.158 1.00 93.56 455 LYS A CA 1
ATOM 3602 C C . LYS A 1 455 ? -38.885 -18.032 64.397 1.00 93.56 455 LYS A C 1
ATOM 3604 O O . LYS A 1 455 ? -38.401 -17.301 63.546 1.00 93.56 455 LYS A O 1
ATOM 3609 N N . LYS A 1 456 ? -38.220 -18.399 65.495 1.00 93.31 456 LYS A N 1
ATOM 3610 C CA . LYS A 1 456 ? -36.884 -17.886 65.816 1.00 93.31 456 LYS A CA 1
ATOM 3611 C C . LYS A 1 456 ? -35.859 -18.179 64.710 1.00 93.31 456 LYS A C 1
ATOM 3613 O O . LYS A 1 456 ? -35.055 -17.312 64.383 1.00 93.31 456 LYS A O 1
ATOM 3618 N N . LYS A 1 457 ? -35.898 -19.375 64.107 1.00 94.25 457 LYS A N 1
ATOM 3619 C CA . LYS A 1 457 ? -35.026 -19.723 62.966 1.00 94.25 457 LYS A CA 1
ATOM 3620 C C . LYS A 1 457 ? -35.328 -18.873 61.730 1.00 94.25 457 LYS A C 1
ATOM 3622 O O . LYS A 1 457 ? -34.397 -18.412 61.082 1.00 94.25 457 LYS A O 1
ATOM 3627 N N . LEU A 1 458 ? -36.606 -18.645 61.429 1.00 94.31 458 LEU A N 1
ATOM 3628 C CA . LEU A 1 458 ? -37.013 -17.789 60.312 1.00 94.31 458 LEU A CA 1
ATOM 3629 C C . LEU A 1 458 ? -36.672 -16.312 60.557 1.00 94.31 458 LEU A C 1
ATOM 3631 O O . LEU A 1 458 ? -36.293 -15.628 59.621 1.00 94.31 458 LEU A O 1
ATOM 3635 N N . GLU A 1 459 ? -36.745 -15.816 61.795 1.00 93.38 459 GLU A N 1
ATOM 3636 C CA . GLU A 1 459 ? -36.315 -14.454 62.150 1.00 93.38 459 GLU A CA 1
ATOM 3637 C C . GLU A 1 459 ? -34.798 -14.261 61.970 1.00 93.38 459 GLU A C 1
ATOM 3639 O O . GLU A 1 459 ? -34.357 -13.214 61.491 1.00 93.38 459 GLU A O 1
ATOM 3644 N N . GLU A 1 460 ? -33.992 -15.272 62.317 1.00 94.44 460 GLU A N 1
ATOM 3645 C CA . GLU A 1 460 ? -32.552 -15.285 62.028 1.00 94.44 460 GLU A CA 1
ATOM 3646 C C . GLU A 1 460 ? -32.282 -15.324 60.513 1.00 94.44 460 GLU A C 1
ATOM 3648 O O . GLU A 1 460 ? -31.435 -14.569 60.029 1.00 94.44 460 GLU A O 1
ATOM 3653 N N . GLU A 1 461 ? -33.030 -16.131 59.750 1.00 94.38 461 GLU A N 1
ATOM 3654 C CA . GLU A 1 461 ? -32.943 -16.157 58.283 1.00 94.38 461 GLU A CA 1
ATOM 3655 C C . GLU A 1 461 ? -33.358 -14.815 57.666 1.00 94.38 461 GLU A C 1
ATOM 3657 O O . GLU A 1 461 ? -32.639 -14.293 56.817 1.00 94.38 461 GLU A O 1
ATOM 3662 N N . LEU A 1 462 ? -34.452 -14.206 58.134 1.00 94.75 462 LEU A N 1
ATOM 3663 C CA . LEU A 1 462 ? -34.939 -12.911 57.664 1.00 94.75 462 LEU A CA 1
ATOM 3664 C C . LEU A 1 462 ? -33.888 -11.818 57.845 1.00 94.75 462 LEU A C 1
ATOM 3666 O O . LEU A 1 462 ? -33.719 -10.972 56.969 1.00 94.75 462 LEU A O 1
ATOM 3670 N N . LYS A 1 463 ? -33.168 -11.832 58.970 1.00 94.50 463 LYS A N 1
ATOM 3671 C CA . LYS A 1 463 ? -32.061 -10.900 59.184 1.00 94.50 463 LYS A CA 1
ATOM 3672 C C . LYS A 1 463 ? -30.982 -11.077 58.111 1.00 94.50 463 LYS A C 1
ATOM 3674 O O . LYS A 1 463 ? -30.558 -10.086 57.528 1.00 94.50 463 LYS A O 1
ATOM 3679 N N . GLY A 1 464 ? -30.604 -12.320 57.807 1.00 95.06 464 GLY A N 1
ATOM 3680 C CA . GLY A 1 464 ? -29.675 -12.623 56.715 1.00 95.06 464 GLY A CA 1
ATOM 3681 C C . GLY A 1 464 ? -30.200 -12.185 55.342 1.00 95.06 464 GLY A C 1
ATOM 3682 O O . GLY A 1 464 ? -29.443 -11.632 54.554 1.00 95.06 464 GLY A O 1
ATOM 3683 N N . ARG A 1 465 ? -31.503 -12.350 55.071 1.00 94.12 465 ARG A N 1
ATOM 3684 C CA . ARG A 1 465 ? -32.138 -11.889 53.821 1.00 94.12 465 ARG A CA 1
ATOM 3685 C C . ARG A 1 465 ? -32.147 -10.371 53.677 1.00 94.12 465 ARG A C 1
ATOM 3687 O O . ARG A 1 465 ? -31.973 -9.881 52.571 1.00 94.12 465 ARG A O 1
ATOM 3694 N N . LYS A 1 466 ? -32.334 -9.632 54.774 1.00 94.38 466 LYS A N 1
ATOM 3695 C CA . LYS A 1 466 ? -32.257 -8.162 54.775 1.00 94.38 466 LYS A CA 1
ATOM 3696 C C . LYS A 1 466 ? -30.840 -7.675 54.495 1.00 94.38 466 LYS A C 1
ATOM 3698 O O . LYS A 1 466 ? -30.667 -6.757 53.706 1.00 94.38 466 LYS A O 1
ATOM 3703 N N . GLU A 1 467 ? -29.841 -8.323 55.090 1.00 95.50 467 GLU A N 1
ATOM 3704 C CA . GLU A 1 467 ? -28.432 -8.038 54.797 1.00 95.50 467 GLU A CA 1
ATOM 3705 C C . GLU A 1 467 ? -28.090 -8.356 53.321 1.00 95.50 467 GLU A C 1
ATOM 3707 O O . GLU A 1 467 ? -27.442 -7.539 52.670 1.00 95.50 467 GLU A O 1
ATOM 3712 N N . GLU A 1 468 ? -28.589 -9.473 52.765 1.00 94.44 468 GLU A N 1
ATOM 3713 C CA . GLU A 1 468 ? -28.451 -9.839 51.337 1.00 94.44 468 GLU A CA 1
ATOM 3714 C C . GLU A 1 468 ? -29.129 -8.805 50.411 1.00 94.44 468 GLU A C 1
ATOM 3716 O O . GLU A 1 468 ? -28.529 -8.376 49.428 1.00 94.44 468 GLU A O 1
ATOM 3721 N N . GLU A 1 469 ? -30.355 -8.363 50.723 1.00 95.88 469 GLU A N 1
ATOM 3722 C CA . GLU A 1 469 ? -31.082 -7.338 49.952 1.00 95.88 469 GLU A CA 1
ATOM 3723 C C . GLU A 1 469 ? -30.344 -5.991 49.950 1.00 95.88 469 GLU A C 1
ATOM 3725 O O . GLU A 1 469 ? -30.165 -5.405 48.884 1.00 95.88 469 GLU A O 1
ATOM 3730 N N . GLU A 1 470 ? -29.864 -5.524 51.109 1.00 95.31 470 GLU A N 1
ATOM 3731 C CA . GLU A 1 470 ? -29.092 -4.277 51.213 1.00 95.31 470 GLU A CA 1
ATOM 3732 C C . GLU A 1 470 ? -27.767 -4.342 50.435 1.00 95.31 470 GLU A C 1
ATOM 3734 O O . GLU A 1 470 ? -27.343 -3.346 49.845 1.00 95.31 470 GLU A O 1
ATOM 3739 N N . GLU A 1 471 ? -27.092 -5.496 50.426 1.00 96.44 471 GLU A N 1
ATOM 3740 C CA . GLU A 1 471 ? -25.883 -5.710 49.624 1.00 96.44 471 GLU A CA 1
ATOM 3741 C C . GLU A 1 471 ? -26.199 -5.634 48.122 1.00 96.44 471 GLU A C 1
ATOM 3743 O O . GLU A 1 471 ? -25.536 -4.893 47.392 1.00 96.44 471 GLU A O 1
ATOM 3748 N N . LYS A 1 472 ? -27.262 -6.313 47.666 1.00 95.94 472 LYS A N 1
ATOM 3749 C CA . LYS A 1 472 ? -27.684 -6.287 46.255 1.00 95.94 472 LYS A CA 1
ATOM 3750 C C . LYS A 1 472 ? -28.228 -4.938 45.803 1.00 95.94 472 LYS A C 1
ATOM 3752 O O . LYS A 1 472 ? -28.012 -4.555 44.656 1.00 95.94 472 LYS A O 1
ATOM 3757 N N . GLU A 1 473 ? -28.864 -4.180 46.688 1.00 96.38 473 GLU A N 1
ATOM 3758 C CA . GLU A 1 473 ? -29.282 -2.807 46.399 1.00 96.38 473 GLU A CA 1
ATOM 3759 C C . GLU A 1 473 ? -28.072 -1.896 46.142 1.00 96.38 473 GLU A C 1
ATOM 3761 O O . GLU A 1 473 ? -28.095 -1.080 45.218 1.00 96.38 473 GLU A O 1
ATOM 3766 N N . ARG A 1 474 ? -26.987 -2.049 46.916 1.00 96.12 474 ARG A N 1
ATOM 3767 C CA . ARG A 1 474 ? -25.740 -1.300 46.680 1.00 96.12 474 ARG A CA 1
ATOM 3768 C C . ARG A 1 474 ? -25.097 -1.682 45.352 1.00 96.12 474 ARG A C 1
ATOM 3770 O O . ARG A 1 474 ? -24.805 -0.784 44.573 1.00 96.12 474 ARG A O 1
ATOM 3777 N N . GLU A 1 475 ? -24.960 -2.979 45.065 1.00 95.44 475 GLU A N 1
ATOM 3778 C CA . GLU A 1 475 ? -24.431 -3.464 43.779 1.00 95.44 475 GLU A CA 1
ATOM 3779 C C . GLU A 1 475 ? -25.237 -2.912 42.587 1.00 95.44 475 GLU A C 1
ATOM 3781 O O . GLU A 1 475 ? -24.655 -2.417 41.622 1.00 95.44 475 GLU A O 1
ATOM 3786 N N . LYS A 1 476 ? -26.576 -2.925 42.674 1.00 96.50 476 LYS A N 1
ATOM 3787 C CA . LYS A 1 476 ? -27.464 -2.335 41.660 1.00 96.50 476 LYS A CA 1
ATOM 3788 C C . LYS A 1 476 ? -27.210 -0.836 41.481 1.00 96.50 476 LYS A C 1
ATOM 3790 O O . LYS A 1 476 ? -27.139 -0.358 40.349 1.00 96.50 476 LYS A O 1
ATOM 3795 N N . ASN A 1 477 ? -27.116 -0.085 42.577 1.00 95.19 477 ASN A N 1
ATOM 3796 C CA . ASN A 1 477 ? -26.929 1.366 42.531 1.00 95.19 477 ASN A CA 1
ATOM 3797 C C . ASN A 1 477 ? -25.555 1.760 41.970 1.00 95.19 477 ASN A C 1
ATOM 3799 O O . ASN A 1 477 ? -25.469 2.720 41.201 1.00 95.19 477 ASN A O 1
ATOM 3803 N N . ASP A 1 478 ? -24.505 1.011 42.309 1.00 96.19 478 ASP A N 1
ATOM 3804 C CA . ASP A 1 478 ? -23.165 1.214 41.758 1.00 96.19 478 ASP A CA 1
ATOM 3805 C C . ASP A 1 478 ? -23.151 0.911 40.248 1.00 96.19 478 ASP A C 1
ATOM 3807 O O . ASP A 1 478 ? -22.737 1.763 39.459 1.00 96.19 478 ASP A O 1
ATOM 3811 N N . ALA A 1 479 ? -23.735 -0.217 39.819 1.00 94.88 479 ALA A N 1
ATOM 3812 C CA . ALA A 1 479 ? -23.859 -0.567 38.399 1.00 94.88 479 ALA A CA 1
ATOM 3813 C C . ALA A 1 479 ? -24.702 0.450 37.601 1.00 94.88 479 ALA A C 1
ATOM 3815 O O . ALA A 1 479 ? -24.372 0.791 36.466 1.00 94.88 479 ALA A O 1
ATOM 3816 N N . GLN A 1 480 ? -25.775 0.991 38.193 1.00 96.12 480 GLN A N 1
ATOM 3817 C CA . GLN A 1 480 ? -26.591 2.043 37.572 1.00 96.12 480 GLN A CA 1
ATOM 3818 C C . GLN A 1 480 ? -25.777 3.310 37.317 1.00 96.12 480 GLN A C 1
ATOM 3820 O O . GLN A 1 480 ? -25.951 3.962 36.284 1.00 96.12 480 GLN A O 1
ATOM 3825 N N . LYS A 1 481 ? -24.937 3.691 38.283 1.00 96.06 481 LYS A N 1
ATOM 3826 C CA . LYS A 1 481 ? -24.091 4.872 38.165 1.00 96.06 481 LYS A CA 1
ATOM 3827 C C . LYS A 1 481 ? -23.068 4.684 37.047 1.00 96.06 481 LYS A C 1
ATOM 3829 O O . LYS A 1 481 ? -22.981 5.547 36.183 1.00 96.06 481 LYS A O 1
ATOM 3834 N N . GLU A 1 482 ? -22.381 3.543 37.015 1.00 95.31 482 GLU A N 1
ATOM 3835 C CA . GLU A 1 482 ? -21.416 3.220 35.956 1.00 95.31 482 GLU A CA 1
ATOM 3836 C C . GLU A 1 482 ? -22.072 3.198 34.565 1.00 95.31 482 GLU A C 1
ATOM 3838 O O . GLU A 1 482 ? -21.543 3.786 33.623 1.00 95.31 482 GLU A O 1
ATOM 3843 N N . LYS A 1 483 ? -23.270 2.609 34.442 1.00 96.25 483 LYS A N 1
ATOM 3844 C CA . LYS A 1 483 ? -24.066 2.633 33.204 1.00 96.25 483 LYS A CA 1
ATOM 3845 C C . LYS A 1 483 ? -24.402 4.055 32.750 1.00 96.25 483 LYS A C 1
ATOM 3847 O O . LYS A 1 483 ? -24.322 4.341 31.558 1.00 96.25 483 LYS A O 1
ATOM 3852 N N . ASN A 1 484 ? -24.815 4.929 33.670 1.00 94.81 484 ASN A N 1
ATOM 3853 C CA . ASN A 1 484 ? -25.158 6.314 33.340 1.00 94.81 484 ASN A CA 1
ATOM 3854 C C . ASN A 1 484 ? -23.922 7.106 32.901 1.00 94.81 484 ASN A C 1
ATOM 3856 O O . ASN A 1 484 ? -23.976 7.775 31.874 1.00 94.81 484 ASN A O 1
ATOM 3860 N N . ASP A 1 485 ? -22.806 6.967 33.622 1.00 94.81 485 ASP A N 1
ATOM 3861 C CA . ASP A 1 485 ? -21.542 7.620 33.272 1.00 94.81 485 ASP A CA 1
ATOM 3862 C C . ASP A 1 485 ? -21.066 7.170 31.870 1.00 94.81 485 ASP A C 1
ATOM 3864 O O . ASP A 1 485 ? -20.645 7.991 31.054 1.00 94.81 485 ASP A O 1
ATOM 3868 N N . ALA A 1 486 ? -21.206 5.880 31.537 1.00 94.00 486 ALA A N 1
ATOM 3869 C CA . ALA A 1 486 ? -20.895 5.356 30.204 1.00 94.00 486 ALA A CA 1
ATOM 3870 C C . ALA A 1 486 ? -21.885 5.814 29.115 1.00 94.00 486 ALA A C 1
ATOM 3872 O O . ALA A 1 486 ? -21.489 6.018 27.966 1.00 94.00 486 ALA A O 1
ATOM 3873 N N . ALA A 1 487 ? -23.164 6.002 29.458 1.00 94.56 487 ALA A N 1
ATOM 3874 C CA . ALA A 1 487 ? -24.166 6.533 28.535 1.00 94.56 487 ALA A CA 1
ATOM 3875 C C . ALA A 1 487 ? -23.840 7.976 28.127 1.00 94.56 487 ALA A C 1
ATOM 3877 O O . ALA A 1 487 ? -23.896 8.296 26.938 1.00 94.56 487 ALA A O 1
ATOM 3878 N N . ASP A 1 488 ? -23.454 8.813 29.093 1.00 94.75 488 ASP A N 1
ATOM 3879 C CA . ASP A 1 488 ? -23.040 10.197 28.848 1.00 94.75 488 ASP A CA 1
ATOM 3880 C C . ASP A 1 488 ? -21.789 10.237 27.950 1.00 94.75 488 ASP A C 1
ATOM 3882 O O . ASP A 1 488 ? -21.767 10.949 26.946 1.00 94.75 488 ASP A O 1
ATOM 3886 N N . GLN A 1 489 ? -20.786 9.390 28.225 1.00 94.12 489 GLN A N 1
ATOM 3887 C CA . GLN A 1 489 ? -19.592 9.261 27.374 1.00 94.12 489 GLN A CA 1
ATOM 3888 C C . GLN A 1 489 ? -19.922 8.836 25.936 1.00 94.12 489 GLN A C 1
ATOM 3890 O O . GLN A 1 489 ? -19.349 9.368 24.983 1.00 94.12 489 GLN A O 1
ATOM 3895 N N . SER A 1 490 ? -20.836 7.877 25.772 1.00 94.25 490 SER A N 1
ATOM 3896 C CA . SER A 1 490 ? -21.281 7.400 24.460 1.00 94.25 490 SER A CA 1
ATOM 3897 C C . SER A 1 490 ? -22.005 8.501 23.675 1.00 94.25 490 SER A C 1
ATOM 3899 O O . SER A 1 490 ? -21.716 8.709 22.495 1.00 94.25 4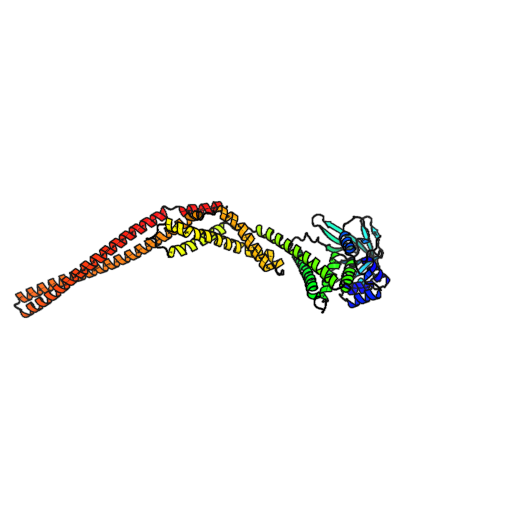90 SER A O 1
ATOM 3901 N N . GLN A 1 491 ? -22.881 9.270 24.333 1.00 94.88 491 GLN A N 1
ATOM 3902 C CA . GLN A 1 491 ? -23.565 10.412 23.717 1.00 94.88 491 GLN A CA 1
ATOM 3903 C C . GLN A 1 491 ? -22.596 11.522 23.305 1.00 94.88 491 GLN A C 1
ATOM 3905 O O . GLN A 1 491 ? -22.712 12.050 22.197 1.00 94.88 491 GLN A O 1
ATOM 3910 N N . ASP A 1 492 ? -21.628 11.853 24.161 1.00 93.31 492 ASP A N 1
ATOM 3911 C CA . ASP A 1 492 ? -20.609 12.854 23.851 1.00 93.31 492 ASP A CA 1
ATOM 3912 C C . ASP A 1 492 ? -19.749 12.424 22.652 1.00 93.31 492 ASP A C 1
ATOM 3914 O O . ASP A 1 492 ? -19.506 13.226 21.752 1.00 93.31 492 ASP A O 1
ATOM 3918 N N . ALA A 1 493 ? -19.345 11.151 22.575 1.00 93.44 493 ALA A N 1
ATOM 3919 C CA . ALA A 1 493 ? -18.572 10.650 21.438 1.00 93.44 493 ALA A CA 1
ATOM 3920 C C . ALA A 1 493 ? -19.386 10.567 20.134 1.00 93.44 493 ALA A C 1
ATOM 3922 O O . ALA A 1 493 ? -18.843 10.834 19.063 1.00 93.44 493 ALA A O 1
ATOM 3923 N N . ASP A 1 494 ? -20.679 10.229 20.196 1.00 94.31 494 ASP A N 1
ATOM 3924 C CA . ASP A 1 494 ? -21.561 10.266 19.020 1.00 94.31 494 ASP A CA 1
ATOM 3925 C C . ASP A 1 494 ? -21.731 11.698 18.499 1.00 94.31 494 ASP A C 1
ATOM 3927 O O . ASP A 1 494 ? -21.685 11.946 17.292 1.00 94.31 494 ASP A O 1
ATOM 3931 N N . LYS A 1 495 ? -21.863 12.665 19.412 1.00 94.94 495 LYS A N 1
ATOM 3932 C CA . LYS A 1 495 ? -21.897 14.082 19.062 1.00 94.94 495 LYS A CA 1
ATOM 3933 C C . LYS A 1 495 ? -20.584 14.544 18.431 1.00 94.94 495 LYS A C 1
ATOM 3935 O O . LYS A 1 495 ? -20.635 15.185 17.386 1.00 94.94 495 LYS A O 1
ATOM 3940 N N . ASP A 1 496 ? -19.439 14.187 19.017 1.00 92.44 496 ASP A N 1
ATOM 3941 C CA . ASP A 1 496 ? -18.119 14.533 18.476 1.00 92.44 496 ASP A CA 1
ATOM 3942 C C . ASP A 1 496 ? -17.964 14.049 17.023 1.00 92.44 496 ASP A C 1
ATOM 3944 O O . ASP A 1 496 ? -17.445 14.787 16.194 1.00 92.44 496 ASP A O 1
ATOM 3948 N N . VAL A 1 497 ? -18.439 12.841 16.690 1.00 92.94 497 VAL A N 1
ATOM 3949 C CA . VAL A 1 497 ? -18.408 12.313 15.311 1.00 92.94 497 VAL A CA 1
ATOM 3950 C C . VAL A 1 497 ? -19.345 13.085 14.378 1.00 92.94 497 VAL A C 1
ATOM 3952 O O . VAL A 1 497 ? -18.967 13.384 13.249 1.00 92.94 497 VAL A O 1
ATOM 3955 N N . ASN A 1 498 ? -20.563 13.402 14.822 1.00 90.44 498 ASN A N 1
ATOM 3956 C CA . ASN A 1 498 ? -21.558 14.086 13.987 1.00 90.44 498 ASN A CA 1
ATOM 3957 C C . ASN A 1 498 ? -21.214 15.563 13.721 1.00 90.44 498 ASN A C 1
ATOM 3959 O O . ASN A 1 498 ? -21.586 16.093 12.673 1.00 90.44 498 ASN A O 1
ATOM 3963 N N . ASP A 1 499 ? -20.525 16.216 14.660 1.00 91.69 499 ASP A N 1
ATOM 3964 C CA . ASP A 1 499 ? -20.084 17.610 14.549 1.00 91.69 499 ASP A CA 1
ATOM 3965 C C . ASP A 1 499 ? -18.727 17.742 13.811 1.00 91.69 499 ASP A C 1
ATOM 3967 O O . ASP A 1 499 ? -18.309 18.857 13.480 1.00 91.69 499 ASP A O 1
ATOM 3971 N N . ASP A 1 500 ? -18.022 16.633 13.547 1.00 91.81 500 ASP A N 1
ATOM 3972 C CA . ASP A 1 500 ? -16.704 16.625 12.903 1.00 91.81 500 ASP A CA 1
ATOM 3973 C C . ASP A 1 500 ? -16.800 16.466 11.375 1.00 91.81 500 ASP A C 1
ATOM 3975 O O . ASP A 1 500 ? -17.364 15.513 10.840 1.00 91.81 500 ASP A O 1
ATOM 3979 N N . HIS A 1 501 ? -16.196 17.412 10.655 1.00 90.50 501 HIS A N 1
ATOM 3980 C CA . HIS A 1 501 ? -16.155 17.441 9.187 1.00 90.50 501 HIS A CA 1
ATOM 3981 C C . HIS A 1 501 ? -14.793 17.016 8.616 1.00 90.50 501 HIS A C 1
ATOM 3983 O O . HIS A 1 501 ? -14.516 17.214 7.433 1.00 90.50 501 HIS A O 1
ATOM 3989 N N . SER A 1 502 ? -13.919 16.410 9.425 1.00 91.38 502 SER A N 1
ATOM 3990 C CA . SER A 1 502 ? -12.529 16.158 9.029 1.00 91.38 502 SER A CA 1
ATOM 3991 C C . SER A 1 502 ? -12.399 15.176 7.858 1.00 91.38 502 SER A C 1
ATOM 3993 O O . SER A 1 502 ? -11.454 15.250 7.071 1.00 91.38 502 SER A O 1
ATOM 3995 N N . MET A 1 503 ? -13.355 14.255 7.701 1.00 91.81 503 MET A N 1
ATOM 3996 C CA . MET A 1 503 ? -13.363 13.336 6.560 1.00 91.81 503 MET A CA 1
ATOM 3997 C C . MET A 1 503 ? -13.706 14.048 5.242 1.00 91.81 503 MET A C 1
ATOM 3999 O O . MET A 1 503 ? -13.185 13.675 4.188 1.00 91.81 503 MET A O 1
ATOM 4003 N N . ASP A 1 504 ? -14.546 15.085 5.290 1.00 91.25 504 ASP A N 1
ATOM 4004 C CA . ASP A 1 504 ? -14.855 15.907 4.119 1.00 91.25 504 ASP A CA 1
ATOM 4005 C C . ASP A 1 504 ? -13.613 16.704 3.696 1.00 91.25 504 ASP A C 1
ATOM 4007 O O . ASP A 1 504 ? -13.229 16.659 2.524 1.00 91.25 504 ASP A O 1
ATOM 4011 N N . ASP A 1 505 ? -12.908 17.302 4.663 1.00 90.75 505 ASP A N 1
ATOM 4012 C CA . ASP A 1 505 ? -11.636 18.002 4.436 1.00 90.75 505 ASP A CA 1
ATOM 4013 C C . ASP A 1 505 ? -10.575 17.080 3.809 1.00 90.75 505 ASP A C 1
ATOM 4015 O O . ASP A 1 505 ? -9.860 17.470 2.877 1.00 90.75 505 ASP A O 1
ATOM 4019 N N . TRP A 1 506 ? -10.481 15.829 4.278 1.00 92.38 506 TRP A N 1
ATOM 4020 C CA . TRP A 1 506 ? -9.585 14.829 3.694 1.00 92.38 506 TRP A CA 1
ATOM 4021 C C . TRP A 1 506 ? -9.952 14.508 2.241 1.00 92.38 506 TRP A C 1
ATOM 4023 O O . TRP A 1 506 ? -9.091 14.516 1.357 1.00 92.38 506 TRP A O 1
ATOM 4033 N N . ASN A 1 507 ? -11.233 14.256 1.969 1.00 89.00 507 ASN A N 1
ATOM 4034 C CA . ASN A 1 507 ? -11.711 13.917 0.630 1.00 89.00 507 ASN A CA 1
ATOM 4035 C C . ASN A 1 507 ? -11.508 15.063 -0.372 1.00 89.00 507 ASN A C 1
ATOM 4037 O O . ASN A 1 507 ? -11.117 14.816 -1.517 1.00 89.00 507 ASN A O 1
ATOM 4041 N N . ASP A 1 508 ? -11.736 16.308 0.044 1.00 87.62 508 ASP A N 1
ATOM 4042 C CA . ASP A 1 508 ? -11.520 17.483 -0.801 1.00 87.62 508 ASP A CA 1
ATOM 4043 C C . ASP A 1 508 ? -10.034 17.723 -1.084 1.00 87.62 508 ASP A C 1
ATOM 4045 O O . ASP A 1 508 ? -9.666 18.083 -2.209 1.00 87.62 508 ASP A O 1
ATOM 4049 N N . LYS A 1 509 ? -9.156 17.413 -0.124 1.00 85.12 509 LYS A N 1
ATOM 4050 C CA . LYS A 1 509 ? -7.708 17.417 -0.354 1.00 85.12 509 LYS A CA 1
ATOM 4051 C C . LYS A 1 509 ? -7.294 16.407 -1.427 1.00 85.12 509 LYS A C 1
ATOM 4053 O O . LYS A 1 509 ? -6.485 16.738 -2.293 1.00 85.12 509 LYS A O 1
ATOM 4058 N N . GLY A 1 510 ? -7.898 15.219 -1.426 1.00 81.69 510 GLY A N 1
ATOM 4059 C CA . GLY A 1 510 ? -7.705 14.209 -2.468 1.00 81.69 510 GLY A CA 1
ATOM 4060 C C . GLY A 1 510 ? -7.985 14.722 -3.879 1.00 81.69 510 GLY A C 1
ATOM 4061 O O . GLY A 1 510 ? -7.163 14.535 -4.778 1.00 81.69 510 GLY A O 1
ATOM 4062 N N . LYS A 1 511 ? -9.104 15.436 -4.063 1.00 79.00 511 LYS A N 1
ATOM 4063 C CA . LYS A 1 511 ? -9.471 16.034 -5.359 1.00 79.00 511 LYS A CA 1
ATOM 4064 C C . LYS A 1 511 ? -8.403 17.020 -5.841 1.00 79.00 511 LYS A C 1
ATOM 4066 O O . LYS A 1 511 ? -7.921 16.894 -6.958 1.00 79.00 511 LYS A O 1
ATOM 4071 N N . GLY A 1 512 ? -7.935 17.922 -4.974 1.00 72.38 512 GLY A N 1
ATOM 4072 C CA . GLY A 1 512 ? -6.935 18.937 -5.344 1.00 72.38 512 GLY A CA 1
ATOM 4073 C C . GLY A 1 512 ? -5.533 18.402 -5.690 1.00 72.38 512 GLY A C 1
ATOM 4074 O O . GLY A 1 512 ? -4.748 19.097 -6.339 1.00 72.38 512 GLY A O 1
ATOM 4075 N N . VAL A 1 513 ? -5.187 17.183 -5.264 1.00 78.31 513 VAL A N 1
ATOM 4076 C CA . VAL A 1 513 ? -3.876 16.556 -5.533 1.00 78.31 513 VAL A CA 1
ATOM 4077 C C . VAL A 1 513 ? -3.880 15.745 -6.834 1.00 78.31 513 VAL A C 1
ATOM 4079 O O . VAL A 1 513 ? -2.860 15.682 -7.546 1.00 78.31 513 VAL A O 1
ATOM 4082 N N . PHE A 1 514 ? -4.996 15.068 -7.106 1.00 73.25 514 PHE A N 1
ATOM 4083 C CA . PHE A 1 514 ? -5.093 14.037 -8.136 1.00 73.25 514 PHE A CA 1
ATOM 4084 C C . PHE A 1 514 ? -5.917 14.439 -9.372 1.00 73.25 514 PHE A C 1
ATOM 4086 O O . PHE A 1 514 ? -5.807 13.728 -10.371 1.00 73.25 514 PHE A O 1
ATOM 4093 N N . GLU A 1 515 ? -6.589 15.600 -9.355 1.00 63.12 515 GLU A N 1
ATOM 4094 C CA . GLU A 1 515 ? -6.926 16.397 -10.556 1.00 63.12 515 GLU A CA 1
ATOM 4095 C C . GLU A 1 515 ? -5.662 16.967 -11.237 1.00 63.12 515 GLU A C 1
ATOM 4097 O O . GLU A 1 515 ? -5.664 17.046 -12.488 1.00 63.12 515 GLU A O 1
#

pLDDT: mean 70.95, std 20.4, range [31.3, 96.81]